Protein AF-A0A6G6K8T3-F1 (afdb_monomer_lite)

Radius of gyration: 86.2 Å; chains: 1; bounding box: 201×97×248 Å

Secondary structure (DSSP, 8-state):
--HHHHHHHHHHHHHHHHHHHHHHHHHHHHHHHHHHHHHHHHHHHHHHHHHHHHHHHHHHHHHHHHHHHHHHHHHHHHHHHHHTT----HHHHHHHHHHHHHHHHHHHHHHHHHHHHHHHHHHHHHHHHHHHHHHHHHHHHHHHHHHHHHHHHHHHHHHHHHHHHHHHHHHHHHHHHHHHHHHHHHHHHHHHHHHHHHHHHHHHHHHHHHHHHHHHHHHHHHHHHHHHHHHHHHHHHHHHHHHHHHHHHHHTT-SS--HHHHHHHHHHHHHHHHHHHHHHHHHHHHHHHHHHHHHHHHHHHHHHHHHHHHHHHHHHHHHHHHHHHHHHHHHHHHHHHHHHHHHHHHHHHHHHHHHHHHHHHHHHHHHHHHHHHHHHHHHHHHHHHHHHHHHHHHHHHHHHHHHHHHHHHHHHHTTHHHHHHHHHHHHHHHHHHHHHHHHHHHHHHHHHHHHHHHHHHHHHHHHHHHHTSSS--HHHHHHHHHHHHHHHHHHHHHHHHHHHHHHHHHHHHTT--HHHHHHHHHHHHHHHHHHHHHHHHHHHHHHHHHHHHHHHHHHHHHHHHHHHSPBPTTT-SB-SHHHHHHHHHHHHHHHHHHHHHHHHHHHHHHHHHHHHHHHHHHHHHHHHHHTTS-S---------------------------------------------------------------

pLDDT: mean 78.07, std 17.59, range [26.67, 97.62]

Structure (mmCIF, N/CA/C/O backbone):
data_AF-A0A6G6K8T3-F1
#
_entry.id   AF-A0A6G6K8T3-F1
#
loop_
_atom_site.group_PDB
_atom_site.id
_atom_site.type_symbol
_atom_site.label_atom_id
_atom_site.label_alt_id
_atom_site.label_comp_id
_atom_site.label_asym_id
_atom_site.label_entity_id
_atom_site.label_seq_id
_atom_site.pdbx_PDB_ins_code
_atom_site.Cartn_x
_atom_site.Cartn_y
_atom_site.Cartn_z
_atom_site.occupancy
_atom_site.B_iso_or_equiv
_atom_site.auth_seq_id
_atom_site.auth_comp_id
_atom_site.auth_asym_id
_atom_site.auth_atom_id
_atom_site.pdbx_PDB_model_num
ATOM 1 N N . MET A 1 1 ? -32.088 38.041 -7.027 1.00 48.09 1 MET A N 1
ATOM 2 C CA . MET A 1 1 ? -30.694 37.537 -7.046 1.00 48.09 1 MET A CA 1
ATOM 3 C C . MET A 1 1 ? -30.527 36.176 -7.733 1.00 48.09 1 MET A C 1
ATOM 5 O O . MET A 1 1 ? -29.393 35.821 -8.008 1.00 48.09 1 MET A O 1
ATOM 9 N N . ALA A 1 2 ? -31.597 35.436 -8.067 1.00 48.34 2 ALA A N 1
ATOM 10 C CA . ALA A 1 2 ? -31.483 34.175 -8.818 1.00 48.34 2 ALA A CA 1
ATOM 11 C C . ALA A 1 2 ? -31.531 34.334 -10.358 1.00 48.34 2 ALA A C 1
ATOM 13 O O . ALA A 1 2 ? -31.107 33.425 -11.062 1.00 48.34 2 ALA A O 1
ATOM 14 N N . GLU A 1 3 ? -31.998 35.471 -10.890 1.00 45.88 3 GLU A N 1
ATOM 15 C CA . GLU A 1 3 ? -32.130 35.685 -12.347 1.00 45.88 3 GLU A CA 1
ATOM 16 C C . GLU A 1 3 ? -30.816 36.130 -13.027 1.00 45.88 3 GLU A C 1
ATOM 18 O O . GLU A 1 3 ? -30.483 35.608 -14.089 1.00 45.88 3 GLU A O 1
ATOM 23 N N . ASP A 1 4 ? -29.986 36.955 -12.375 1.00 50.59 4 ASP A N 1
ATOM 24 C CA . ASP A 1 4 ? -28.690 37.420 -12.926 1.00 50.59 4 ASP A CA 1
ATOM 25 C C . ASP A 1 4 ? -27.634 36.305 -13.068 1.00 50.59 4 ASP A C 1
ATOM 27 O O . ASP A 1 4 ? -26.757 36.351 -13.935 1.00 50.59 4 ASP A O 1
ATOM 31 N N . GLY A 1 5 ? -27.713 35.264 -12.233 1.00 52.88 5 GLY A N 1
ATOM 32 C CA . GLY A 1 5 ? -26.808 34.113 -12.315 1.00 52.88 5 GLY A CA 1
ATOM 33 C C . GLY A 1 5 ? -27.075 33.230 -13.539 1.00 52.88 5 GLY A C 1
ATOM 34 O O . GLY A 1 5 ? -26.146 32.639 -14.090 1.00 52.88 5 GLY A O 1
ATOM 35 N N . GLY A 1 6 ? -28.332 33.169 -13.998 1.00 50.84 6 GLY A N 1
ATOM 36 C CA . GLY A 1 6 ? -28.742 32.374 -15.158 1.00 50.84 6 GLY A CA 1
ATOM 37 C C . GLY A 1 6 ? -28.299 32.981 -16.491 1.00 50.84 6 GLY A C 1
ATOM 38 O O . GLY A 1 6 ? -27.852 32.256 -17.385 1.00 50.84 6 GLY A O 1
ATOM 39 N N . GLU A 1 7 ? -28.346 34.308 -16.627 1.00 55.19 7 GLU A N 1
ATOM 40 C CA . GLU A 1 7 ? -27.905 34.998 -17.849 1.00 55.19 7 GLU A CA 1
ATOM 41 C C . GLU A 1 7 ? -26.379 34.981 -18.017 1.00 55.19 7 GLU A C 1
ATOM 43 O O . GLU A 1 7 ? -25.884 34.707 -19.115 1.00 55.19 7 GLU A O 1
ATOM 48 N N . MET A 1 8 ? -25.606 35.145 -16.935 1.00 56.88 8 MET A N 1
ATOM 49 C CA . MET A 1 8 ? -24.144 35.014 -17.011 1.00 56.88 8 MET A CA 1
ATOM 50 C C . MET A 1 8 ? -23.693 33.578 -17.307 1.00 56.88 8 MET A C 1
ATOM 52 O O . MET A 1 8 ? -22.778 33.371 -18.111 1.00 56.88 8 MET A O 1
ATOM 56 N N . PHE A 1 9 ? -24.347 32.567 -16.726 1.00 56.31 9 PHE A N 1
ATOM 57 C CA . PHE A 1 9 ? -23.999 31.166 -16.982 1.00 56.31 9 PHE A CA 1
ATOM 58 C C . PHE A 1 9 ? -24.346 30.744 -18.419 1.00 56.31 9 PHE A C 1
ATOM 60 O O . PHE A 1 9 ? -23.554 30.078 -19.088 1.00 56.31 9 PHE A O 1
ATOM 67 N N . THR A 1 10 ? -25.487 31.200 -18.949 1.00 60.31 10 THR A N 1
ATOM 68 C CA . THR A 1 10 ? -25.888 30.928 -20.341 1.00 60.31 10 THR A CA 1
ATOM 69 C C . THR A 1 10 ? -25.056 31.705 -21.364 1.00 60.31 10 THR A C 1
ATOM 71 O O . THR A 1 10 ? -24.726 31.151 -22.416 1.00 60.31 10 THR A O 1
ATOM 74 N N . GLY A 1 11 ? -24.653 32.945 -21.070 1.00 66.69 11 GLY A N 1
ATOM 75 C CA . GLY A 1 11 ? -23.734 33.726 -21.904 1.00 66.69 11 GLY A CA 1
ATOM 76 C C . GLY A 1 11 ? -22.346 33.088 -22.003 1.00 66.69 11 GLY A C 1
ATOM 77 O O . GLY A 1 11 ? -21.810 32.928 -23.103 1.00 66.69 11 GLY A O 1
ATOM 78 N N . THR A 1 12 ? -21.811 32.631 -20.869 1.00 67.50 12 THR A N 1
ATOM 79 C CA . THR A 1 12 ? -20.499 31.969 -20.800 1.00 67.50 12 THR A CA 1
ATOM 80 C C . THR A 1 12 ? -20.529 30.612 -21.504 1.00 67.50 12 THR A C 1
ATOM 82 O O . THR A 1 12 ? -19.675 30.341 -22.344 1.00 67.50 12 THR A O 1
ATOM 85 N N . MET A 1 13 ? -21.571 29.802 -21.288 1.00 65.38 13 MET A N 1
ATOM 86 C CA . MET A 1 13 ? -21.761 28.528 -21.999 1.00 65.38 13 MET A CA 1
ATOM 87 C C . MET A 1 13 ? -21.933 28.715 -23.514 1.00 65.38 13 MET A C 1
ATOM 89 O O . MET A 1 13 ? -21.394 27.930 -24.289 1.00 65.38 13 MET A O 1
ATOM 93 N N . LYS A 1 14 ? -22.616 29.775 -23.972 1.00 69.69 14 LYS A N 1
ATOM 94 C CA . LYS A 1 14 ? -22.719 30.115 -25.406 1.00 69.69 14 LYS A CA 1
ATOM 95 C C . LYS A 1 14 ? -21.404 30.620 -26.003 1.00 69.69 14 LYS A C 1
ATOM 97 O O . LYS A 1 14 ? -21.207 30.481 -27.210 1.00 69.69 14 LYS A O 1
ATOM 102 N N . SER A 1 15 ? -20.540 31.251 -25.207 1.00 70.62 15 SER A N 1
ATOM 103 C CA . SER A 1 15 ? -19.183 31.618 -25.633 1.00 70.62 15 SER A CA 1
ATOM 104 C C . SER A 1 15 ? -18.327 30.369 -25.777 1.00 70.62 15 SER A C 1
ATOM 106 O O . SER A 1 15 ? -17.839 30.094 -26.864 1.00 70.62 15 SER A O 1
ATOM 108 N N . VAL A 1 16 ? -18.279 29.538 -24.734 1.00 72.12 16 VAL A N 1
ATOM 109 C CA . VAL A 1 16 ? -17.526 28.280 -24.726 1.00 72.12 16 VAL A CA 1
ATOM 110 C C . VAL A 1 16 ? -17.999 27.346 -25.842 1.00 72.12 16 VAL A C 1
ATOM 112 O O . VAL A 1 16 ? -17.179 26.771 -26.545 1.00 72.12 16 VAL A O 1
ATOM 115 N N . ALA A 1 17 ? -19.307 27.240 -26.089 1.00 67.25 17 ALA A N 1
ATOM 116 C CA . ALA A 1 17 ? -19.835 26.448 -27.199 1.00 67.25 17 ALA A CA 1
ATOM 117 C C . ALA A 1 17 ? -19.433 27.006 -28.575 1.00 67.25 17 ALA A C 1
ATOM 119 O O . ALA A 1 17 ? -19.150 26.219 -29.476 1.00 67.25 17 ALA A O 1
ATOM 120 N N . ARG A 1 18 ? -19.375 28.337 -28.747 1.00 72.50 18 ARG A N 1
ATOM 121 C CA . ARG A 1 18 ? -18.867 28.973 -29.977 1.00 72.50 18 ARG A CA 1
ATOM 122 C C . ARG A 1 18 ? -17.376 28.728 -30.161 1.00 72.50 18 ARG A C 1
ATOM 124 O O . ARG A 1 18 ? -16.970 28.401 -31.272 1.00 72.50 18 ARG A O 1
ATOM 131 N N . ASP A 1 19 ? -16.598 28.826 -29.091 1.00 73.50 19 ASP A N 1
ATOM 132 C CA . ASP A 1 19 ? -15.154 28.610 -29.117 1.00 73.50 19 ASP A CA 1
ATOM 133 C C . ASP A 1 19 ? -14.832 27.139 -29.402 1.00 73.50 19 ASP A C 1
ATOM 135 O O . ASP A 1 19 ? -14.006 26.846 -30.260 1.00 73.50 19 ASP A O 1
ATOM 139 N N . ILE A 1 20 ? -15.569 26.201 -28.797 1.00 72.56 20 ILE A N 1
ATOM 140 C CA . ILE A 1 20 ? -15.484 24.767 -29.105 1.00 72.56 20 ILE A CA 1
ATOM 141 C C . ILE A 1 20 ? -15.884 24.499 -30.561 1.00 72.56 20 ILE A C 1
ATOM 143 O O . ILE A 1 20 ? -15.185 23.763 -31.252 1.00 72.56 20 ILE A O 1
ATOM 147 N N . PHE A 1 21 ? -16.964 25.104 -31.069 1.00 74.31 21 PHE A N 1
ATOM 148 C CA . PHE A 1 21 ? -17.361 24.940 -32.473 1.00 74.31 21 PHE A CA 1
ATOM 149 C C . PHE A 1 21 ? -16.324 25.509 -33.444 1.00 74.31 21 PHE A C 1
ATOM 151 O O . PHE A 1 21 ? -16.051 24.888 -34.471 1.00 74.31 21 PHE A O 1
ATOM 158 N N . ALA A 1 22 ? -15.735 26.662 -33.125 1.00 71.69 22 ALA A N 1
ATOM 159 C CA . ALA A 1 22 ? -14.653 27.251 -33.902 1.00 71.69 22 ALA A CA 1
ATOM 160 C C . ALA A 1 22 ? -13.427 26.332 -33.896 1.00 71.69 22 ALA A C 1
ATOM 162 O O . ALA A 1 22 ? -12.865 26.060 -34.951 1.00 71.69 22 ALA A O 1
ATOM 163 N N . LEU A 1 23 ? -13.073 25.768 -32.741 1.00 77.25 23 LEU A N 1
ATOM 164 C CA . LEU A 1 23 ? -11.934 24.867 -32.591 1.00 77.25 23 LEU A CA 1
ATOM 165 C C . LEU A 1 23 ? -12.155 23.532 -33.322 1.00 77.25 23 LEU A C 1
ATOM 167 O O . LEU A 1 23 ? -11.265 23.068 -34.030 1.00 77.25 23 LEU A O 1
ATOM 171 N N . ILE A 1 24 ? -13.360 22.955 -33.249 1.00 74.38 24 ILE A N 1
ATOM 172 C CA . ILE A 1 24 ? -13.751 21.766 -34.024 1.00 74.38 24 ILE A CA 1
ATOM 173 C C . ILE A 1 24 ? -13.707 22.066 -35.524 1.00 74.38 24 ILE A C 1
ATOM 175 O O . ILE A 1 24 ? -13.186 21.258 -36.291 1.00 74.38 24 ILE A O 1
ATOM 179 N N . LYS A 1 25 ? -14.216 23.225 -35.957 1.00 78.88 25 LYS A N 1
ATOM 180 C CA . LYS A 1 25 ? -14.178 23.638 -37.363 1.00 78.88 25 LYS A CA 1
ATOM 181 C C . LYS A 1 25 ? -12.737 23.761 -37.859 1.00 78.88 25 LYS A C 1
ATOM 183 O O . LYS A 1 25 ? -12.424 23.190 -38.900 1.00 78.88 25 LYS A O 1
ATOM 188 N N . THR A 1 26 ? -11.857 24.384 -37.076 1.00 82.38 26 THR A N 1
ATOM 189 C CA . THR A 1 26 ? -10.422 24.475 -37.372 1.00 82.38 26 THR A CA 1
ATOM 190 C C . THR A 1 26 ? -9.775 23.091 -37.435 1.00 82.38 26 THR A C 1
ATOM 192 O O . THR A 1 26 ? -9.070 22.799 -38.390 1.00 82.38 26 THR A O 1
ATOM 195 N N . ILE A 1 27 ? -10.061 22.186 -36.491 1.00 75.38 27 ILE A N 1
ATOM 196 C CA . ILE A 1 27 ? -9.523 20.812 -36.504 1.00 75.38 27 ILE A CA 1
ATOM 197 C C . ILE A 1 27 ? -9.985 20.037 -37.746 1.00 75.38 27 ILE A C 1
ATOM 199 O O . ILE A 1 27 ? -9.198 19.318 -38.363 1.00 75.38 27 ILE A O 1
ATOM 203 N N . VAL A 1 28 ? -11.256 20.169 -38.130 1.00 80.12 28 VAL A N 1
ATOM 204 C CA . VAL A 1 28 ? -11.817 19.496 -39.310 1.00 80.12 28 VAL A CA 1
ATOM 205 C C . VAL A 1 28 ? -11.239 20.074 -40.603 1.00 80.12 28 VAL A C 1
ATOM 207 O O . VAL A 1 28 ? -10.936 19.316 -41.528 1.00 80.12 28 VAL A O 1
ATOM 210 N N . GLU A 1 29 ? -11.058 21.391 -40.679 1.00 79.31 29 GLU A N 1
ATOM 211 C CA . GLU A 1 29 ? -10.410 22.055 -41.812 1.00 79.31 29 GLU A CA 1
ATOM 212 C C . GLU A 1 29 ? -8.936 21.656 -41.926 1.00 79.31 29 GLU A C 1
ATOM 214 O O . GLU A 1 29 ? -8.494 21.311 -43.022 1.00 79.31 29 GLU A O 1
ATOM 219 N N . GLU A 1 30 ? -8.215 21.560 -40.809 1.00 77.06 30 GLU A N 1
ATOM 220 C CA . GLU A 1 30 ? -6.811 21.143 -40.785 1.00 77.06 30 GLU A CA 1
ATOM 221 C C . GLU A 1 30 ? -6.647 19.663 -41.149 1.00 77.06 30 GLU A C 1
ATOM 223 O O . GLU A 1 30 ? -5.723 19.285 -41.873 1.00 77.06 30 GLU A O 1
ATOM 228 N N . ARG A 1 31 ? -7.591 18.808 -40.736 1.00 81.06 31 ARG A N 1
ATOM 229 C CA . ARG A 1 31 ? -7.640 17.404 -41.164 1.00 81.06 31 ARG A CA 1
ATOM 230 C C . ARG A 1 31 ? -7.890 17.283 -42.666 1.00 81.06 31 ARG A C 1
ATOM 232 O O . ARG A 1 31 ? -7.167 16.556 -43.342 1.00 81.06 31 ARG A O 1
ATOM 239 N N . ARG A 1 32 ? -8.860 18.030 -43.208 1.00 80.38 32 ARG A N 1
ATOM 240 C CA . ARG A 1 32 ? -9.128 18.071 -44.657 1.00 80.38 32 ARG A CA 1
ATOM 241 C C . ARG A 1 32 ? -7.945 18.633 -45.438 1.00 80.38 32 ARG A C 1
ATOM 243 O O . ARG A 1 32 ? -7.672 18.168 -46.540 1.00 80.38 32 ARG A O 1
ATOM 250 N N . ARG A 1 33 ? -7.240 19.621 -44.886 1.00 80.69 33 ARG A N 1
ATOM 251 C CA . ARG A 1 33 ? -6.025 20.182 -45.476 1.00 80.69 33 ARG A CA 1
ATOM 252 C C . ARG A 1 33 ? -4.913 19.135 -45.539 1.00 80.69 33 ARG A C 1
ATOM 254 O O . ARG A 1 33 ? -4.392 18.909 -46.625 1.00 80.69 33 ARG A O 1
ATOM 261 N N . ARG A 1 34 ? -4.638 18.425 -44.440 1.00 79.38 34 ARG A N 1
ATOM 262 C CA . ARG A 1 34 ? -3.659 17.322 -44.413 1.00 79.38 34 ARG A CA 1
ATOM 263 C C . ARG A 1 34 ? -4.025 16.188 -45.369 1.00 79.38 34 ARG A C 1
ATOM 265 O O . ARG A 1 34 ? -3.149 15.637 -46.022 1.00 79.38 34 ARG A O 1
ATOM 272 N N . GLU A 1 35 ? -5.309 15.855 -45.499 1.00 78.06 35 GLU A N 1
ATOM 273 C CA . GLU A 1 35 ? -5.773 14.851 -46.468 1.00 78.06 35 GLU A CA 1
ATOM 274 C C . GLU A 1 35 ? -5.554 15.300 -47.922 1.00 78.06 35 GLU A C 1
ATOM 276 O O . GLU A 1 35 ? -5.114 14.495 -48.744 1.00 78.06 35 GLU A O 1
ATOM 281 N N . ARG A 1 36 ? -5.788 16.581 -48.244 1.00 80.56 36 ARG A N 1
ATOM 282 C CA . ARG A 1 36 ? -5.477 17.142 -49.573 1.00 80.56 36 ARG A CA 1
ATOM 283 C C . ARG A 1 36 ? -3.976 17.200 -49.837 1.00 80.56 36 ARG A C 1
ATOM 285 O O . ARG A 1 36 ? -3.562 16.876 -50.942 1.00 80.56 36 ARG A O 1
ATOM 292 N N . GLU A 1 37 ? -3.173 17.582 -48.847 1.00 79.38 37 GLU A N 1
ATOM 293 C CA . GLU A 1 37 ? -1.708 17.605 -48.948 1.00 79.38 37 GLU A CA 1
ATOM 294 C C . GLU A 1 37 ? -1.153 16.189 -49.160 1.00 79.38 37 GLU A C 1
ATOM 296 O O . GLU A 1 37 ? -0.329 15.986 -50.047 1.00 79.38 37 GLU A O 1
ATOM 301 N N . LEU A 1 38 ? -1.689 15.186 -48.456 1.00 81.25 38 LEU A N 1
ATOM 302 C CA . LEU A 1 38 ? -1.332 13.779 -48.652 1.00 81.25 38 LEU A CA 1
ATOM 303 C C . LEU A 1 38 ? -1.754 13.258 -50.036 1.00 81.25 38 LEU A C 1
ATOM 305 O O . LEU A 1 38 ? -1.015 12.506 -50.669 1.00 81.25 38 LEU A O 1
ATOM 309 N N . GLN A 1 39 ? -2.936 13.639 -50.530 1.00 79.81 39 GLN A N 1
ATOM 310 C CA . GLN A 1 39 ? -3.364 13.294 -51.891 1.00 79.81 39 GLN A CA 1
ATOM 311 C C . GLN A 1 39 ? -2.509 13.990 -52.958 1.00 79.81 39 GLN A C 1
ATOM 313 O O . GLN A 1 39 ? -2.178 13.368 -53.967 1.00 79.81 39 GLN A O 1
ATOM 318 N N . ALA A 1 40 ? -2.119 15.246 -52.732 1.00 79.56 40 ALA A N 1
ATOM 319 C CA . ALA A 1 40 ? -1.233 15.994 -53.617 1.00 79.56 40 ALA A CA 1
ATOM 320 C C . ALA A 1 40 ? 0.181 15.395 -53.641 1.00 79.56 40 ALA A C 1
ATOM 322 O O . ALA A 1 40 ? 0.729 15.227 -54.727 1.00 79.56 40 ALA A O 1
ATOM 323 N N . GLN A 1 41 ? 0.728 14.991 -52.488 1.00 76.88 41 GLN A N 1
ATOM 324 C CA . GLN A 1 41 ? 2.001 14.264 -52.403 1.00 76.88 41 GLN A CA 1
ATOM 325 C C . GLN A 1 41 ? 1.947 12.947 -53.172 1.00 76.88 41 GLN A C 1
ATOM 327 O O . GLN A 1 41 ? 2.775 12.728 -54.046 1.00 76.88 41 GLN A O 1
ATOM 332 N N . LYS A 1 42 ? 0.916 12.121 -52.957 1.00 80.19 42 LYS A N 1
ATOM 333 C CA . LYS A 1 42 ? 0.756 10.856 -53.698 1.00 80.19 42 LYS A CA 1
ATOM 334 C C . LYS A 1 42 ? 0.627 11.061 -55.210 1.00 80.19 42 LYS A C 1
ATOM 336 O O . LYS A 1 42 ? 1.086 10.233 -55.989 1.00 80.19 42 LYS A O 1
ATOM 341 N N . MET A 1 43 ? -0.025 12.141 -55.645 1.00 79.88 43 MET A N 1
ATOM 342 C CA . MET A 1 43 ? -0.118 12.502 -57.065 1.00 79.88 43 MET A CA 1
ATOM 343 C C . MET A 1 43 ? 1.218 13.005 -57.623 1.00 79.88 43 MET A C 1
ATOM 345 O O . MET A 1 43 ? 1.530 12.709 -58.774 1.00 79.88 43 MET A O 1
ATOM 349 N N . ALA A 1 44 ? 1.995 13.749 -56.834 1.00 76.94 44 ALA A N 1
ATOM 350 C CA . ALA A 1 44 ? 3.328 14.207 -57.211 1.00 76.94 44 ALA A CA 1
ATOM 351 C C . ALA A 1 44 ? 4.307 13.030 -57.326 1.00 76.94 44 ALA A C 1
ATOM 353 O O . ALA A 1 44 ? 4.938 12.892 -58.366 1.00 76.94 44 ALA A O 1
ATOM 354 N N . GLU A 1 45 ? 4.329 12.129 -56.341 1.00 76.94 45 GLU A N 1
ATOM 355 C CA . GLU A 1 45 ? 5.130 10.896 -56.364 1.00 76.94 45 GLU A CA 1
ATOM 356 C C . GLU A 1 45 ? 4.777 10.021 -57.568 1.00 76.94 45 GLU A C 1
ATOM 358 O O . GLU A 1 45 ? 5.662 9.575 -58.289 1.00 76.94 45 GLU A O 1
ATOM 363 N N . ARG A 1 46 ? 3.480 9.837 -57.862 1.00 77.62 46 ARG A N 1
ATOM 364 C CA . ARG A 1 46 ? 3.053 9.095 -59.058 1.00 77.62 46 ARG A CA 1
ATOM 365 C C . ARG A 1 46 ? 3.532 9.743 -60.349 1.00 77.62 46 ARG A C 1
ATOM 367 O O . ARG A 1 46 ? 3.975 9.020 -61.233 1.00 77.62 46 ARG A O 1
ATOM 374 N N . LYS A 1 47 ? 3.438 11.073 -60.471 1.00 79.81 47 LYS A N 1
ATOM 375 C CA . LYS A 1 47 ? 3.916 11.811 -61.653 1.00 79.81 47 LYS A CA 1
ATOM 376 C C . LYS A 1 47 ? 5.430 11.725 -61.804 1.00 79.81 47 LYS A C 1
ATOM 378 O O . LYS A 1 47 ? 5.909 11.581 -62.921 1.00 79.81 47 LYS A O 1
ATOM 383 N N . GLU A 1 48 ? 6.164 11.810 -60.702 1.00 78.19 48 GLU A N 1
ATOM 384 C CA . GLU A 1 48 ? 7.616 11.667 -60.694 1.00 78.19 48 GLU A CA 1
ATOM 385 C C . GLU A 1 48 ? 8.026 10.242 -61.079 1.00 78.19 48 GLU A C 1
ATOM 387 O O . GLU A 1 48 ? 8.913 10.066 -61.907 1.00 78.19 48 GLU A O 1
ATOM 392 N N . GLN A 1 49 ? 7.314 9.229 -60.583 1.00 74.50 49 GLN A N 1
ATOM 393 C CA . GLN A 1 49 ? 7.511 7.840 -60.987 1.00 74.50 49 GLN A CA 1
ATOM 394 C C . GLN A 1 49 ? 7.233 7.638 -62.485 1.00 74.50 49 GLN A C 1
ATOM 396 O O . GLN A 1 49 ? 8.070 7.073 -63.181 1.00 74.50 49 GLN A O 1
ATOM 401 N N . THR A 1 50 ? 6.130 8.184 -63.018 1.00 79.12 50 THR A N 1
ATOM 402 C CA . THR A 1 50 ? 5.844 8.082 -64.466 1.00 79.12 50 THR A CA 1
ATOM 403 C C . THR A 1 50 ? 6.859 8.848 -65.318 1.00 79.12 50 THR A C 1
ATOM 405 O O . THR A 1 50 ? 7.137 8.456 -66.449 1.00 79.12 50 THR A O 1
ATOM 408 N N . ALA A 1 51 ? 7.406 9.955 -64.806 1.00 74.38 51 ALA A N 1
ATOM 409 C CA . ALA A 1 51 ? 8.461 10.703 -65.481 1.00 74.38 51 ALA A CA 1
ATOM 410 C C . ALA A 1 51 ? 9.778 9.913 -65.510 1.00 74.38 51 ALA A C 1
ATOM 412 O O . ALA A 1 51 ? 10.392 9.822 -66.568 1.00 74.38 51 ALA A O 1
ATOM 413 N N . ARG A 1 52 ? 10.164 9.278 -64.394 1.00 74.38 52 ARG A N 1
ATOM 414 C CA . ARG A 1 52 ? 11.342 8.397 -64.325 1.00 74.38 52 ARG A CA 1
ATOM 415 C C . ARG A 1 52 ? 11.208 7.191 -65.256 1.00 74.38 52 ARG A C 1
ATOM 417 O O . ARG A 1 52 ? 12.162 6.872 -65.955 1.00 74.38 52 ARG A O 1
ATOM 424 N N . GLU A 1 53 ? 10.028 6.573 -65.316 1.00 74.31 53 GLU A N 1
ATOM 425 C CA . GLU A 1 53 ? 9.737 5.467 -66.240 1.00 74.31 53 GLU A CA 1
ATOM 426 C C . GLU A 1 53 ? 9.873 5.907 -67.708 1.00 74.31 53 GLU A C 1
ATOM 428 O O . GLU A 1 53 ? 10.572 5.255 -68.479 1.00 74.31 53 GLU A O 1
ATOM 433 N N . ARG A 1 54 ? 9.307 7.064 -68.086 1.00 77.75 54 ARG A N 1
ATOM 434 C CA . ARG A 1 54 ? 9.473 7.623 -69.441 1.00 77.75 54 ARG A CA 1
ATOM 435 C C . ARG A 1 54 ? 10.913 7.996 -69.771 1.00 77.75 54 ARG A C 1
ATOM 437 O O . ARG A 1 54 ? 11.346 7.771 -70.893 1.00 77.75 54 ARG A O 1
ATOM 444 N N . GLU A 1 55 ? 11.652 8.584 -68.835 1.00 72.19 55 GLU A N 1
ATOM 445 C CA . GLU A 1 55 ? 13.069 8.899 -69.047 1.00 72.19 55 GLU A CA 1
ATOM 446 C C . GLU A 1 55 ? 13.918 7.633 -69.209 1.00 72.19 55 GLU A C 1
ATOM 448 O O . GLU A 1 55 ? 14.854 7.626 -70.007 1.00 72.19 55 GLU A O 1
ATOM 453 N N . ALA A 1 56 ? 13.604 6.559 -68.479 1.00 69.56 56 ALA A N 1
ATOM 454 C CA . ALA A 1 56 ? 14.265 5.267 -68.644 1.00 69.56 56 ALA A CA 1
ATOM 455 C C . ALA A 1 56 ? 13.958 4.643 -70.016 1.00 69.56 56 ALA A C 1
ATOM 457 O O . ALA A 1 56 ? 14.862 4.111 -70.661 1.00 69.56 56 ALA A O 1
ATOM 458 N N . GLU A 1 57 ? 12.714 4.759 -70.485 1.00 78.75 57 GLU A N 1
ATOM 459 C CA . GLU A 1 57 ? 12.282 4.263 -71.795 1.00 78.75 57 GLU A CA 1
ATOM 460 C C . GLU A 1 57 ? 12.917 5.059 -72.946 1.00 78.75 57 GLU A C 1
ATOM 462 O O . GLU A 1 57 ? 13.504 4.458 -73.840 1.00 78.75 57 GLU A O 1
ATOM 467 N N . ILE A 1 58 ? 12.957 6.395 -72.859 1.00 76.44 58 ILE A N 1
ATOM 468 C CA . ILE A 1 58 ? 13.674 7.252 -73.822 1.00 76.44 58 ILE A CA 1
ATOM 469 C C . ILE A 1 58 ? 15.167 6.905 -73.853 1.00 76.44 58 ILE A C 1
ATOM 471 O O . ILE A 1 58 ? 15.730 6.720 -74.927 1.00 76.44 58 ILE A O 1
ATOM 475 N N . ARG A 1 59 ? 15.820 6.739 -72.693 1.00 73.12 59 ARG A N 1
ATOM 476 C CA . ARG A 1 59 ? 17.232 6.312 -72.646 1.00 73.12 59 ARG A CA 1
ATOM 477 C C . ARG A 1 59 ? 17.450 4.924 -73.244 1.00 73.12 59 ARG A C 1
ATOM 479 O O . ARG A 1 59 ? 18.553 4.623 -73.699 1.00 73.12 59 ARG A O 1
ATOM 486 N N . LYS A 1 60 ? 16.452 4.041 -73.193 1.00 74.88 60 LYS A N 1
ATOM 487 C CA . LYS A 1 60 ? 16.516 2.725 -73.834 1.00 74.88 60 LYS A CA 1
ATOM 488 C C . LYS A 1 60 ? 16.384 2.857 -75.354 1.00 74.88 60 LYS A C 1
ATOM 490 O O . LYS A 1 60 ? 17.222 2.314 -76.066 1.00 74.88 60 LYS A O 1
ATOM 495 N N . GLU A 1 61 ? 15.415 3.631 -75.835 1.00 78.50 61 GLU A N 1
ATOM 496 C CA . GLU A 1 61 ? 15.226 3.916 -77.264 1.00 78.50 61 GLU A CA 1
ATOM 497 C C . GLU A 1 61 ? 16.446 4.622 -77.878 1.00 78.50 61 GLU A C 1
ATOM 499 O O . GLU A 1 61 ? 16.904 4.241 -78.952 1.00 78.50 61 GLU A O 1
ATOM 504 N N . GLU A 1 62 ? 17.037 5.597 -77.180 1.00 74.69 62 GLU A N 1
ATOM 505 C CA . GLU A 1 62 ? 18.268 6.274 -77.607 1.00 74.69 62 GLU A CA 1
ATOM 506 C C . GLU A 1 62 ? 19.455 5.304 -77.703 1.00 74.69 62 GLU A C 1
ATOM 508 O O . GLU A 1 62 ? 20.239 5.385 -78.650 1.00 74.69 62 GLU A O 1
ATOM 513 N N . ARG A 1 63 ? 19.584 4.356 -76.763 1.00 73.94 63 ARG A N 1
ATOM 514 C CA . ARG A 1 63 ? 20.619 3.309 -76.817 1.00 73.94 63 ARG A CA 1
ATOM 515 C C . ARG A 1 63 ? 20.409 2.363 -77.996 1.00 73.94 63 ARG A C 1
ATOM 517 O O . ARG A 1 63 ? 21.362 2.085 -78.723 1.00 73.94 63 ARG A O 1
ATOM 524 N N . GLU A 1 64 ? 19.177 1.913 -78.226 1.00 77.81 64 GLU A N 1
ATOM 525 C CA . GLU A 1 64 ? 18.833 1.056 -79.367 1.00 77.81 64 GLU A CA 1
ATOM 526 C C . GLU A 1 64 ? 19.067 1.772 -80.706 1.00 77.81 64 GLU A C 1
ATOM 528 O O . GLU A 1 64 ? 19.641 1.186 -81.627 1.00 77.81 64 GLU A O 1
ATOM 533 N N . PHE A 1 65 ? 18.721 3.059 -80.793 1.00 78.38 65 PHE A N 1
ATOM 534 C CA . PHE A 1 65 ? 19.001 3.897 -81.955 1.00 78.38 65 PHE A CA 1
ATOM 535 C C . PHE A 1 65 ? 20.509 4.054 -82.198 1.00 78.38 65 PHE A C 1
ATOM 537 O O . PHE A 1 65 ? 20.983 3.810 -83.305 1.00 78.38 65 PHE A O 1
ATOM 544 N N . MET A 1 66 ? 21.289 4.384 -81.164 1.00 71.94 66 MET A N 1
ATOM 545 C CA . MET A 1 66 ? 22.749 4.519 -81.269 1.00 71.94 66 MET A CA 1
ATOM 546 C C . MET A 1 66 ? 23.441 3.202 -81.638 1.00 71.94 66 MET A C 1
ATOM 548 O O . MET A 1 66 ? 24.454 3.213 -82.343 1.00 71.94 66 MET A O 1
ATOM 552 N N . LYS A 1 67 ? 22.908 2.062 -81.185 1.00 74.12 67 LYS A N 1
ATOM 553 C CA . LYS A 1 67 ? 23.384 0.731 -81.574 1.00 74.12 67 LYS A CA 1
ATOM 554 C C . LYS A 1 67 ? 23.095 0.452 -83.050 1.00 74.12 67 LYS A C 1
ATOM 556 O O . LYS A 1 67 ? 24.012 0.091 -83.782 1.00 74.12 67 LYS A O 1
ATOM 561 N N . ALA A 1 68 ? 21.869 0.715 -83.505 1.00 76.44 68 ALA A N 1
ATOM 562 C CA . ALA A 1 68 ? 21.478 0.549 -84.904 1.00 76.44 68 ALA A CA 1
ATOM 563 C C . ALA A 1 68 ? 22.277 1.460 -85.858 1.00 76.44 68 ALA A C 1
ATOM 565 O O . ALA A 1 68 ? 22.716 1.010 -86.918 1.00 76.44 68 ALA A O 1
ATOM 566 N N . GLU A 1 69 ? 22.516 2.718 -85.477 1.00 75.69 69 GLU A N 1
ATOM 567 C CA . GLU A 1 69 ? 23.309 3.675 -86.259 1.00 75.69 69 GLU A CA 1
ATOM 568 C C . GLU A 1 69 ? 24.785 3.245 -86.338 1.00 75.69 69 GLU A C 1
ATOM 570 O O . GLU A 1 69 ? 25.380 3.261 -87.416 1.00 75.69 69 GLU A O 1
ATOM 575 N N . ASN A 1 70 ? 25.374 2.773 -85.230 1.00 69.75 70 ASN A N 1
ATOM 576 C CA . ASN A 1 70 ? 26.734 2.220 -85.230 1.00 69.75 70 ASN A CA 1
ATOM 577 C C . ASN A 1 70 ? 26.848 0.952 -86.084 1.00 69.75 70 ASN A C 1
ATOM 579 O O . ASN A 1 70 ? 27.821 0.800 -86.826 1.00 69.75 70 ASN A O 1
ATOM 583 N N . ASP A 1 71 ? 25.871 0.049 -86.012 1.00 74.38 71 ASP A N 1
ATOM 584 C CA . ASP A 1 71 ? 25.847 -1.165 -86.831 1.00 74.38 71 ASP A CA 1
ATOM 585 C C . ASP A 1 71 ? 25.733 -0.831 -88.323 1.00 74.38 71 ASP A C 1
ATOM 587 O O . ASP A 1 71 ? 26.420 -1.439 -89.153 1.00 74.38 71 ASP A O 1
ATOM 591 N N . LYS A 1 72 ? 24.944 0.196 -88.663 1.00 79.50 72 LYS A N 1
ATOM 592 C CA . LYS A 1 72 ? 24.841 0.742 -90.019 1.00 79.50 72 LYS A CA 1
ATOM 593 C C . LYS A 1 72 ? 26.156 1.375 -90.482 1.00 79.50 72 LYS A C 1
ATOM 595 O O . LYS A 1 72 ? 26.641 1.018 -91.551 1.00 79.50 72 LYS A O 1
ATOM 600 N N . MET A 1 73 ? 26.793 2.222 -89.670 1.00 74.75 73 MET A N 1
ATOM 601 C CA . MET A 1 73 ? 28.111 2.799 -89.980 1.00 74.75 73 MET A CA 1
ATOM 602 C C . MET A 1 73 ? 29.183 1.716 -90.163 1.00 74.75 73 MET A C 1
ATOM 604 O O . MET A 1 73 ? 30.018 1.810 -91.060 1.00 74.75 73 MET A O 1
ATOM 608 N N . ARG A 1 74 ? 29.156 0.651 -89.351 1.00 68.56 74 ARG A N 1
ATOM 609 C CA . ARG A 1 74 ? 30.046 -0.513 -89.499 1.00 68.56 74 ARG A CA 1
ATOM 610 C C . ARG A 1 74 ? 29.768 -1.295 -90.782 1.00 68.56 74 ARG A C 1
ATOM 612 O O . ARG A 1 74 ? 30.702 -1.825 -91.381 1.00 68.56 74 ARG A O 1
ATOM 619 N N . ALA A 1 75 ? 28.509 -1.409 -91.203 1.00 71.19 75 ALA A N 1
ATOM 620 C CA . ALA A 1 75 ? 28.148 -2.021 -92.480 1.00 71.19 75 ALA A CA 1
ATOM 621 C C . ALA A 1 75 ? 28.633 -1.173 -93.669 1.00 71.19 75 ALA A C 1
ATOM 623 O O . ALA A 1 75 ? 29.332 -1.696 -94.532 1.00 71.19 75 ALA A O 1
ATOM 624 N N . GLU A 1 76 ? 28.380 0.137 -93.657 1.00 74.31 76 GLU A N 1
ATOM 625 C CA . GLU A 1 76 ? 28.839 1.069 -94.697 1.00 74.31 76 GLU A CA 1
ATOM 626 C C . GLU A 1 76 ? 30.373 1.120 -94.792 1.00 74.31 76 GLU A C 1
ATOM 628 O O . GLU A 1 76 ? 30.934 1.066 -95.885 1.00 74.31 76 GLU A O 1
ATOM 633 N N . MET A 1 77 ? 31.075 1.139 -93.654 1.00 68.75 77 MET A N 1
ATOM 634 C CA . MET A 1 77 ? 32.540 1.076 -93.617 1.00 68.75 77 MET A CA 1
ATOM 635 C C . MET A 1 77 ? 33.066 -0.240 -94.214 1.00 68.75 77 MET A C 1
ATOM 637 O O . MET A 1 77 ? 34.048 -0.225 -94.957 1.00 68.75 77 MET A O 1
ATOM 641 N N . ARG A 1 78 ? 32.400 -1.376 -93.943 1.00 63.91 78 ARG A N 1
ATOM 642 C CA . ARG A 1 78 ? 32.736 -2.674 -94.556 1.00 63.91 78 ARG A CA 1
ATOM 643 C C . ARG A 1 78 ? 32.552 -2.648 -96.073 1.00 63.91 78 ARG A C 1
ATOM 645 O O . ARG A 1 78 ? 33.437 -3.123 -96.781 1.00 63.91 78 ARG A O 1
ATOM 652 N N . ASP A 1 79 ? 31.467 -2.062 -96.572 1.00 71.44 79 ASP A N 1
ATOM 653 C CA . ASP A 1 79 ? 31.198 -1.963 -98.012 1.00 71.44 79 ASP A CA 1
ATOM 654 C C . ASP A 1 79 ? 32.198 -1.039 -98.735 1.00 71.44 79 ASP A C 1
ATOM 656 O O . ASP A 1 79 ? 32.695 -1.386 -99.811 1.00 71.44 79 ASP A O 1
ATOM 660 N N . ILE A 1 80 ? 32.573 0.092 -98.122 1.00 67.75 80 ILE A N 1
ATOM 661 C CA . ILE A 1 80 ? 33.588 1.021 -98.654 1.00 67.75 80 ILE A CA 1
ATOM 662 C C . ILE A 1 80 ? 34.960 0.343 -98.755 1.00 67.75 80 ILE A C 1
ATOM 664 O O . ILE A 1 80 ? 35.629 0.467 -99.785 1.00 67.75 80 ILE A O 1
ATOM 668 N N . LEU A 1 81 ? 35.377 -0.394 -97.721 1.00 62.69 81 LEU A N 1
ATOM 669 C CA . LEU A 1 81 ? 36.660 -1.108 -97.703 1.00 62.69 81 LEU A CA 1
ATOM 670 C C . LEU A 1 81 ? 36.707 -2.225 -98.759 1.00 62.69 81 LEU A C 1
ATOM 672 O O . LEU A 1 81 ? 37.710 -2.375 -99.462 1.00 62.69 81 LEU A O 1
ATOM 676 N N . LYS A 1 82 ? 35.589 -2.940 -98.949 1.00 65.50 82 LYS A N 1
ATOM 677 C CA . LYS A 1 82 ? 35.443 -4.005 -99.954 1.00 65.50 82 LYS A CA 1
ATOM 678 C C . LYS A 1 82 ? 35.508 -3.473 -101.390 1.00 65.50 82 LYS A C 1
ATOM 680 O O . LYS A 1 82 ? 36.125 -4.098 -102.248 1.00 65.50 82 LYS A O 1
ATOM 685 N N . ALA A 1 83 ? 34.929 -2.298 -101.649 1.00 65.06 83 ALA A N 1
ATOM 686 C CA . ALA A 1 83 ? 34.948 -1.653 -102.965 1.00 65.06 83 ALA A CA 1
ATOM 687 C C . ALA A 1 83 ? 36.343 -1.151 -103.396 1.00 65.06 83 ALA A C 1
ATOM 689 O O . ALA A 1 83 ? 36.600 -1.021 -104.592 1.00 65.06 83 ALA A O 1
ATOM 690 N N . HIS A 1 84 ? 37.252 -0.900 -102.447 1.00 65.69 84 HIS A N 1
ATOM 691 C CA . HIS A 1 84 ? 38.598 -0.374 -102.715 1.00 65.69 84 HIS A CA 1
ATOM 692 C C . HIS A 1 84 ? 39.701 -1.447 -102.709 1.00 65.69 84 HIS A C 1
ATOM 694 O O . HIS A 1 84 ? 40.882 -1.104 -102.744 1.00 65.69 84 HIS A O 1
ATOM 700 N N . GLY A 1 85 ? 39.349 -2.740 -102.660 1.00 56.16 85 GLY A N 1
ATOM 701 C CA . GLY A 1 85 ? 40.324 -3.841 -102.625 1.00 56.16 85 GLY A CA 1
ATOM 702 C C . GLY A 1 85 ? 41.212 -3.845 -101.373 1.00 56.16 85 GLY A C 1
ATOM 703 O O . GLY A 1 85 ? 42.245 -4.509 -101.351 1.00 56.16 85 GLY A O 1
ATOM 704 N N . MET A 1 86 ? 40.818 -3.095 -100.340 1.00 58.34 86 MET A N 1
ATOM 705 C CA . MET A 1 86 ? 41.491 -3.023 -99.050 1.00 58.34 86 MET A CA 1
ATOM 706 C C . MET A 1 86 ? 40.829 -4.025 -98.102 1.00 58.34 86 MET A C 1
ATOM 708 O O . MET A 1 86 ? 40.145 -3.638 -97.156 1.00 58.34 86 MET A O 1
ATOM 712 N N . GLU A 1 87 ? 41.018 -5.324 -98.342 1.00 56.22 87 GLU A N 1
ATOM 713 C CA . GLU A 1 87 ? 40.869 -6.288 -97.249 1.00 56.22 87 GLU A CA 1
ATOM 714 C C . GLU A 1 87 ? 41.984 -5.985 -96.244 1.00 56.22 87 GLU A C 1
ATOM 716 O O . GLU A 1 87 ? 43.145 -6.367 -96.406 1.00 56.22 87 GLU A O 1
ATOM 721 N N . THR A 1 88 ? 41.656 -5.199 -95.219 1.00 57.53 88 THR A N 1
ATOM 722 C CA . THR A 1 88 ? 42.508 -5.071 -94.044 1.00 57.53 88 THR A CA 1
ATOM 723 C C . THR A 1 88 ? 42.621 -6.465 -93.442 1.00 57.53 88 THR A C 1
ATOM 725 O O . THR A 1 88 ? 41.610 -6.974 -92.970 1.00 57.53 88 THR A O 1
ATOM 728 N N . SER A 1 89 ? 43.816 -7.064 -93.516 1.00 57.47 89 SER A N 1
ATOM 729 C CA . SER A 1 89 ? 44.233 -8.327 -92.881 1.00 57.47 89 SER A CA 1
ATOM 730 C C . SER A 1 89 ? 43.263 -8.805 -91.796 1.00 57.47 89 SER A C 1
ATOM 732 O O . SER A 1 89 ? 43.048 -8.065 -90.836 1.00 57.47 89 SER A O 1
ATOM 734 N N . ASP A 1 90 ? 42.722 -10.020 -91.927 1.00 59.75 90 ASP A N 1
ATOM 735 C CA . ASP A 1 90 ? 41.699 -10.632 -91.054 1.00 59.75 90 ASP A CA 1
ATOM 736 C C . ASP A 1 90 ? 41.893 -10.365 -89.546 1.00 59.75 90 ASP A C 1
ATOM 738 O O . ASP A 1 90 ? 40.924 -10.180 -88.811 1.00 59.75 90 ASP A O 1
ATOM 742 N N . LYS A 1 91 ? 43.145 -10.220 -89.091 1.00 62.81 91 LYS A N 1
ATOM 743 C CA . LYS A 1 91 ? 43.503 -9.831 -87.716 1.00 62.81 91 LYS A CA 1
ATOM 744 C C . LYS A 1 91 ? 42.906 -8.499 -87.241 1.00 62.81 91 LYS A C 1
ATOM 746 O O . LYS A 1 91 ? 42.563 -8.384 -86.070 1.00 62.81 91 LYS A O 1
ATOM 751 N N . ASN A 1 92 ? 42.798 -7.483 -88.097 1.00 61.66 92 ASN A N 1
ATOM 752 C CA . ASN A 1 92 ? 42.251 -6.175 -87.707 1.00 61.66 92 ASN A CA 1
ATOM 753 C C . ASN A 1 92 ? 40.724 -6.215 -87.564 1.00 61.66 92 ASN A C 1
ATOM 755 O O . ASN A 1 92 ? 40.170 -5.513 -86.719 1.00 61.66 92 ASN A O 1
ATOM 759 N N . VAL A 1 93 ? 40.051 -7.048 -88.364 1.00 67.25 93 VAL A N 1
ATOM 760 C CA . VAL A 1 93 ? 38.607 -7.291 -88.252 1.00 67.25 93 VAL A CA 1
ATOM 761 C C . VAL A 1 93 ? 38.310 -8.098 -86.986 1.00 67.25 93 VAL A C 1
ATOM 763 O O . VAL A 1 93 ? 37.408 -7.737 -86.239 1.00 67.25 93 VAL A O 1
ATOM 766 N N . GLU A 1 94 ? 39.119 -9.119 -86.690 1.00 70.44 94 GLU A N 1
ATOM 767 C CA . GLU A 1 94 ? 39.019 -9.932 -85.471 1.00 70.44 94 GLU A CA 1
ATOM 768 C C . GLU A 1 94 ? 39.246 -9.103 -84.193 1.00 70.44 94 GLU A C 1
ATOM 770 O O . GLU A 1 94 ? 38.461 -9.193 -83.253 1.00 70.44 94 GLU A O 1
ATOM 775 N N . LEU A 1 95 ? 40.246 -8.211 -84.182 1.00 73.19 95 LEU A N 1
ATOM 776 C CA . LEU A 1 95 ? 40.478 -7.268 -83.077 1.00 73.19 95 LEU A CA 1
ATOM 777 C C . LEU A 1 95 ? 39.305 -6.297 -82.871 1.00 73.19 95 LEU A C 1
ATOM 779 O O . LEU A 1 95 ? 38.925 -6.021 -81.735 1.00 73.19 95 LEU A O 1
ATOM 783 N N . ALA A 1 96 ? 38.717 -5.773 -83.950 1.00 71.94 96 ALA A N 1
ATOM 784 C CA . ALA A 1 96 ? 37.551 -4.893 -83.856 1.00 71.94 96 ALA A CA 1
ATOM 785 C C . ALA A 1 96 ? 36.304 -5.633 -83.337 1.00 71.94 96 ALA A C 1
ATOM 787 O O . ALA A 1 96 ? 35.497 -5.042 -82.614 1.00 71.94 96 ALA A O 1
ATOM 788 N N . GLN A 1 97 ? 36.166 -6.916 -83.680 1.00 75.31 97 GLN A N 1
ATOM 789 C CA . GLN A 1 97 ? 35.104 -7.792 -83.195 1.00 75.31 97 GLN A CA 1
ATOM 790 C C . GLN A 1 97 ? 35.275 -8.101 -81.695 1.00 75.31 97 GLN A C 1
ATOM 792 O O . GLN A 1 97 ? 34.341 -7.886 -80.935 1.00 75.31 97 GLN A O 1
ATOM 797 N N . ASP A 1 98 ? 36.481 -8.472 -81.247 1.00 79.06 98 ASP A N 1
ATOM 798 C CA . ASP A 1 98 ? 36.794 -8.738 -79.829 1.00 79.06 98 ASP A CA 1
ATOM 799 C C . ASP A 1 98 ? 36.571 -7.500 -78.941 1.00 79.06 98 ASP A C 1
ATOM 801 O O . ASP A 1 98 ? 36.038 -7.591 -77.834 1.00 79.06 98 ASP A O 1
ATOM 805 N N . VAL A 1 99 ? 36.912 -6.306 -79.440 1.00 77.50 99 VAL A N 1
ATOM 806 C CA . VAL A 1 99 ? 36.594 -5.047 -78.746 1.00 77.50 99 VAL A CA 1
ATOM 807 C C . VAL A 1 99 ? 35.083 -4.823 -78.674 1.00 77.50 99 VAL A C 1
ATOM 809 O O . VAL A 1 99 ? 34.583 -4.415 -77.628 1.00 77.50 99 VAL A O 1
ATOM 812 N N . ALA A 1 100 ? 34.344 -5.089 -79.754 1.00 74.00 100 ALA A N 1
ATOM 813 C CA . ALA A 1 100 ? 32.890 -4.953 -79.756 1.00 74.00 100 ALA A CA 1
ATOM 814 C C . ALA A 1 100 ? 32.213 -5.930 -78.780 1.00 74.00 100 ALA A C 1
ATOM 816 O O . ALA A 1 100 ? 31.308 -5.520 -78.056 1.00 74.00 100 ALA A O 1
ATOM 817 N N . ASP A 1 101 ? 32.685 -7.174 -78.714 1.00 80.44 101 ASP A N 1
ATOM 818 C CA . ASP A 1 101 ? 32.158 -8.198 -77.811 1.00 80.44 101 ASP A CA 1
ATOM 819 C C . ASP A 1 101 ? 32.437 -7.837 -76.343 1.00 80.44 101 ASP A C 1
ATOM 821 O O . ASP A 1 101 ? 31.527 -7.874 -75.515 1.00 80.44 101 ASP A O 1
ATOM 825 N N . LYS A 1 102 ? 33.646 -7.352 -76.025 1.00 84.31 102 LYS A N 1
ATOM 826 C CA . LYS A 1 102 ? 33.982 -6.834 -74.683 1.00 84.31 102 LYS A CA 1
ATOM 827 C C . LYS A 1 102 ? 33.155 -5.612 -74.287 1.00 84.31 102 LYS A C 1
ATOM 829 O O . LYS A 1 102 ? 32.817 -5.446 -73.117 1.00 84.31 102 LYS A O 1
ATOM 834 N N . MET A 1 103 ? 32.828 -4.734 -75.237 1.00 80.38 103 MET A N 1
ATOM 835 C CA . MET A 1 103 ? 31.937 -3.599 -74.971 1.00 80.38 103 MET A CA 1
ATOM 836 C C . MET A 1 103 ? 30.512 -4.063 -74.659 1.00 80.38 103 MET A C 1
ATOM 838 O O . MET A 1 103 ? 29.894 -3.514 -73.752 1.00 80.38 103 MET A O 1
ATOM 842 N N . LEU A 1 104 ? 30.020 -5.084 -75.363 1.00 83.00 104 LEU A N 1
ATOM 843 C CA . LEU A 1 104 ? 28.700 -5.671 -75.127 1.00 83.00 104 LEU A CA 1
ATOM 844 C C . LEU A 1 104 ? 28.626 -6.391 -73.767 1.00 83.00 104 LEU A C 1
ATOM 846 O O . LEU A 1 104 ? 27.629 -6.290 -73.051 1.00 83.00 104 LEU A O 1
ATOM 850 N N . GLU A 1 105 ? 29.695 -7.094 -73.387 1.00 84.06 105 GLU A N 1
ATOM 851 C CA . GLU A 1 105 ? 29.820 -7.742 -72.078 1.00 84.06 105 GLU A CA 1
ATOM 852 C C . GLU A 1 105 ? 29.821 -6.703 -70.945 1.00 84.06 105 GLU A C 1
ATOM 854 O O . GLU A 1 105 ? 29.073 -6.835 -69.975 1.00 84.06 105 GLU A O 1
ATOM 859 N N . ASN A 1 106 ? 30.565 -5.605 -71.112 1.00 84.81 106 ASN A N 1
ATOM 860 C CA . ASN A 1 106 ? 30.543 -4.484 -70.173 1.00 84.81 106 ASN A CA 1
ATOM 861 C C . ASN A 1 106 ? 29.168 -3.808 -70.092 1.00 84.81 106 ASN A C 1
ATOM 863 O O . ASN A 1 106 ? 28.728 -3.468 -68.997 1.00 84.81 106 ASN A O 1
ATOM 867 N N . GLU A 1 107 ? 28.482 -3.615 -71.222 1.00 85.88 107 GLU A N 1
ATOM 868 C CA . GLU A 1 107 ? 27.119 -3.068 -71.255 1.00 85.88 107 GLU A CA 1
ATOM 869 C C . GLU A 1 107 ? 26.162 -3.949 -70.439 1.00 85.88 107 GLU A C 1
ATOM 871 O O . GLU A 1 107 ? 25.448 -3.450 -69.570 1.00 85.88 107 GLU A O 1
ATOM 876 N N . THR A 1 108 ? 26.244 -5.267 -70.625 1.00 84.94 108 THR A N 1
ATOM 877 C CA . THR A 1 108 ? 25.443 -6.244 -69.872 1.00 84.94 108 THR A CA 1
ATOM 878 C C . THR A 1 108 ? 25.759 -6.201 -68.371 1.00 84.94 108 THR A C 1
ATOM 880 O O . THR A 1 108 ? 24.852 -6.214 -67.537 1.00 84.94 108 THR A O 1
ATOM 883 N N . GLN A 1 109 ? 27.040 -6.099 -67.996 1.00 88.06 109 GLN A N 1
ATOM 884 C CA . GLN A 1 109 ? 27.445 -6.003 -66.591 1.00 88.06 109 GLN A CA 1
ATOM 885 C C . GLN A 1 109 ? 26.977 -4.692 -65.940 1.00 88.06 109 GLN A C 1
ATOM 887 O O . GLN A 1 109 ? 26.568 -4.695 -64.779 1.00 88.06 109 GLN A O 1
ATOM 892 N N . ILE A 1 110 ? 26.999 -3.575 -66.675 1.00 85.25 110 ILE A N 1
ATOM 893 C CA . ILE A 1 110 ? 26.477 -2.286 -66.201 1.00 85.25 110 ILE A CA 1
ATOM 894 C C . ILE A 1 110 ? 24.971 -2.383 -65.943 1.00 85.25 110 ILE A C 1
ATOM 896 O O . ILE A 1 110 ? 24.509 -1.908 -64.907 1.00 85.25 110 ILE A O 1
ATOM 900 N N . GLU A 1 111 ? 24.211 -3.022 -66.834 1.00 85.06 111 GLU A N 1
ATOM 901 C CA . GLU A 1 111 ? 22.768 -3.224 -66.644 1.00 85.06 111 GLU A CA 1
ATOM 902 C C . GLU A 1 111 ? 22.451 -4.119 -65.439 1.00 85.06 111 GLU A C 1
ATOM 904 O O . GLU A 1 111 ? 21.533 -3.818 -64.668 1.00 85.06 111 GLU A O 1
ATOM 909 N N . SER A 1 112 ? 23.245 -5.172 -65.224 1.00 89.19 112 SER A N 1
ATOM 910 C CA . SER A 1 112 ? 23.146 -6.011 -64.024 1.00 89.19 112 SER A CA 1
ATOM 911 C C . SER A 1 112 ? 23.394 -5.193 -62.756 1.00 89.19 112 SER A C 1
ATOM 913 O O . SER A 1 112 ? 22.576 -5.206 -61.837 1.00 89.19 112 SER A O 1
ATOM 915 N N . ASN A 1 113 ? 24.480 -4.417 -62.724 1.00 90.12 113 ASN A N 1
ATOM 916 C CA . ASN A 1 113 ? 24.829 -3.590 -61.569 1.00 90.12 113 ASN A CA 1
ATOM 917 C C . ASN A 1 113 ? 23.767 -2.511 -61.296 1.00 90.12 113 ASN A C 1
ATOM 919 O O . ASN A 1 113 ? 23.459 -2.229 -60.140 1.00 90.12 113 ASN A O 1
ATOM 923 N N . LEU A 1 114 ? 23.189 -1.910 -62.343 1.00 89.31 114 LEU A N 1
ATOM 924 C CA . LEU A 1 114 ? 22.109 -0.932 -62.202 1.00 89.31 114 LEU A CA 1
ATOM 925 C C . LEU A 1 114 ? 20.872 -1.569 -61.557 1.00 89.31 114 LEU A C 1
ATOM 927 O O . LEU A 1 114 ? 20.317 -1.003 -60.618 1.00 89.31 114 LEU A O 1
ATOM 931 N N . SER A 1 115 ? 20.502 -2.773 -61.999 1.00 87.62 115 SER A N 1
ATOM 932 C CA . SER A 1 115 ? 19.383 -3.529 -61.424 1.00 87.62 115 SER A CA 1
ATOM 933 C C . SER A 1 115 ? 19.615 -3.861 -59.943 1.00 87.62 115 SER A C 1
ATOM 935 O O . SER A 1 115 ? 18.699 -3.762 -59.126 1.00 87.62 115 SER A O 1
ATOM 937 N N . GLU A 1 116 ? 20.846 -4.216 -59.566 1.00 91.00 116 GLU A N 1
ATOM 938 C CA . GLU A 1 116 ? 21.219 -4.462 -58.166 1.00 91.00 116 GLU A CA 1
ATOM 939 C C . GLU A 1 116 ? 21.151 -3.188 -57.309 1.00 91.00 116 GLU A C 1
ATOM 941 O O . GLU A 1 116 ? 20.662 -3.231 -56.178 1.00 91.00 116 GLU A O 1
ATOM 946 N N . ILE A 1 117 ? 21.581 -2.042 -57.849 1.00 87.69 117 ILE A N 1
ATOM 947 C CA . ILE A 1 117 ? 21.476 -0.737 -57.177 1.00 87.69 117 ILE A CA 1
ATOM 948 C C . ILE A 1 117 ? 20.008 -0.357 -56.961 1.00 87.69 117 ILE A C 1
ATOM 950 O O . ILE A 1 117 ? 19.642 0.078 -55.867 1.00 87.69 117 ILE A O 1
ATOM 954 N N . GLU A 1 118 ? 19.156 -0.545 -57.969 1.00 89.50 118 GLU A N 1
ATOM 955 C CA . GLU A 1 118 ? 17.718 -0.279 -57.867 1.00 89.50 118 GLU A CA 1
ATOM 956 C C . GLU A 1 118 ? 17.052 -1.169 -56.806 1.00 89.50 118 GLU A C 1
ATOM 958 O O . GLU A 1 118 ? 16.293 -0.673 -55.967 1.00 89.50 118 GLU A O 1
ATOM 963 N N . ALA A 1 119 ? 17.391 -2.461 -56.762 1.00 88.50 119 ALA A N 1
ATOM 964 C CA . ALA A 1 119 ? 16.924 -3.371 -55.716 1.00 88.50 119 ALA A CA 1
ATOM 965 C C . ALA A 1 119 ? 17.423 -2.961 -54.314 1.00 88.50 119 ALA A C 1
ATOM 967 O O . ALA A 1 119 ? 16.675 -3.022 -53.328 1.00 88.50 119 ALA A O 1
ATOM 968 N N . GLY A 1 120 ? 18.673 -2.496 -54.219 1.00 91.50 120 GLY A N 1
ATOM 969 C CA . GLY A 1 120 ? 19.243 -1.934 -52.996 1.00 91.50 120 GLY A CA 1
ATOM 970 C C . GLY A 1 120 ? 18.485 -0.694 -52.514 1.00 91.50 120 GLY A C 1
ATOM 971 O O . GLY A 1 120 ? 18.163 -0.593 -51.329 1.00 91.50 120 GLY A O 1
ATOM 972 N N . GLN A 1 121 ? 18.123 0.210 -53.428 1.00 90.69 121 GLN A N 1
ATOM 973 C CA . GLN A 1 121 ? 17.349 1.412 -53.111 1.00 90.69 121 GLN A CA 1
ATOM 974 C C . GLN A 1 121 ? 15.946 1.071 -52.594 1.00 90.69 121 GLN A C 1
ATOM 976 O O . GLN A 1 121 ? 15.532 1.612 -51.569 1.00 90.69 121 GLN A O 1
ATOM 981 N N . LEU A 1 122 ? 15.249 0.123 -53.232 1.00 90.38 122 LEU A N 1
ATOM 982 C CA . LEU A 1 122 ? 13.943 -0.349 -52.754 1.00 90.38 122 LEU A CA 1
ATOM 983 C C . LEU A 1 122 ? 14.026 -0.901 -51.323 1.00 90.38 122 LEU A C 1
ATOM 985 O O . LEU A 1 122 ? 13.186 -0.586 -50.480 1.00 90.38 122 LEU A O 1
ATOM 989 N N . THR A 1 123 ? 15.079 -1.664 -51.019 1.00 92.19 123 THR A N 1
ATOM 990 C CA . THR A 1 123 ? 15.314 -2.208 -49.671 1.00 92.19 123 THR A CA 1
ATOM 991 C C . THR A 1 123 ? 15.556 -1.096 -48.641 1.00 92.19 123 THR A C 1
ATOM 993 O O . THR A 1 123 ? 15.066 -1.163 -47.510 1.00 92.19 123 THR A O 1
ATOM 996 N N . ILE A 1 124 ? 16.301 -0.050 -49.012 1.00 91.38 124 ILE A N 1
ATOM 997 C CA . ILE A 1 124 ? 16.533 1.121 -48.154 1.00 91.38 124 ILE A CA 1
ATOM 998 C C . ILE A 1 124 ? 15.213 1.842 -47.860 1.00 91.38 124 ILE A C 1
ATOM 1000 O O . ILE A 1 124 ? 14.946 2.174 -46.702 1.00 91.38 124 ILE A O 1
ATOM 1004 N N . ASP A 1 125 ? 14.365 2.031 -48.869 1.00 91.56 125 ASP A N 1
ATOM 1005 C CA . ASP A 1 125 ? 13.078 2.713 -48.721 1.00 91.56 125 ASP A CA 1
ATOM 1006 C C . ASP A 1 125 ? 12.122 1.936 -47.795 1.00 91.56 125 ASP A C 1
ATOM 1008 O O . ASP A 1 125 ? 11.459 2.520 -46.928 1.00 91.56 125 ASP A O 1
ATOM 1012 N N . GLU A 1 126 ? 12.091 0.604 -47.904 1.00 92.00 126 GLU A N 1
ATOM 1013 C CA . GLU A 1 126 ? 11.329 -0.260 -46.995 1.00 92.00 126 GLU A CA 1
ATOM 1014 C C . GLU A 1 126 ? 11.831 -0.166 -45.549 1.00 92.00 126 GLU A C 1
ATOM 1016 O O . GLU A 1 126 ? 11.031 -0.035 -44.612 1.00 92.00 126 GLU A O 1
ATOM 1021 N N . ASN A 1 127 ? 13.152 -0.160 -45.356 1.00 92.75 127 ASN A N 1
ATOM 1022 C CA . ASN A 1 127 ? 13.761 -0.002 -44.038 1.00 92.75 127 ASN A CA 1
ATOM 1023 C C . ASN A 1 127 ? 13.449 1.368 -43.422 1.00 92.75 127 ASN A C 1
ATOM 1025 O O . ASN A 1 127 ? 13.104 1.440 -42.241 1.00 92.75 127 ASN A O 1
ATOM 1029 N N . LEU A 1 128 ? 13.499 2.451 -44.205 1.00 93.50 128 LEU A N 1
ATOM 1030 C CA . LEU A 1 128 ? 13.118 3.792 -43.747 1.00 93.50 128 LEU A CA 1
ATOM 1031 C C . LEU A 1 128 ? 11.659 3.831 -43.278 1.00 93.50 128 LEU A C 1
ATOM 1033 O O . LEU A 1 128 ? 11.356 4.380 -42.214 1.00 93.50 128 LEU A O 1
ATOM 1037 N N . LYS A 1 129 ? 10.757 3.181 -44.018 1.00 93.38 129 LYS A N 1
ATOM 1038 C CA . LYS A 1 129 ? 9.346 3.067 -43.634 1.00 93.38 129 LYS A CA 1
ATOM 1039 C C . LYS A 1 129 ? 9.162 2.279 -42.333 1.00 93.38 129 LYS A C 1
ATOM 1041 O O . LYS A 1 129 ? 8.361 2.678 -41.484 1.00 93.38 129 LYS A O 1
ATOM 1046 N N . ALA A 1 130 ? 9.910 1.191 -42.146 1.00 93.06 130 ALA A N 1
ATOM 1047 C CA . ALA A 1 130 ? 9.892 0.414 -40.907 1.00 93.06 130 ALA A CA 1
ATOM 1048 C C . ALA A 1 130 ? 10.436 1.217 -39.710 1.00 93.06 130 ALA A C 1
ATOM 1050 O O . ALA A 1 130 ? 9.854 1.173 -38.623 1.00 93.06 130 ALA A O 1
ATOM 1051 N N . ILE A 1 131 ? 11.504 1.997 -39.910 1.00 91.25 131 ILE A N 1
ATOM 1052 C CA . ILE A 1 131 ? 12.079 2.885 -38.889 1.00 91.25 131 ILE A CA 1
ATOM 1053 C C . ILE A 1 131 ? 11.051 3.928 -38.434 1.00 91.25 131 ILE A C 1
ATOM 1055 O O . ILE A 1 131 ? 10.8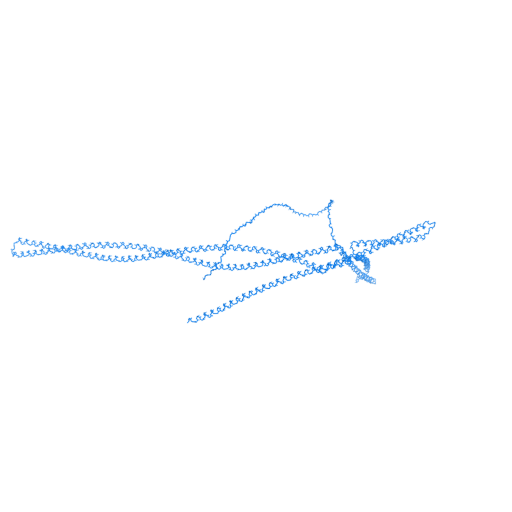71 4.116 -37.228 1.00 91.25 131 ILE A O 1
ATOM 1059 N N . GLU A 1 132 ? 10.324 4.560 -39.358 1.00 92.88 132 GLU A N 1
ATOM 1060 C CA . GLU A 1 132 ? 9.293 5.542 -38.994 1.00 92.88 132 GLU A CA 1
ATOM 1061 C C . GLU A 1 132 ? 8.111 4.887 -38.244 1.00 92.88 132 GLU A C 1
ATOM 1063 O O . GLU A 1 132 ? 7.582 5.448 -37.276 1.00 92.88 132 GLU A O 1
ATOM 1068 N N . GLY A 1 133 ? 7.743 3.652 -38.610 1.00 91.50 133 GLY A N 1
ATOM 1069 C CA . GLY A 1 133 ? 6.765 2.848 -37.865 1.00 91.50 133 GLY A CA 1
ATOM 1070 C C . GLY A 1 133 ? 7.219 2.524 -36.434 1.00 91.50 133 GLY A C 1
ATOM 1071 O O . GLY A 1 133 ? 6.461 2.698 -35.472 1.00 91.50 133 GLY A O 1
ATOM 1072 N N . ASN A 1 134 ? 8.483 2.130 -36.266 1.00 94.31 134 ASN A N 1
ATOM 1073 C CA . ASN A 1 134 ? 9.075 1.862 -34.954 1.00 94.31 134 ASN A CA 1
ATOM 1074 C C . ASN A 1 134 ? 9.133 3.128 -34.094 1.00 94.31 134 ASN A C 1
ATOM 1076 O O . ASN A 1 134 ? 8.766 3.091 -32.922 1.00 94.31 134 ASN A O 1
ATOM 1080 N N . LYS A 1 135 ? 9.517 4.268 -34.675 1.00 95.94 135 LYS A N 1
ATOM 1081 C CA . LYS A 1 135 ? 9.527 5.573 -33.999 1.00 95.94 135 LYS A CA 1
ATOM 1082 C C . LYS A 1 135 ? 8.142 5.960 -33.479 1.00 95.94 135 LYS A C 1
ATOM 1084 O O . LYS A 1 135 ? 8.019 6.400 -32.336 1.00 95.94 135 LYS A O 1
ATOM 1089 N N . THR A 1 136 ? 7.098 5.731 -34.275 1.00 93.88 136 THR A N 1
ATOM 1090 C CA . THR A 1 136 ? 5.704 5.954 -33.856 1.00 93.88 136 THR A CA 1
ATOM 1091 C C . THR A 1 136 ? 5.316 5.042 -32.686 1.00 93.88 136 THR A C 1
ATOM 1093 O O . THR A 1 136 ? 4.724 5.498 -31.706 1.00 93.88 136 THR A O 1
ATOM 1096 N N . THR A 1 137 ? 5.704 3.766 -32.742 1.00 94.38 137 THR A N 1
ATOM 1097 C CA . THR A 1 137 ? 5.441 2.790 -31.670 1.00 94.38 137 THR A CA 1
ATOM 1098 C C . THR A 1 137 ? 6.157 3.166 -30.371 1.00 94.38 137 THR A C 1
ATOM 1100 O O . THR A 1 137 ? 5.548 3.157 -29.302 1.00 94.38 137 THR A O 1
ATOM 1103 N N . ILE A 1 138 ? 7.426 3.578 -30.454 1.00 92.75 138 ILE A N 1
ATOM 1104 C CA . ILE A 1 138 ? 8.214 4.047 -29.306 1.00 92.75 138 ILE A CA 1
ATOM 1105 C C . ILE A 1 138 ? 7.545 5.261 -28.650 1.00 92.75 138 ILE A C 1
ATOM 1107 O O . ILE A 1 138 ? 7.439 5.311 -27.424 1.00 92.75 138 ILE A O 1
ATOM 1111 N N . ALA A 1 139 ? 7.045 6.213 -29.443 1.00 92.62 139 ALA A N 1
ATOM 1112 C CA . ALA A 1 139 ? 6.327 7.374 -28.921 1.00 92.62 139 ALA A CA 1
ATOM 1113 C C . ALA A 1 139 ? 5.036 6.979 -28.174 1.00 92.62 139 ALA A C 1
ATOM 1115 O O . ALA A 1 139 ? 4.778 7.488 -27.084 1.00 92.62 139 ALA A O 1
ATOM 1116 N N . SER A 1 140 ? 4.259 6.032 -28.710 1.00 91.88 140 SER A N 1
ATOM 1117 C CA . SER A 1 140 ? 3.056 5.506 -28.042 1.00 91.88 140 SER A CA 1
ATOM 1118 C C . SER A 1 140 ? 3.384 4.777 -26.734 1.00 91.88 140 SER A C 1
ATOM 1120 O O . SER A 1 140 ? 2.717 4.970 -25.713 1.00 91.88 140 SER A O 1
ATOM 1122 N N . ASN A 1 141 ? 4.440 3.961 -26.737 1.00 95.38 141 ASN A N 1
ATOM 1123 C CA . ASN A 1 141 ? 4.894 3.249 -25.545 1.00 95.38 141 ASN A CA 1
ATOM 1124 C C . ASN A 1 141 ? 5.364 4.225 -24.462 1.00 95.38 141 ASN A C 1
ATOM 1126 O O . ASN A 1 141 ? 5.043 4.029 -23.292 1.00 95.38 141 ASN A O 1
ATOM 1130 N N . LYS A 1 142 ? 6.051 5.311 -24.842 1.00 96.62 142 LYS A N 1
ATOM 1131 C CA . LYS A 1 142 ? 6.446 6.378 -23.915 1.00 96.62 142 LYS A CA 1
ATOM 1132 C C . LYS A 1 142 ? 5.235 6.986 -23.199 1.00 96.62 142 LYS A C 1
ATOM 1134 O O . LYS A 1 142 ? 5.235 7.035 -21.974 1.00 96.62 142 LYS A O 1
ATOM 1139 N N . LEU A 1 143 ? 4.190 7.365 -23.939 1.00 93.94 143 LEU A N 1
ATOM 1140 C CA . LEU A 1 143 ? 2.955 7.906 -23.349 1.00 93.94 143 LEU A CA 1
ATOM 1141 C C . LEU A 1 143 ? 2.273 6.902 -22.407 1.00 93.94 143 LEU A C 1
ATOM 1143 O O . LEU A 1 143 ? 1.767 7.274 -21.351 1.00 93.94 143 LEU A O 1
ATOM 1147 N N . THR A 1 144 ? 2.291 5.616 -22.763 1.00 94.44 144 THR A N 1
ATOM 1148 C CA . THR A 1 144 ? 1.724 4.549 -21.922 1.00 94.44 144 THR A CA 1
ATOM 1149 C C . THR A 1 144 ? 2.504 4.392 -20.613 1.00 94.44 144 THR A C 1
ATOM 1151 O O . THR A 1 144 ? 1.906 4.279 -19.544 1.00 94.44 144 THR A O 1
ATOM 1154 N N . ILE A 1 145 ? 3.838 4.429 -20.672 1.00 91.38 145 ILE A N 1
ATOM 1155 C CA . ILE A 1 145 ? 4.709 4.366 -19.488 1.00 91.38 145 ILE A CA 1
ATOM 1156 C C . ILE A 1 145 ? 4.486 5.583 -18.584 1.00 91.38 145 ILE A C 1
ATOM 1158 O O . ILE A 1 145 ? 4.396 5.427 -17.365 1.00 91.38 145 ILE A O 1
ATOM 1162 N N . GLU A 1 146 ? 4.351 6.780 -19.158 1.00 93.44 146 GLU A N 1
ATOM 1163 C CA . GLU A 1 146 ? 4.026 8.000 -18.410 1.00 93.44 146 GLU A CA 1
ATOM 1164 C C . GLU A 1 146 ? 2.675 7.862 -17.682 1.00 93.44 146 GLU A C 1
ATOM 1166 O O . GLU A 1 146 ? 2.609 8.083 -16.473 1.00 93.44 146 GLU A O 1
ATOM 1171 N N . GLY A 1 147 ? 1.627 7.377 -18.361 1.00 90.56 147 GLY A N 1
ATOM 1172 C CA . GLY A 1 147 ? 0.317 7.126 -17.741 1.00 90.56 147 GLY A CA 1
ATOM 1173 C C . GLY A 1 147 ? 0.347 6.067 -16.629 1.00 90.56 147 GLY A C 1
ATOM 1174 O O . GLY A 1 147 ? -0.258 6.246 -15.566 1.00 90.56 147 GLY A O 1
ATOM 1175 N N . ASN A 1 148 ? 1.103 4.985 -16.828 1.00 94.12 148 ASN A N 1
ATOM 1176 C CA . ASN A 1 148 ? 1.312 3.967 -15.797 1.00 94.12 148 ASN A CA 1
ATOM 1177 C C . ASN A 1 148 ? 2.050 4.543 -14.583 1.00 94.12 148 ASN A C 1
ATOM 1179 O O . ASN A 1 148 ? 1.693 4.233 -13.449 1.00 94.12 148 ASN A O 1
ATOM 1183 N N . THR A 1 149 ? 3.032 5.419 -14.807 1.00 94.25 149 THR A N 1
ATOM 1184 C CA . THR A 1 149 ? 3.774 6.097 -13.734 1.00 94.25 149 THR A CA 1
ATOM 1185 C C . THR A 1 149 ? 2.836 6.953 -12.883 1.00 94.25 149 THR A C 1
ATOM 1187 O O . THR A 1 149 ? 2.818 6.802 -11.662 1.00 94.25 149 THR A O 1
ATOM 1190 N N . THR A 1 150 ? 1.979 7.765 -13.513 1.00 93.81 150 THR A N 1
ATOM 1191 C CA . THR A 1 150 ? 0.958 8.556 -12.804 1.00 93.81 150 THR A CA 1
ATOM 1192 C C . THR A 1 150 ? -0.010 7.672 -12.013 1.00 93.81 150 THR A C 1
ATOM 1194 O O . THR A 1 150 ? -0.348 7.984 -10.872 1.00 93.81 150 THR A O 1
ATOM 1197 N N . THR A 1 151 ? -0.431 6.540 -12.583 1.00 93.94 151 THR A N 1
ATOM 1198 C CA . THR A 1 151 ? -1.339 5.596 -11.909 1.00 93.94 151 THR A CA 1
ATOM 1199 C C . THR A 1 151 ? -0.686 4.956 -10.681 1.00 93.94 151 THR A C 1
ATOM 1201 O O . THR A 1 151 ? -1.309 4.864 -9.625 1.00 93.94 151 THR A O 1
ATOM 1204 N N . ILE A 1 152 ? 0.580 4.543 -10.790 1.00 91.50 152 ILE A N 1
ATOM 1205 C CA . ILE A 1 152 ? 1.351 3.974 -9.675 1.00 91.50 152 ILE A CA 1
ATOM 1206 C C . ILE A 1 152 ? 1.499 4.995 -8.545 1.00 91.50 152 ILE A C 1
ATOM 1208 O O . ILE A 1 152 ? 1.337 4.647 -7.376 1.00 91.50 152 ILE A O 1
ATOM 1212 N N . GLU A 1 153 ? 1.771 6.256 -8.878 1.00 94.12 153 GLU A N 1
ATOM 1213 C CA . GLU A 1 153 ? 1.892 7.327 -7.891 1.00 94.12 153 GLU A CA 1
ATOM 1214 C C . GLU A 1 153 ? 0.560 7.607 -7.175 1.00 94.12 153 GLU A C 1
ATOM 1216 O O . GLU A 1 153 ? 0.533 7.726 -5.947 1.00 94.12 153 GLU A O 1
ATOM 1221 N N . GLY A 1 154 ? -0.557 7.591 -7.912 1.00 90.88 154 GLY A N 1
ATOM 1222 C CA . GLY A 1 154 ? -1.904 7.646 -7.337 1.00 90.88 154 GLY A CA 1
ATOM 1223 C C . GLY A 1 154 ? -2.184 6.483 -6.381 1.00 90.88 154 GLY A C 1
ATOM 1224 O O . GLY A 1 154 ? -2.568 6.703 -5.232 1.00 90.88 154 GLY A O 1
ATOM 1225 N N . ASN A 1 155 ? -1.901 5.250 -6.807 1.00 93.56 155 ASN A N 1
ATOM 1226 C CA . ASN A 1 155 ? -2.077 4.061 -5.971 1.00 93.56 155 ASN A CA 1
ATOM 1227 C C . ASN A 1 155 ? -1.219 4.119 -4.701 1.00 93.56 155 ASN A C 1
ATOM 1229 O O . ASN A 1 155 ? -1.692 3.764 -3.624 1.00 93.56 155 ASN A O 1
ATOM 1233 N N . LYS A 1 156 ? 0.024 4.607 -4.796 1.00 94.56 156 LYS A N 1
ATOM 1234 C CA . LYS A 1 156 ? 0.913 4.792 -3.640 1.00 94.56 156 LYS A CA 1
ATOM 1235 C C . LYS A 1 156 ? 0.308 5.747 -2.610 1.00 94.56 156 LYS A C 1
ATOM 1237 O O . LYS A 1 156 ? 0.394 5.479 -1.413 1.00 94.56 156 LYS A O 1
ATOM 1242 N N . LYS A 1 157 ? -0.321 6.837 -3.064 1.00 94.81 157 LYS A N 1
ATOM 1243 C CA . LYS A 1 157 ? -1.026 7.775 -2.181 1.00 94.81 157 LYS A CA 1
ATOM 1244 C C . LYS A 1 157 ? -2.209 7.100 -1.481 1.00 94.81 157 LYS A C 1
ATOM 1246 O O . LYS A 1 157 ? -2.310 7.190 -0.263 1.00 94.81 157 LYS A O 1
ATOM 1251 N N . THR A 1 158 ? -3.047 6.373 -2.220 1.00 93.00 158 THR A N 1
ATOM 1252 C CA . THR A 1 158 ? -4.201 5.655 -1.649 1.00 93.00 158 THR A CA 1
ATOM 1253 C C . THR A 1 158 ? -3.787 4.568 -0.655 1.00 93.00 158 THR A C 1
ATOM 1255 O O . THR A 1 158 ? -4.424 4.416 0.382 1.00 93.00 158 THR A O 1
ATOM 1258 N N . ILE A 1 159 ? -2.706 3.831 -0.928 1.00 90.94 159 ILE A N 1
ATOM 1259 C CA . ILE A 1 159 ? -2.171 2.830 0.008 1.00 90.94 159 ILE A CA 1
ATOM 1260 C C . ILE A 1 159 ? -1.770 3.494 1.326 1.00 90.94 159 ILE A C 1
ATOM 1262 O O . ILE A 1 159 ? -2.134 2.988 2.382 1.00 90.94 159 ILE A O 1
ATOM 1266 N N . LYS A 1 160 ? -1.090 4.644 1.266 1.00 92.62 160 LYS A N 1
ATOM 1267 C CA . LYS A 1 160 ? -0.703 5.391 2.465 1.00 92.62 160 LYS A CA 1
ATOM 1268 C C . LYS A 1 160 ? -1.918 5.880 3.262 1.00 92.62 160 LYS A C 1
ATOM 1270 O O . LYS A 1 160 ? -1.965 5.701 4.469 1.00 92.62 160 LYS A O 1
ATOM 1275 N N . GLU A 1 161 ? -2.934 6.420 2.588 1.00 89.38 161 GLU A N 1
ATOM 1276 C CA . GLU A 1 161 ? -4.189 6.823 3.245 1.00 89.38 161 GLU A CA 1
ATOM 1277 C C . GLU A 1 161 ? -4.905 5.637 3.918 1.00 89.38 161 GLU A C 1
ATOM 1279 O O . GLU A 1 161 ? -5.516 5.790 4.976 1.00 89.38 161 GLU A O 1
ATOM 1284 N N . ASN A 1 162 ? -4.845 4.447 3.316 1.00 91.62 162 ASN A N 1
ATOM 1285 C CA . ASN A 1 162 ? -5.401 3.235 3.914 1.00 91.62 162 ASN A CA 1
ATOM 1286 C C . ASN A 1 162 ? -4.568 2.745 5.105 1.00 91.62 162 ASN A C 1
ATOM 1288 O O . ASN A 1 162 ? -5.148 2.302 6.092 1.00 91.62 162 ASN A O 1
ATOM 1292 N N . GLU A 1 163 ? -3.240 2.836 5.030 1.00 92.88 163 GLU A N 1
ATOM 1293 C CA . GLU A 1 163 ? -2.333 2.523 6.139 1.00 92.88 163 GLU A CA 1
ATOM 1294 C C . GLU A 1 163 ? -2.636 3.401 7.362 1.00 92.88 163 GLU A C 1
ATOM 1296 O O . GLU A 1 163 ? -2.833 2.871 8.456 1.00 92.88 163 GLU A O 1
ATOM 1301 N N . ASP A 1 164 ? -2.801 4.712 7.161 1.00 92.12 164 ASP A N 1
ATOM 1302 C CA . ASP A 1 164 ? -3.159 5.660 8.223 1.00 92.12 164 ASP A CA 1
ATOM 1303 C C . ASP A 1 164 ? -4.519 5.304 8.868 1.00 92.12 164 ASP A C 1
ATOM 1305 O O . ASP A 1 164 ? -4.650 5.269 10.093 1.00 92.12 164 ASP A O 1
ATOM 1309 N N . LYS A 1 165 ? -5.534 4.957 8.060 1.00 91.50 165 LYS A N 1
ATOM 1310 C CA . LYS A 1 165 ? -6.856 4.526 8.565 1.00 91.50 165 LYS A CA 1
ATOM 1311 C C . LYS A 1 165 ? -6.803 3.213 9.342 1.00 91.50 165 LYS A C 1
ATOM 1313 O O . LYS A 1 165 ? -7.552 3.038 10.302 1.00 91.50 165 LYS A O 1
ATOM 1318 N N . VAL A 1 166 ? -5.957 2.270 8.927 1.00 88.50 166 VAL A N 1
ATOM 1319 C CA . VAL A 1 166 ? -5.765 1.008 9.656 1.00 88.50 166 VAL A CA 1
ATOM 1320 C C . VAL A 1 166 ? -5.146 1.281 11.025 1.00 88.50 166 VAL A C 1
ATOM 1322 O O . VAL A 1 166 ? -5.629 0.727 12.009 1.00 88.50 166 VAL A O 1
ATOM 1325 N N . GLN A 1 167 ? -4.155 2.174 11.111 1.00 90.81 167 GLN A N 1
ATOM 1326 C CA . GLN A 1 167 ? -3.559 2.577 12.389 1.00 90.81 167 GLN A CA 1
ATOM 1327 C C . GLN A 1 167 ? -4.577 3.271 13.307 1.00 90.81 167 GLN A C 1
ATOM 1329 O O . GLN A 1 167 ? -4.645 2.960 14.496 1.00 90.81 167 GLN A O 1
ATOM 1334 N N . GLU A 1 168 ? -5.412 4.163 12.763 1.00 87.88 168 GLU A N 1
ATOM 1335 C CA . GLU A 1 168 ? -6.493 4.807 13.522 1.00 87.88 168 GLU A CA 1
ATOM 1336 C C . GLU A 1 168 ? -7.496 3.776 14.063 1.00 87.88 168 GLU A C 1
ATOM 1338 O O . GLU A 1 168 ? -7.886 3.823 15.232 1.00 87.88 168 GLU A O 1
ATOM 1343 N N . ASN A 1 169 ? -7.893 2.811 13.232 1.00 88.75 169 ASN A N 1
ATOM 1344 C CA . ASN A 1 169 ? -8.790 1.739 13.652 1.00 88.75 169 ASN A CA 1
ATOM 1345 C C . ASN A 1 169 ? -8.150 0.843 14.721 1.00 88.75 169 ASN A C 1
ATOM 1347 O O . ASN A 1 169 ? -8.828 0.469 15.674 1.00 88.75 169 ASN A O 1
ATOM 1351 N N . GLU A 1 170 ? -6.857 0.528 14.607 1.00 90.44 170 GLU A N 1
ATOM 1352 C CA . GLU A 1 170 ? -6.130 -0.239 15.624 1.00 90.44 170 GLU A CA 1
ATOM 1353 C C . GLU A 1 170 ? -6.111 0.491 16.978 1.00 90.44 170 GLU A C 1
ATOM 1355 O O . GLU A 1 170 ? -6.312 -0.135 18.020 1.00 90.44 170 GLU A O 1
ATOM 1360 N N . ALA A 1 171 ? -5.935 1.817 16.975 1.00 88.50 171 ALA A N 1
ATOM 1361 C CA . ALA A 1 171 ? -5.995 2.627 18.190 1.00 88.50 171 ALA A CA 1
ATOM 1362 C C . ALA A 1 171 ? -7.391 2.589 18.838 1.00 88.50 171 ALA A C 1
ATOM 1364 O O . ALA A 1 171 ? -7.505 2.318 20.033 1.00 88.50 171 ALA A O 1
ATOM 1365 N N . LYS A 1 172 ? -8.458 2.761 18.044 1.00 90.44 172 LYS A N 1
ATOM 1366 C CA . LYS A 1 172 ? -9.849 2.686 18.533 1.00 90.44 172 LYS A CA 1
ATOM 1367 C C . LYS A 1 172 ? -10.207 1.310 19.093 1.00 90.44 172 LYS A C 1
ATOM 1369 O O . LYS A 1 172 ? -10.944 1.219 20.069 1.00 90.44 172 LYS A O 1
ATOM 1374 N N . ILE A 1 173 ? -9.684 0.233 18.503 1.00 85.56 173 ILE A N 1
ATOM 1375 C CA . ILE A 1 173 ? -9.882 -1.126 19.027 1.00 85.56 173 ILE A CA 1
ATOM 1376 C C . ILE A 1 173 ? -9.254 -1.256 20.420 1.00 85.56 173 ILE A C 1
ATOM 1378 O O . ILE A 1 173 ? -9.924 -1.742 21.326 1.00 85.56 173 ILE A O 1
ATOM 1382 N N . LYS A 1 174 ? -8.028 -0.756 20.629 1.00 87.06 174 LYS A N 1
ATOM 1383 C CA . LYS A 1 174 ? -7.364 -0.778 21.950 1.00 87.06 174 LYS A CA 1
ATOM 1384 C C . LYS A 1 174 ? -8.116 0.043 23.003 1.00 87.06 174 LYS A C 1
ATOM 1386 O O . LYS A 1 174 ? -8.229 -0.380 24.155 1.00 87.06 174 LYS A O 1
ATOM 1391 N N . GLU A 1 175 ? -8.653 1.202 22.620 1.00 87.19 175 GLU A N 1
ATOM 1392 C CA . GLU A 1 175 ? -9.515 2.003 23.503 1.00 87.19 175 GLU A CA 1
ATOM 1393 C C . GLU A 1 175 ? -10.783 1.232 23.891 1.00 87.19 175 GLU A C 1
ATOM 1395 O O . GLU A 1 175 ? -11.123 1.151 25.073 1.00 87.19 175 GLU A O 1
ATOM 1400 N N . ASN A 1 176 ? -11.439 0.592 22.920 1.00 85.69 176 ASN A N 1
ATOM 1401 C CA . ASN A 1 176 ? -12.621 -0.229 23.173 1.00 85.69 176 ASN A CA 1
ATOM 1402 C C . ASN A 1 176 ? -12.311 -1.442 24.065 1.00 85.69 176 ASN A C 1
ATOM 1404 O O . ASN A 1 176 ? -13.090 -1.737 24.967 1.00 85.69 176 ASN A O 1
ATOM 1408 N N . GLU A 1 177 ? -11.184 -2.129 23.861 1.00 84.56 177 GLU A N 1
ATOM 1409 C CA . GLU A 1 177 ? -10.735 -3.235 24.723 1.00 84.56 177 GLU A CA 1
ATOM 1410 C C . GLU A 1 177 ? -10.542 -2.780 26.178 1.00 84.56 177 GLU A C 1
ATOM 1412 O O . GLU A 1 177 ? -10.973 -3.461 27.116 1.00 84.56 177 GLU A O 1
ATOM 1417 N N . THR A 1 178 ? -9.959 -1.594 26.373 1.00 87.50 178 THR A N 1
ATOM 1418 C CA . THR A 1 178 ? -9.775 -0.998 27.705 1.00 87.50 178 THR A CA 1
ATOM 1419 C C . THR A 1 178 ? -11.126 -0.681 28.349 1.00 87.50 178 THR A C 1
ATOM 1421 O O . THR A 1 178 ? -11.383 -1.093 29.480 1.00 87.50 178 THR A O 1
ATOM 1424 N N . ALA A 1 179 ? -12.033 -0.041 27.606 1.00 85.62 179 ALA A N 1
ATOM 1425 C CA . ALA A 1 179 ? -13.371 0.294 28.090 1.00 85.62 179 ALA A CA 1
ATOM 1426 C C . ALA A 1 179 ? -14.211 -0.950 28.432 1.00 85.62 179 ALA A C 1
ATOM 1428 O O . ALA A 1 179 ? -14.951 -0.949 29.41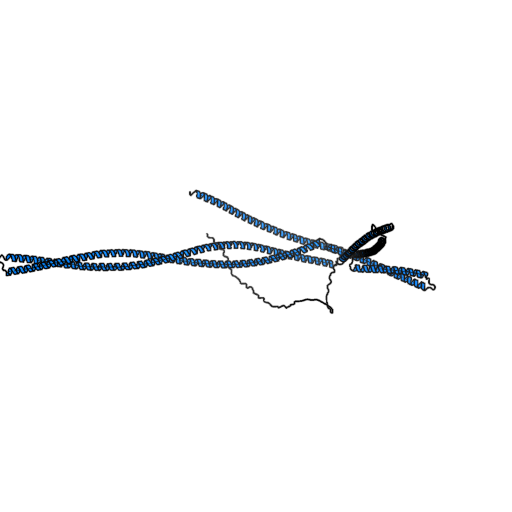6 1.00 85.62 179 ALA A O 1
ATOM 1429 N N . ILE A 1 180 ? -14.097 -2.030 27.649 1.00 82.06 180 ILE A N 1
ATOM 1430 C CA . ILE A 1 180 ? -14.751 -3.314 27.946 1.00 82.06 180 ILE A CA 1
ATOM 1431 C C . ILE A 1 180 ? -14.220 -3.890 29.260 1.00 82.06 180 ILE A C 1
ATOM 1433 O O . ILE A 1 180 ? -15.008 -4.347 30.086 1.00 82.06 180 ILE A O 1
ATOM 1437 N N . THR A 1 181 ? -12.904 -3.837 29.475 1.00 85.88 181 THR A N 1
ATOM 1438 C CA . THR A 1 181 ? -12.278 -4.340 30.704 1.00 85.88 181 THR A CA 1
ATOM 1439 C C . THR A 1 181 ? -12.767 -3.567 31.930 1.00 85.88 181 THR A C 1
ATOM 1441 O O . THR A 1 181 ? -13.207 -4.183 32.898 1.00 85.88 181 THR A O 1
ATOM 1444 N N . GLU A 1 182 ? -12.787 -2.232 31.868 1.00 85.62 182 GLU A N 1
ATOM 1445 C CA . GLU A 1 182 ? -13.313 -1.389 32.951 1.00 85.62 182 GLU A CA 1
ATOM 1446 C C . GLU A 1 182 ? -14.796 -1.651 33.236 1.00 85.62 182 GLU A C 1
ATOM 1448 O O . GLU A 1 182 ? -15.211 -1.713 34.395 1.00 85.62 182 GLU A O 1
ATOM 1453 N N . ASN A 1 183 ? -15.609 -1.813 32.189 1.00 85.75 183 ASN A N 1
ATOM 1454 C CA . ASN A 1 183 ? -17.028 -2.117 32.352 1.00 85.75 183 ASN A CA 1
ATOM 1455 C C . ASN A 1 183 ? -17.239 -3.491 32.996 1.00 85.75 183 ASN A C 1
ATOM 1457 O O . ASN A 1 183 ? -18.103 -3.612 33.858 1.00 85.75 183 ASN A O 1
ATOM 1461 N N . ASN A 1 184 ? -16.441 -4.501 32.637 1.00 83.88 184 ASN A N 1
ATOM 1462 C CA . ASN A 1 184 ? -16.512 -5.816 33.276 1.00 83.88 184 ASN A CA 1
ATOM 1463 C C . ASN A 1 184 ? -16.178 -5.735 34.772 1.00 83.88 184 ASN A C 1
ATOM 1465 O O . ASN A 1 184 ? -16.922 -6.285 35.577 1.00 83.88 184 ASN A O 1
ATOM 1469 N N . THR A 1 185 ? -15.142 -4.982 35.164 1.00 87.38 185 THR A N 1
ATOM 1470 C CA . THR A 1 185 ? -14.828 -4.764 36.588 1.00 87.38 185 THR A CA 1
ATOM 1471 C C . THR A 1 185 ? -15.987 -4.094 37.332 1.00 87.38 185 THR A C 1
ATOM 1473 O O . THR A 1 185 ? -16.366 -4.542 38.411 1.00 87.38 185 THR A O 1
ATOM 1476 N N . LYS A 1 186 ? -16.619 -3.069 36.742 1.00 85.69 186 LYS A N 1
ATOM 1477 C CA . LYS A 1 186 ? -17.793 -2.409 37.345 1.00 85.69 186 LYS A CA 1
ATOM 1478 C C . LYS A 1 186 ? -19.000 -3.340 37.473 1.00 85.69 186 LYS A C 1
ATOM 1480 O O . LYS A 1 186 ? -19.738 -3.249 38.454 1.00 85.69 186 LYS A O 1
ATOM 1485 N N . ILE A 1 187 ? -19.212 -4.229 36.498 1.00 81.19 187 ILE A N 1
ATOM 1486 C CA . ILE A 1 187 ? -20.263 -5.252 36.569 1.00 81.19 187 ILE A CA 1
ATOM 1487 C C . ILE A 1 187 ? -19.991 -6.194 37.747 1.00 81.19 187 ILE A C 1
ATOM 1489 O O . ILE A 1 187 ? -20.897 -6.405 38.547 1.00 81.19 187 ILE A O 1
ATOM 1493 N N . GLU A 1 188 ? -18.762 -6.692 37.908 1.00 84.94 188 GLU A N 1
ATOM 1494 C CA . GLU A 1 188 ? -18.386 -7.568 39.032 1.00 84.94 188 GLU A CA 1
ATOM 1495 C C . GLU A 1 188 ? -18.590 -6.883 40.397 1.00 84.94 188 GLU A C 1
ATOM 1497 O O . GLU A 1 188 ? -19.146 -7.476 41.325 1.00 84.94 188 GLU A O 1
ATOM 1502 N N . GLU A 1 189 ? -18.199 -5.610 40.524 1.00 86.56 189 GLU A N 1
ATOM 1503 C CA . GLU A 1 189 ? -18.429 -4.813 41.738 1.00 86.56 189 GLU A CA 1
ATOM 1504 C C . GLU A 1 189 ? -19.925 -4.644 42.040 1.00 86.56 189 GLU A C 1
ATOM 1506 O O . GLU A 1 189 ? -20.357 -4.773 43.190 1.00 86.56 189 GLU A O 1
ATOM 1511 N N . THR A 1 190 ? -20.725 -4.398 41.001 1.00 83.56 190 THR A N 1
ATOM 1512 C CA . THR A 1 190 ? -22.179 -4.247 41.113 1.00 83.56 190 THR A CA 1
ATOM 1513 C C . THR A 1 190 ? -22.852 -5.560 41.509 1.00 83.56 190 THR A C 1
ATOM 1515 O O . THR A 1 190 ? -23.734 -5.562 42.366 1.00 83.56 190 THR A O 1
ATOM 1518 N N . GLU A 1 191 ? -22.426 -6.689 40.937 1.00 84.88 191 GLU A N 1
ATOM 1519 C CA . GLU A 1 191 ? -22.935 -8.018 41.293 1.00 84.88 191 GLU A CA 1
ATOM 1520 C C . GLU A 1 191 ? -22.688 -8.340 42.765 1.00 84.88 191 GLU A C 1
ATOM 1522 O O . GLU A 1 191 ? -23.610 -8.767 43.465 1.00 84.88 191 GLU A O 1
ATOM 1527 N N . LYS A 1 192 ? -21.485 -8.044 43.263 1.00 89.19 192 LYS A N 1
ATOM 1528 C CA . LYS A 1 192 ? -21.156 -8.225 44.677 1.00 89.19 192 LYS A CA 1
ATOM 1529 C C . LYS A 1 192 ? -22.012 -7.337 45.586 1.00 89.19 192 LYS A C 1
ATOM 1531 O O . LYS A 1 192 ? -22.527 -7.805 46.597 1.00 89.19 192 LYS A O 1
ATOM 1536 N N . ALA A 1 193 ? -22.212 -6.071 45.215 1.00 85.56 193 ALA A N 1
ATOM 1537 C CA . ALA A 1 193 ? -23.052 -5.153 45.986 1.00 85.56 193 ALA A CA 1
ATOM 1538 C C . ALA A 1 193 ? -24.525 -5.601 46.034 1.00 85.56 193 ALA A C 1
ATOM 1540 O O . ALA A 1 193 ? -25.188 -5.455 47.063 1.00 85.56 193 ALA A O 1
ATOM 1541 N N . ILE A 1 194 ? -25.044 -6.164 44.937 1.00 80.81 194 ILE A N 1
ATOM 1542 C CA . ILE A 1 194 ? -26.386 -6.760 44.889 1.00 80.81 194 ILE A CA 1
ATOM 1543 C C . ILE A 1 194 ? -26.484 -7.949 45.859 1.00 80.81 194 ILE A C 1
ATOM 1545 O O . ILE A 1 194 ? -27.454 -8.038 46.615 1.00 80.81 194 ILE A O 1
ATOM 1549 N N . GLU A 1 195 ? -25.486 -8.836 45.879 1.00 87.69 195 GLU A N 1
ATOM 1550 C CA . GLU A 1 195 ? -25.456 -10.007 46.766 1.00 87.69 195 GLU A CA 1
ATOM 1551 C C . GLU A 1 195 ? -25.388 -9.625 48.257 1.00 87.69 195 GLU A C 1
ATOM 1553 O O . GLU A 1 195 ? -26.134 -10.174 49.080 1.00 87.69 195 GLU A O 1
ATOM 1558 N N . ASP A 1 196 ? -24.566 -8.630 48.600 1.00 86.12 196 ASP A N 1
ATOM 1559 C CA . ASP A 1 196 ? -24.470 -8.086 49.959 1.00 86.12 196 ASP A CA 1
ATOM 1560 C C . ASP A 1 196 ? -25.815 -7.482 50.409 1.00 86.12 196 ASP A C 1
ATOM 1562 O O . ASP A 1 196 ? -26.304 -7.781 51.504 1.00 86.12 196 ASP A O 1
ATOM 1566 N N . ASN A 1 197 ? -26.468 -6.697 49.541 1.00 87.88 197 ASN A N 1
ATOM 1567 C CA . ASN A 1 197 ? -27.778 -6.102 49.826 1.00 87.88 197 ASN A CA 1
ATOM 1568 C C . ASN A 1 197 ? -28.876 -7.162 50.012 1.00 87.88 197 ASN A C 1
ATOM 1570 O O . ASN A 1 197 ? -29.691 -7.041 50.927 1.00 87.88 197 ASN A O 1
ATOM 1574 N N . LEU A 1 198 ? -28.892 -8.216 49.185 1.00 86.94 198 LEU A N 1
ATOM 1575 C CA . LEU A 1 198 ? -29.832 -9.337 49.331 1.00 86.94 198 LEU A CA 1
ATOM 1576 C C . LEU A 1 198 ? -29.640 -10.070 50.662 1.00 86.94 198 LEU A C 1
ATOM 1578 O O . LEU A 1 198 ? -30.612 -10.480 51.300 1.00 86.94 198 LEU A O 1
ATOM 1582 N N . THR A 1 199 ? -28.391 -10.234 51.093 1.00 90.44 199 THR A N 1
ATOM 1583 C CA . THR A 1 199 ? -28.068 -10.875 52.371 1.00 90.44 199 THR A CA 1
ATOM 1584 C C . THR A 1 199 ? -28.536 -10.030 53.554 1.00 90.44 199 THR A C 1
ATOM 1586 O O . THR A 1 199 ? -29.075 -10.571 54.520 1.00 90.44 199 THR A O 1
ATOM 1589 N N . GLU A 1 200 ? -28.372 -8.710 53.482 1.00 90.25 200 GLU A N 1
ATOM 1590 C CA . GLU A 1 200 ? -28.830 -7.802 54.536 1.00 90.25 200 GLU A CA 1
ATOM 1591 C C . GLU A 1 200 ? -30.361 -7.722 54.607 1.00 90.25 200 GLU A C 1
ATOM 1593 O O . GLU A 1 200 ? -30.924 -7.799 55.699 1.00 90.25 200 GLU A O 1
ATOM 1598 N N . ALA A 1 201 ? -31.047 -7.672 53.460 1.00 84.50 201 ALA A N 1
ATOM 1599 C CA . ALA A 1 201 ? -32.509 -7.699 53.407 1.00 84.50 201 ALA A CA 1
ATOM 1600 C C . ALA A 1 201 ? -33.087 -8.952 54.093 1.00 84.50 201 ALA A C 1
ATOM 1602 O O . ALA A 1 201 ? -33.997 -8.837 54.914 1.00 84.50 201 ALA A O 1
ATOM 1603 N N . ARG A 1 202 ? -32.496 -10.136 53.861 1.00 89.69 202 ARG A N 1
ATOM 1604 C CA . ARG A 1 202 ? -32.906 -11.379 54.546 1.00 89.69 202 ARG A CA 1
ATOM 1605 C C . ARG A 1 202 ? -32.758 -11.299 56.067 1.00 89.69 202 ARG A C 1
ATOM 1607 O O . ARG A 1 202 ? -33.660 -11.705 56.790 1.00 89.69 202 ARG A O 1
ATOM 1614 N N . LYS A 1 203 ? -31.651 -10.744 56.575 1.00 93.19 203 LYS A N 1
ATOM 1615 C CA . LYS A 1 203 ? -31.452 -10.570 58.030 1.00 93.19 203 LYS A CA 1
ATOM 1616 C C . LYS A 1 203 ? -32.476 -9.614 58.640 1.00 93.19 203 LYS A C 1
ATOM 1618 O O . LYS A 1 203 ? -32.904 -9.803 59.783 1.00 93.19 203 LYS A O 1
ATOM 1623 N N . ILE A 1 204 ? -32.845 -8.571 57.896 1.00 91.69 204 ILE A N 1
ATOM 1624 C CA . ILE A 1 204 ? -33.884 -7.626 58.305 1.00 91.69 204 ILE A CA 1
ATOM 1625 C C . ILE A 1 204 ? -35.233 -8.348 58.408 1.00 91.69 204 ILE A C 1
ATOM 1627 O O . ILE A 1 204 ? -35.878 -8.242 59.451 1.00 91.69 204 ILE A O 1
ATOM 1631 N N . GLU A 1 205 ? -35.619 -9.132 57.396 1.00 91.19 205 GLU A N 1
ATOM 1632 C CA . GLU A 1 205 ? -36.850 -9.939 57.414 1.00 91.19 205 GLU A CA 1
ATOM 1633 C C . GLU A 1 205 ? -36.893 -10.910 58.604 1.00 91.19 205 GLU A C 1
ATOM 1635 O O . GLU A 1 205 ? -37.883 -10.950 59.339 1.00 91.19 205 GLU A O 1
ATOM 1640 N N . GLU A 1 206 ? -35.802 -11.639 58.859 1.00 93.50 206 GLU A N 1
ATOM 1641 C CA . GLU A 1 206 ? -35.690 -12.549 60.009 1.00 93.50 206 GLU A CA 1
ATOM 1642 C C . GLU A 1 206 ? -35.874 -11.811 61.346 1.00 93.50 206 GLU A C 1
ATOM 1644 O O . GLU A 1 206 ? -36.565 -12.293 62.249 1.00 93.50 206 GLU A O 1
ATOM 1649 N N . THR A 1 207 ? -35.293 -10.614 61.473 1.00 93.94 207 THR A N 1
ATOM 1650 C CA . THR A 1 207 ? -35.398 -9.792 62.687 1.00 93.94 207 THR A CA 1
ATOM 1651 C C . THR A 1 207 ? -36.818 -9.268 62.896 1.00 93.94 207 THR A C 1
ATOM 1653 O O . THR A 1 207 ? -37.316 -9.302 64.025 1.00 93.94 207 THR A O 1
ATOM 1656 N N . ILE A 1 208 ? -37.478 -8.810 61.827 1.00 91.69 208 ILE A N 1
ATOM 1657 C CA . ILE A 1 208 ? -38.874 -8.355 61.873 1.00 91.69 208 ILE A CA 1
ATOM 1658 C C . ILE A 1 208 ? -39.771 -9.499 62.351 1.00 91.69 208 ILE A C 1
ATOM 1660 O O . ILE A 1 208 ? -40.501 -9.325 63.329 1.00 91.69 208 ILE A O 1
ATOM 1664 N N . SER A 1 209 ? -39.631 -10.686 61.750 1.00 93.56 209 SER A N 1
ATOM 1665 C CA . SER A 1 209 ? -40.411 -11.872 62.118 1.00 93.56 209 SER A CA 1
ATOM 1666 C C . SER A 1 209 ? -40.195 -12.277 63.582 1.00 93.56 209 SER A C 1
ATOM 1668 O O . SER A 1 209 ? -41.152 -12.565 64.301 1.00 93.56 209 SER A O 1
ATOM 1670 N N . ALA A 1 210 ? -38.949 -12.257 64.069 1.00 94.38 210 ALA A N 1
ATOM 1671 C CA . ALA A 1 210 ? -38.641 -12.578 65.464 1.00 94.38 210 ALA A CA 1
ATOM 1672 C C . ALA A 1 210 ? -39.242 -11.563 66.457 1.00 94.38 210 ALA A C 1
ATOM 1674 O O . ALA A 1 210 ? -39.697 -11.934 67.546 1.00 94.38 210 ALA A O 1
ATOM 1675 N N . ASN A 1 211 ? -39.253 -10.278 66.095 1.00 94.44 211 ASN A N 1
ATOM 1676 C CA . ASN A 1 211 ? -39.882 -9.231 66.896 1.00 94.44 211 ASN A CA 1
ATOM 1677 C C . ASN A 1 211 ? -41.411 -9.366 66.899 1.00 94.44 211 ASN A C 1
ATOM 1679 O O . ASN A 1 211 ? -42.011 -9.230 67.966 1.00 94.44 211 ASN A O 1
ATOM 1683 N N . ASP A 1 212 ? -42.034 -9.703 65.767 1.00 93.12 212 ASP A N 1
ATOM 1684 C CA . ASP A 1 212 ? -43.480 -9.941 65.676 1.00 93.12 212 ASP A CA 1
ATOM 1685 C C . ASP A 1 212 ? -43.915 -11.105 66.577 1.00 93.12 212 ASP A C 1
ATOM 1687 O O . ASP A 1 212 ? -44.872 -10.983 67.350 1.00 93.1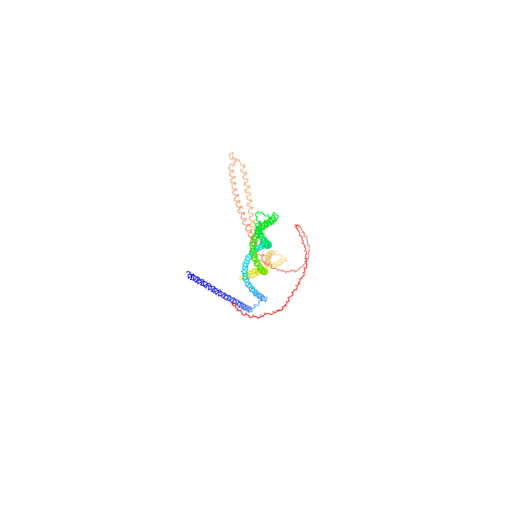2 212 ASP A O 1
ATOM 1691 N N . GLU A 1 213 ? -43.155 -12.205 66.581 1.00 95.25 213 GLU A N 1
ATOM 1692 C CA . GLU A 1 213 ? -43.388 -13.320 67.504 1.00 95.25 213 GLU A CA 1
ATOM 1693 C C . GLU A 1 213 ? -43.273 -12.898 68.975 1.00 95.25 213 GLU A C 1
ATOM 1695 O O . GLU A 1 213 ? -44.101 -13.283 69.810 1.00 95.25 213 GLU A O 1
ATOM 1700 N N . ARG A 1 214 ? -42.247 -12.107 69.318 1.00 95.81 214 ARG A N 1
ATOM 1701 C CA . ARG A 1 214 ? -42.062 -11.577 70.679 1.00 95.81 214 ARG A CA 1
ATOM 1702 C C . ARG A 1 214 ? -43.219 -10.681 71.094 1.00 95.81 214 ARG A C 1
ATOM 1704 O O . ARG A 1 214 ? -43.757 -10.870 72.183 1.00 95.81 214 ARG A O 1
ATOM 1711 N N . MET A 1 215 ? -43.647 -9.764 70.232 1.00 95.06 215 MET A N 1
ATOM 1712 C CA . MET A 1 215 ? -44.803 -8.906 70.489 1.00 95.06 215 MET A CA 1
ATOM 1713 C C . MET A 1 215 ? -46.087 -9.720 70.684 1.00 95.06 215 MET A C 1
ATOM 1715 O O . MET A 1 215 ? -46.886 -9.391 71.563 1.00 95.06 215 MET A O 1
ATOM 1719 N N . GLY A 1 216 ? -46.276 -10.805 69.924 1.00 93.81 216 GLY A N 1
ATOM 1720 C CA . GLY A 1 216 ? -47.392 -11.738 70.103 1.00 93.81 216 GLY A CA 1
ATOM 1721 C C . GLY A 1 216 ? -47.382 -12.436 71.471 1.00 93.81 216 GLY A C 1
ATOM 1722 O O . GLY A 1 216 ? -48.420 -12.526 72.139 1.00 93.81 216 GLY A O 1
ATOM 1723 N N . LYS A 1 217 ? -46.204 -12.870 71.939 1.00 96.12 217 LYS A N 1
ATOM 1724 C CA . LYS A 1 217 ? -46.023 -13.444 73.288 1.00 96.12 217 LYS A CA 1
ATOM 1725 C C . LYS A 1 217 ? -46.306 -12.409 74.378 1.00 96.12 217 LYS A C 1
ATOM 1727 O O . LYS A 1 217 ? -47.114 -12.678 75.266 1.00 96.12 217 LYS A O 1
ATOM 1732 N N . ILE A 1 218 ? -45.739 -11.207 74.258 1.00 96.31 218 ILE A N 1
ATOM 1733 C CA . ILE A 1 218 ? -45.974 -10.094 75.190 1.00 96.31 218 ILE A CA 1
ATOM 1734 C C . ILE A 1 218 ? -47.470 -9.755 75.269 1.00 96.31 218 ILE A C 1
ATOM 1736 O O . ILE A 1 218 ? -48.024 -9.623 76.359 1.00 96.31 218 ILE A O 1
ATOM 1740 N N . GLN A 1 219 ? -48.165 -9.686 74.129 1.00 96.88 219 GLN A N 1
ATOM 1741 C CA . GLN A 1 219 ? -49.605 -9.420 74.101 1.00 96.88 219 GLN A CA 1
ATOM 1742 C C . GLN A 1 219 ? -50.415 -10.504 74.832 1.00 96.88 219 GLN A C 1
ATOM 1744 O O . GLN A 1 219 ? -51.398 -10.201 75.519 1.00 96.88 219 GLN A O 1
ATOM 1749 N N . SER A 1 220 ? -50.003 -11.765 74.705 1.00 95.94 220 SER A N 1
ATOM 1750 C CA . SER A 1 220 ? -50.634 -12.894 75.394 1.00 95.94 220 SER A CA 1
ATOM 1751 C C . SER A 1 220 ? -50.431 -12.818 76.914 1.00 95.94 220 SER A C 1
ATOM 1753 O O . SER A 1 220 ? -51.372 -13.057 77.677 1.00 95.94 220 SER A O 1
ATOM 1755 N N . GLU A 1 221 ? -49.239 -12.416 77.368 1.00 97.06 221 GLU A N 1
ATOM 1756 C CA . GLU A 1 221 ? -48.947 -12.184 78.790 1.00 97.06 221 GLU A CA 1
ATOM 1757 C C . GLU A 1 221 ? -49.750 -11.016 79.366 1.00 97.06 221 GLU A C 1
ATOM 1759 O O . GLU A 1 221 ? -50.384 -11.179 80.409 1.00 97.06 221 GLU A O 1
ATOM 1764 N N . ILE A 1 222 ? -49.804 -9.875 78.665 1.00 96.75 222 ILE A N 1
ATOM 1765 C CA . ILE A 1 222 ? -50.614 -8.715 79.075 1.00 96.75 222 ILE A CA 1
ATOM 1766 C C . ILE A 1 222 ? -52.072 -9.135 79.284 1.00 96.75 222 ILE A C 1
ATOM 1768 O O . ILE A 1 222 ? -52.673 -8.823 80.314 1.00 96.75 222 ILE A O 1
ATOM 1772 N N . THR A 1 223 ? -52.623 -9.900 78.337 1.00 96.31 223 THR A N 1
ATOM 1773 C CA . THR A 1 223 ? -54.003 -10.407 78.393 1.00 96.31 223 THR A CA 1
ATOM 1774 C C . THR A 1 223 ? -54.216 -11.359 79.574 1.00 96.31 223 THR A C 1
ATOM 1776 O O . THR A 1 223 ? -55.269 -11.338 80.213 1.00 96.31 223 THR A O 1
ATOM 1779 N N . THR A 1 224 ? -53.221 -12.187 79.897 1.00 97.62 224 THR A N 1
ATOM 1780 C CA . THR A 1 224 ? -53.276 -13.122 81.033 1.00 97.62 224 THR A CA 1
ATOM 1781 C C . THR A 1 224 ? -53.262 -12.381 82.367 1.00 97.62 224 THR A C 1
ATOM 1783 O O . THR A 1 224 ? -54.134 -12.614 83.205 1.00 97.62 224 THR A O 1
ATOM 1786 N N . ASN A 1 225 ? -52.330 -11.443 82.540 1.00 97.06 225 ASN A N 1
ATOM 1787 C CA . ASN A 1 225 ? -52.245 -10.604 83.735 1.00 97.06 225 ASN A CA 1
ATOM 1788 C C . ASN A 1 225 ? -53.520 -9.763 83.906 1.00 97.06 225 ASN A C 1
ATOM 1790 O O . ASN A 1 225 ? -54.019 -9.624 85.018 1.00 97.06 225 ASN A O 1
ATOM 1794 N N . GLN A 1 226 ? -54.093 -9.256 82.808 1.00 96.56 226 GLN A N 1
ATOM 1795 C CA . GLN A 1 226 ? -55.352 -8.508 82.829 1.00 96.56 226 GLN A CA 1
ATOM 1796 C C . GLN A 1 226 ? -56.510 -9.361 83.373 1.00 96.56 226 GLN A C 1
ATOM 1798 O O . GLN A 1 226 ? -57.229 -8.920 84.268 1.00 96.56 226 GLN A O 1
ATOM 1803 N N . LYS A 1 227 ? -56.636 -10.618 82.924 1.00 96.69 227 LYS A N 1
ATOM 1804 C CA . LYS A 1 227 ? -57.627 -11.564 83.471 1.00 96.69 227 LYS A CA 1
ATOM 1805 C C . LYS A 1 227 ? -57.397 -11.875 84.951 1.00 96.69 227 LYS A C 1
ATOM 1807 O O . LYS A 1 227 ? -58.361 -12.040 85.696 1.00 96.69 227 LYS A O 1
ATOM 1812 N N . GLN A 1 228 ? -56.140 -11.977 85.389 1.00 96.81 228 GLN A N 1
ATOM 1813 C CA . GLN A 1 228 ? -55.817 -12.175 86.807 1.00 96.81 228 GLN A CA 1
ATOM 1814 C C . GLN A 1 228 ? -56.223 -10.966 87.651 1.00 96.81 228 GLN A C 1
ATOM 1816 O O . GLN A 1 228 ? -56.850 -11.155 88.690 1.00 96.81 228 GLN A O 1
ATOM 1821 N N . ILE A 1 229 ? -55.945 -9.747 87.177 1.00 96.44 229 ILE A N 1
ATOM 1822 C CA . ILE A 1 229 ? -56.368 -8.505 87.835 1.00 96.44 229 ILE A CA 1
ATOM 1823 C C . ILE A 1 229 ? -57.888 -8.485 88.001 1.00 96.44 229 ILE A C 1
ATOM 1825 O O . ILE A 1 229 ? -58.368 -8.285 89.113 1.00 96.44 229 ILE A O 1
ATOM 1829 N N . GLU A 1 230 ? -58.639 -8.767 86.933 1.00 96.12 230 GLU A N 1
ATOM 1830 C CA . GLU A 1 230 ? -60.108 -8.829 86.961 1.00 96.12 230 GLU A CA 1
ATOM 1831 C C . GLU A 1 230 ? -60.624 -9.890 87.946 1.00 96.12 230 GLU A C 1
ATOM 1833 O O . GLU A 1 230 ? -61.552 -9.638 88.718 1.00 96.12 230 GLU A O 1
ATOM 1838 N N . GLY A 1 231 ? -59.998 -11.072 87.968 1.00 96.69 231 GLY A N 1
ATOM 1839 C CA . GLY A 1 231 ? -60.326 -12.132 88.921 1.00 96.69 231 GLY A CA 1
ATOM 1840 C C . GLY A 1 231 ? -60.034 -11.745 90.374 1.00 96.69 231 GLY A C 1
ATOM 1841 O O . GLY A 1 231 ? -60.823 -12.048 91.271 1.00 96.69 231 GLY A O 1
ATOM 1842 N N . ASN A 1 232 ? -58.922 -11.055 90.616 1.00 97.31 232 ASN A N 1
ATOM 1843 C CA . ASN A 1 232 ? -58.549 -10.548 91.932 1.00 97.31 232 ASN A CA 1
ATOM 1844 C C . ASN A 1 232 ? -59.469 -9.401 92.375 1.00 97.31 232 ASN A C 1
ATOM 1846 O O . ASN A 1 232 ? -59.908 -9.406 93.523 1.00 97.31 232 ASN A O 1
ATOM 1850 N N . ASP A 1 233 ? -59.846 -8.486 91.478 1.00 97.12 233 ASP A N 1
ATOM 1851 C CA . ASP A 1 233 ? -60.816 -7.416 91.751 1.00 97.12 233 ASP A CA 1
ATOM 1852 C C . ASP A 1 233 ? -62.189 -8.002 92.134 1.00 97.12 233 ASP A C 1
ATOM 1854 O O . ASP A 1 233 ? -62.826 -7.541 93.084 1.00 97.12 233 ASP A O 1
ATOM 1858 N N . ALA A 1 234 ? -62.621 -9.083 91.471 1.00 96.94 234 ALA A N 1
ATOM 1859 C CA . ALA A 1 234 ? -63.845 -9.799 91.832 1.00 96.94 234 ALA A CA 1
ATOM 1860 C C . ALA A 1 234 ? -63.772 -10.435 93.235 1.00 96.94 234 ALA A C 1
ATOM 1862 O O . ALA A 1 234 ? -64.734 -10.341 94.002 1.00 96.94 234 ALA A O 1
ATOM 1863 N N . LYS A 1 235 ? -62.634 -11.048 93.599 1.00 96.75 235 LYS A N 1
ATOM 1864 C CA . LYS A 1 235 ? -62.405 -11.586 94.955 1.00 96.75 235 LYS A CA 1
ATOM 1865 C C . LYS A 1 235 ? -62.389 -10.482 96.010 1.00 96.75 235 LYS A C 1
ATOM 1867 O O . LYS A 1 235 ? -63.015 -10.649 97.052 1.00 96.75 235 LYS A O 1
ATOM 1872 N N . ILE A 1 236 ? -61.716 -9.361 95.731 1.00 96.50 236 ILE A N 1
ATOM 1873 C CA . ILE A 1 236 ? -61.666 -8.196 96.625 1.00 96.50 236 ILE A CA 1
ATOM 1874 C C . ILE A 1 236 ? -63.081 -7.715 96.927 1.00 96.50 236 ILE A C 1
ATOM 1876 O O . ILE A 1 236 ? -63.438 -7.588 98.096 1.00 96.50 236 ILE A O 1
ATOM 1880 N N . LYS A 1 237 ? -63.904 -7.533 95.889 1.00 95.94 237 LYS A N 1
ATOM 1881 C CA . LYS A 1 237 ? -65.304 -7.129 96.039 1.00 95.94 237 LYS A CA 1
ATOM 1882 C C . LYS A 1 237 ? -66.111 -8.133 96.869 1.00 95.94 237 LYS A C 1
ATOM 1884 O O . LYS A 1 237 ? -66.835 -7.735 97.774 1.00 95.94 237 LYS A O 1
ATOM 1889 N N . GLY A 1 238 ? -65.953 -9.434 96.612 1.00 95.88 238 GLY A N 1
ATOM 1890 C CA . GLY A 1 238 ? -66.618 -10.478 97.399 1.00 95.88 238 GLY A CA 1
ATOM 1891 C C . GLY A 1 238 ? -66.224 -10.458 98.882 1.00 95.88 238 GLY A C 1
ATOM 1892 O O . GLY A 1 238 ? -67.079 -10.607 99.756 1.00 95.88 238 GLY A O 1
ATOM 1893 N N . ASN A 1 239 ? -64.944 -10.219 99.173 1.00 95.88 239 ASN A N 1
ATOM 1894 C CA . ASN A 1 239 ? -64.446 -10.054 100.537 1.00 95.88 239 ASN A CA 1
ATOM 1895 C C . ASN A 1 239 ? -64.956 -8.754 101.180 1.00 95.88 239 ASN A C 1
ATOM 1897 O O . ASN A 1 239 ? -65.328 -8.779 102.348 1.00 95.88 239 ASN A O 1
ATOM 1901 N N . GLU A 1 240 ? -65.016 -7.638 100.444 1.00 95.31 240 GLU A N 1
ATOM 1902 C CA . GLU A 1 240 ? -65.598 -6.369 100.915 1.00 95.31 240 GLU A CA 1
ATOM 1903 C C . GLU A 1 240 ? -67.080 -6.539 101.286 1.00 95.31 240 GLU A C 1
ATOM 1905 O O . GLU A 1 240 ? -67.502 -6.114 102.363 1.00 95.31 240 GLU A O 1
ATOM 1910 N N . ASP A 1 241 ? -67.853 -7.248 100.457 1.00 95.56 241 ASP A N 1
ATOM 1911 C CA . ASP A 1 241 ? -69.251 -7.587 100.740 1.00 95.56 241 ASP A CA 1
ATOM 1912 C C . ASP A 1 241 ? -69.384 -8.471 101.998 1.00 95.56 241 ASP A C 1
ATOM 1914 O O . ASP A 1 241 ? -70.307 -8.292 102.801 1.00 95.56 241 ASP A O 1
ATOM 1918 N N . ALA A 1 242 ? -68.475 -9.435 102.189 1.00 95.19 242 ALA A N 1
ATOM 1919 C CA . ALA A 1 242 ? -68.443 -10.300 103.369 1.00 95.19 242 ALA A CA 1
ATOM 1920 C C . ALA A 1 242 ? -68.063 -9.531 104.646 1.00 95.19 242 ALA A C 1
ATOM 1922 O O . ALA A 1 242 ? -68.731 -9.693 105.669 1.00 95.19 242 ALA A O 1
ATOM 1923 N N . ILE A 1 243 ? -67.064 -8.646 104.576 1.00 94.56 243 ILE A N 1
ATOM 1924 C CA . ILE A 1 243 ? -66.690 -7.732 105.663 1.00 94.56 243 ILE A CA 1
ATOM 1925 C C . ILE A 1 243 ? -67.886 -6.856 106.045 1.00 94.56 243 ILE A C 1
ATOM 1927 O O . ILE A 1 243 ? -68.228 -6.781 107.220 1.00 94.56 243 ILE A O 1
ATOM 1931 N N . GLY A 1 244 ? -68.603 -6.286 105.070 1.00 93.44 244 GLY A N 1
ATOM 1932 C CA . GLY A 1 244 ? -69.802 -5.485 105.336 1.00 93.44 244 GLY A CA 1
ATOM 1933 C C . GLY A 1 244 ? -70.931 -6.263 106.031 1.00 93.44 244 GLY A C 1
ATOM 1934 O O . GLY A 1 244 ? -71.708 -5.682 106.793 1.00 93.44 244 GLY A O 1
ATOM 1935 N N . LYS A 1 245 ? -71.033 -7.584 105.814 1.00 93.62 245 LYS A N 1
ATOM 1936 C CA . LYS A 1 245 ? -71.943 -8.459 106.581 1.00 93.62 245 LYS A CA 1
ATOM 1937 C C . LYS A 1 245 ? -71.438 -8.690 108.006 1.00 93.62 245 LYS A C 1
ATOM 1939 O O . LYS A 1 245 ? -72.241 -8.594 108.932 1.00 93.62 245 LYS A O 1
ATOM 1944 N N . LEU A 1 246 ? -70.143 -8.962 108.182 1.00 93.56 246 LEU A N 1
ATOM 1945 C CA . LEU A 1 246 ? -69.520 -9.115 109.502 1.00 93.56 246 LEU A CA 1
ATOM 1946 C C . LEU A 1 246 ? -69.660 -7.832 110.335 1.00 93.56 246 LEU A C 1
ATOM 1948 O O . LEU A 1 246 ? -70.028 -7.908 111.501 1.00 93.56 246 LEU A O 1
ATOM 1952 N N . ASP A 1 247 ? -69.481 -6.656 109.729 1.00 92.19 247 ASP A N 1
ATOM 1953 C CA . ASP A 1 247 ? -69.663 -5.355 110.386 1.00 92.19 247 ASP A CA 1
ATOM 1954 C C . ASP A 1 247 ? -71.086 -5.160 110.919 1.00 92.19 247 ASP A C 1
ATOM 1956 O O . ASP A 1 247 ? -71.278 -4.675 112.037 1.00 92.19 247 ASP A O 1
ATOM 1960 N N . LYS A 1 248 ? -72.102 -5.576 110.150 1.00 91.62 248 LYS A N 1
ATOM 1961 C CA . LYS A 1 248 ? -73.497 -5.571 110.617 1.00 91.62 248 LYS A CA 1
ATOM 1962 C C . LYS A 1 248 ? -73.695 -6.523 111.794 1.00 91.62 248 LYS A C 1
ATOM 1964 O O . LYS A 1 248 ? -74.272 -6.114 112.795 1.00 91.62 248 LYS A O 1
ATOM 1969 N N . GLN A 1 249 ? -73.175 -7.749 111.698 1.00 90.19 249 GLN A N 1
ATOM 1970 C CA . GLN A 1 249 ? -73.270 -8.740 112.775 1.00 90.19 249 GLN A CA 1
ATOM 1971 C C . GLN A 1 249 ? -72.594 -8.263 114.063 1.00 90.19 249 GLN A C 1
ATOM 1973 O O . GLN A 1 249 ? -73.159 -8.437 115.136 1.00 90.19 249 GLN A O 1
ATOM 1978 N N . ILE A 1 250 ? -71.415 -7.640 113.968 1.00 88.81 250 ILE A N 1
ATOM 1979 C CA . ILE A 1 250 ? -70.707 -7.057 115.115 1.00 88.81 250 ILE A CA 1
ATOM 1980 C C . ILE A 1 250 ? -71.560 -5.955 115.760 1.00 88.81 250 ILE A C 1
ATOM 1982 O O . ILE A 1 250 ? -71.725 -5.942 116.978 1.00 88.81 250 ILE A O 1
ATOM 1986 N N . LYS A 1 251 ? -72.169 -5.074 114.954 1.00 86.06 251 LYS A N 1
ATOM 1987 C CA . LYS A 1 251 ? -73.039 -3.988 115.437 1.00 86.06 251 LYS A CA 1
ATOM 1988 C C . LYS A 1 251 ? -74.313 -4.492 116.133 1.00 86.06 251 LYS A C 1
ATOM 1990 O O . LYS A 1 251 ? -74.788 -3.855 117.069 1.00 86.06 251 LYS A O 1
ATOM 1995 N N . GLU A 1 252 ? -74.863 -5.622 115.693 1.00 86.88 252 GLU A N 1
ATOM 1996 C CA . GLU A 1 252 ? -76.062 -6.250 116.270 1.00 86.88 252 GLU A CA 1
ATOM 1997 C C . GLU A 1 252 ? -75.825 -6.898 117.650 1.00 86.88 252 GLU A C 1
ATOM 1999 O O . GLU A 1 252 ? -76.794 -7.226 118.333 1.00 86.88 252 GLU A O 1
ATOM 2004 N N . LEU A 1 253 ? -74.571 -7.063 118.100 1.00 84.81 253 LEU A N 1
ATOM 2005 C CA . LEU A 1 253 ? -74.260 -7.669 119.405 1.00 84.81 253 LEU A CA 1
ATOM 2006 C C . LEU A 1 253 ? -74.529 -6.750 120.623 1.00 84.81 253 LEU A C 1
ATOM 2008 O O . LEU A 1 253 ? -74.566 -7.254 121.745 1.00 84.81 253 LEU A O 1
ATOM 2012 N N . GLY A 1 254 ? -74.763 -5.445 120.427 1.00 76.44 254 GLY A N 1
ATOM 2013 C CA . GLY A 1 254 ? -75.097 -4.485 121.496 1.00 76.44 254 GLY A CA 1
ATOM 2014 C C . GLY A 1 254 ? -73.921 -4.072 122.403 1.00 76.44 254 GLY A C 1
ATOM 2015 O O . GLY A 1 254 ? -72.777 -4.435 122.149 1.00 76.44 254 GLY A O 1
ATOM 2016 N N . ASP A 1 255 ? -74.201 -3.304 123.468 1.00 76.38 255 ASP A N 1
ATOM 2017 C CA . ASP A 1 255 ? -73.177 -2.631 124.301 1.00 76.38 255 ASP A CA 1
ATOM 2018 C C . ASP A 1 255 ? -72.408 -3.557 125.276 1.00 76.38 255 ASP A C 1
ATOM 2020 O O . ASP A 1 255 ? -71.386 -3.153 125.827 1.00 76.38 255 ASP A O 1
ATOM 2024 N N . ASN A 1 256 ? -72.868 -4.799 125.496 1.00 80.06 256 ASN A N 1
ATOM 2025 C CA . ASN A 1 256 ? -72.177 -5.811 126.318 1.00 80.06 256 ASN A CA 1
ATOM 2026 C C . ASN A 1 256 ? -72.139 -7.184 125.605 1.00 80.06 256 ASN A C 1
ATOM 2028 O O . ASN A 1 256 ? -72.853 -8.111 126.005 1.00 80.06 256 ASN A O 1
ATOM 2032 N N . PRO A 1 257 ? -71.378 -7.301 124.502 1.00 78.12 257 PRO A N 1
ATOM 2033 C CA . PRO A 1 257 ? -71.378 -8.476 123.634 1.00 78.12 257 PRO A CA 1
ATOM 2034 C C . PRO A 1 257 ? -70.644 -9.671 124.270 1.00 78.12 257 PRO A C 1
ATOM 2036 O O . PRO A 1 257 ? -69.725 -9.487 125.065 1.00 78.12 257 PRO A O 1
ATOM 2039 N N . ASP A 1 258 ? -70.999 -10.907 123.884 1.00 84.50 258 ASP A N 1
ATOM 2040 C CA . ASP A 1 258 ? -70.222 -12.108 124.249 1.00 84.50 258 ASP A CA 1
ATOM 2041 C C . ASP A 1 258 ? -68.769 -11.952 123.746 1.00 84.50 258 ASP A C 1
ATOM 2043 O O . ASP A 1 258 ? -68.553 -11.929 122.524 1.00 84.50 258 ASP A O 1
ATOM 2047 N N . PRO A 1 259 ? -67.770 -11.882 124.651 1.00 81.94 259 PRO A N 1
ATOM 2048 C CA . PRO A 1 259 ? -66.384 -11.608 124.285 1.00 81.94 259 PRO A CA 1
ATOM 2049 C C . PRO A 1 259 ? -65.792 -12.633 123.316 1.00 81.94 259 PRO A C 1
ATOM 2051 O O . PRO A 1 259 ? -64.963 -12.282 122.478 1.00 81.94 259 PRO A O 1
ATOM 2054 N N . ASN A 1 260 ? -66.210 -13.900 123.399 1.00 85.69 260 ASN A N 1
ATOM 2055 C CA . ASN A 1 260 ? -65.680 -14.955 122.536 1.00 85.69 260 ASN A CA 1
ATOM 2056 C C . ASN A 1 260 ? -66.259 -14.862 121.122 1.00 85.69 260 ASN A C 1
ATOM 2058 O O . ASN A 1 260 ? -65.539 -15.062 120.141 1.00 85.69 260 ASN A O 1
ATOM 2062 N N . LYS A 1 261 ? -67.547 -14.521 121.008 1.00 86.62 261 LYS A N 1
ATOM 2063 C CA . LYS A 1 261 ? -68.218 -14.346 119.716 1.00 86.62 261 LYS A CA 1
ATOM 2064 C C . LYS A 1 261 ? -67.740 -13.082 118.999 1.00 86.62 261 LYS A C 1
ATOM 2066 O O . LYS A 1 261 ? -67.464 -13.150 117.804 1.00 86.62 261 LYS A O 1
ATOM 2071 N N . LEU A 1 262 ? -67.588 -11.969 119.724 1.00 87.94 262 LEU A N 1
ATOM 2072 C CA . LEU A 1 262 ? -67.031 -10.726 119.182 1.00 87.94 262 LEU A CA 1
ATOM 2073 C C . LEU A 1 262 ? -65.609 -10.952 118.652 1.00 87.94 262 LEU A C 1
ATOM 2075 O O . LEU A 1 262 ? -65.345 -10.699 117.480 1.00 87.94 262 LEU A O 1
ATOM 2079 N N . LYS A 1 263 ? -64.730 -11.538 119.476 1.00 88.81 263 LYS A N 1
ATOM 2080 C CA . LYS A 1 263 ? -63.338 -11.823 119.103 1.00 88.81 263 LYS A CA 1
ATOM 2081 C C . LYS A 1 263 ? -63.225 -12.734 117.875 1.00 88.81 263 LYS A C 1
ATOM 2083 O O . LYS A 1 263 ? -62.321 -12.561 117.064 1.00 88.81 263 LYS A O 1
ATOM 2088 N N . GLY A 1 264 ? -64.137 -13.698 117.721 1.00 90.38 264 GLY A N 1
ATOM 2089 C CA . GLY A 1 264 ? -64.197 -14.569 116.544 1.00 90.38 264 GLY A CA 1
ATOM 2090 C C . GLY A 1 264 ? -64.580 -13.830 115.257 1.00 90.38 264 GLY A C 1
ATOM 2091 O O . GLY A 1 264 ? -63.926 -14.020 114.232 1.00 90.38 264 GLY A O 1
ATOM 2092 N N . LEU A 1 265 ? -65.601 -12.965 115.307 1.00 90.50 265 LEU A N 1
ATOM 2093 C CA . LEU A 1 265 ? -66.026 -12.157 114.154 1.00 90.50 265 LEU A CA 1
ATOM 2094 C C . LEU A 1 265 ? -64.973 -11.104 113.775 1.00 90.50 265 LEU A C 1
ATOM 2096 O O . LEU A 1 265 ? -64.700 -10.911 112.591 1.00 90.50 265 LEU A O 1
ATOM 2100 N N . GLU A 1 266 ? -64.339 -10.472 114.765 1.00 88.94 266 GLU A N 1
ATOM 2101 C CA . GLU A 1 266 ? -63.234 -9.529 114.552 1.00 88.94 266 GLU A CA 1
ATOM 2102 C C . GLU A 1 266 ? -62.014 -10.208 113.914 1.00 88.94 266 GLU A C 1
ATOM 2104 O O . GLU A 1 266 ? -61.412 -9.649 112.999 1.00 88.94 266 GLU A O 1
ATOM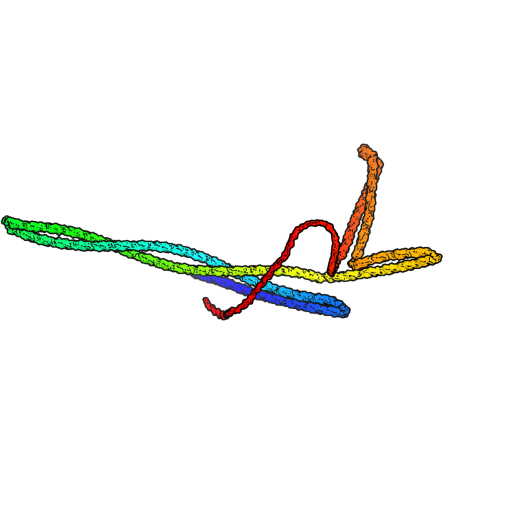 2109 N N . ALA A 1 267 ? -61.678 -11.436 114.328 1.00 91.31 267 ALA A N 1
ATOM 2110 C CA . ALA A 1 267 ? -60.594 -12.205 113.718 1.00 91.31 267 ALA A CA 1
ATOM 2111 C C . ALA A 1 267 ? -60.887 -12.566 112.250 1.00 91.31 267 ALA A C 1
ATOM 2113 O O . ALA A 1 267 ? -60.030 -12.363 111.392 1.00 91.31 267 ALA A O 1
ATOM 2114 N N . GLN A 1 268 ? -62.105 -13.035 111.942 1.00 93.56 268 GLN A N 1
ATOM 2115 C CA . GLN A 1 268 ? -62.518 -13.332 110.561 1.00 93.56 268 GLN A CA 1
ATOM 2116 C C . GLN A 1 268 ? -62.487 -12.086 109.671 1.00 93.56 268 GLN A C 1
ATOM 2118 O O . GLN A 1 268 ? -62.016 -12.138 108.534 1.00 93.56 268 GLN A O 1
ATOM 2123 N N . LYS A 1 269 ? -62.954 -10.946 110.194 1.00 93.81 269 LYS A N 1
ATOM 2124 C CA . LYS A 1 269 ? -62.878 -9.662 109.494 1.00 93.81 269 LYS A CA 1
ATOM 2125 C C . LYS A 1 269 ? -61.424 -9.278 109.203 1.00 93.81 269 LYS A C 1
ATOM 2127 O O . LYS A 1 269 ? -61.104 -8.967 108.058 1.00 93.81 269 LYS A O 1
ATOM 2132 N N . ALA A 1 270 ? -60.545 -9.348 110.203 1.00 93.12 270 ALA A N 1
ATOM 2133 C CA . ALA A 1 270 ? -59.130 -9.011 110.048 1.00 93.12 270 ALA A CA 1
ATOM 2134 C C . ALA A 1 270 ? -58.414 -9.913 109.023 1.00 93.12 270 ALA A C 1
ATOM 2136 O O . ALA A 1 270 ? -57.564 -9.441 108.265 1.00 93.12 270 ALA A O 1
ATOM 2137 N N . GLU A 1 271 ? -58.769 -11.201 108.951 1.00 94.69 271 GLU A N 1
ATOM 2138 C CA . GLU A 1 271 ? -58.252 -12.113 107.923 1.00 94.69 271 GLU A CA 1
ATOM 2139 C C . GLU A 1 271 ? -58.688 -11.707 106.509 1.00 94.69 271 GLU A C 1
ATOM 2141 O O . GLU A 1 271 ? -57.850 -11.668 105.603 1.00 94.69 271 GLU A O 1
ATOM 2146 N N . LEU A 1 272 ? -59.962 -11.343 106.316 1.00 94.50 272 LEU A N 1
ATOM 2147 C CA . LEU A 1 272 ? -60.466 -10.858 105.025 1.00 94.50 272 LEU A CA 1
ATOM 2148 C C . LEU A 1 272 ? -59.830 -9.518 104.622 1.00 94.50 272 LEU A C 1
ATOM 2150 O O . LEU A 1 272 ? -59.465 -9.336 103.459 1.00 94.50 272 LEU A O 1
ATOM 2154 N N . GLU A 1 273 ? -59.633 -8.595 105.567 1.00 93.94 273 GLU A N 1
ATOM 2155 C CA . GLU A 1 273 ? -58.940 -7.321 105.324 1.00 93.94 273 GLU A CA 1
ATOM 2156 C C . GLU A 1 273 ? -57.476 -7.539 104.910 1.00 93.94 273 GLU A C 1
ATOM 2158 O O . GLU A 1 273 ? -56.983 -6.918 103.958 1.00 93.94 273 GLU A O 1
ATOM 2163 N N . LYS A 1 274 ? -56.782 -8.472 105.572 1.00 95.56 274 LYS A N 1
ATOM 2164 C CA . LYS A 1 274 ? -55.412 -8.858 105.214 1.00 95.56 274 LYS A CA 1
ATOM 2165 C C . LYS A 1 274 ? -55.353 -9.500 103.827 1.00 95.56 274 LYS A C 1
ATOM 2167 O O . LYS A 1 274 ? -54.480 -9.143 103.035 1.00 95.56 274 LYS A O 1
ATOM 2172 N N . ALA A 1 275 ? -56.287 -10.399 103.511 1.00 95.19 275 ALA A N 1
ATOM 2173 C CA . ALA A 1 275 ? -56.390 -11.023 102.193 1.00 95.19 275 ALA A CA 1
ATOM 2174 C C . ALA A 1 275 ? -56.632 -9.981 101.086 1.00 95.19 275 ALA A C 1
ATOM 2176 O O . ALA A 1 275 ? -55.965 -10.015 100.053 1.00 95.19 275 ALA A O 1
ATOM 2177 N N . ASN A 1 276 ? -57.511 -9.001 101.318 1.00 96.75 276 ASN A N 1
ATOM 2178 C CA . ASN A 1 276 ? -57.746 -7.902 100.378 1.00 96.75 276 ASN A CA 1
ATOM 2179 C C . ASN A 1 276 ? -56.523 -7.012 100.185 1.00 96.75 276 ASN A C 1
ATOM 2181 O O . ASN A 1 276 ? -56.235 -6.603 99.062 1.00 96.75 276 ASN A O 1
ATOM 2185 N N . THR A 1 277 ? -55.785 -6.731 101.257 1.00 96.25 277 THR A N 1
ATOM 2186 C CA . THR A 1 277 ? -54.541 -5.958 101.162 1.00 96.25 277 THR A CA 1
ATOM 2187 C C . THR A 1 277 ? -53.518 -6.679 100.281 1.00 96.25 277 THR A C 1
ATOM 2189 O O . THR A 1 277 ? -52.925 -6.049 99.406 1.00 96.25 277 THR A O 1
ATOM 2192 N N . ALA A 1 278 ? -53.370 -7.999 100.439 1.00 96.50 278 ALA A N 1
ATOM 2193 C CA . ALA A 1 278 ? -52.482 -8.808 99.606 1.00 96.50 278 ALA A CA 1
ATOM 2194 C C . ALA A 1 278 ? -52.921 -8.835 98.129 1.00 96.50 278 ALA A C 1
ATOM 2196 O O . ALA A 1 278 ? -52.101 -8.585 97.248 1.00 96.50 278 ALA A O 1
ATOM 2197 N N . LEU A 1 279 ? -54.214 -9.045 97.849 1.00 96.94 279 LEU A N 1
ATOM 2198 C CA . LEU A 1 279 ? -54.746 -9.024 96.477 1.00 96.94 279 LEU A CA 1
ATOM 2199 C C . LEU A 1 279 ? -54.573 -7.651 95.806 1.00 96.94 279 LEU A C 1
ATOM 2201 O O . LEU A 1 279 ? -54.255 -7.570 94.622 1.00 96.94 279 LEU A O 1
ATOM 2205 N N . ARG A 1 280 ? -54.742 -6.552 96.555 1.00 96.12 280 ARG A N 1
ATOM 2206 C CA . ARG A 1 280 ? -54.510 -5.189 96.043 1.00 96.12 280 ARG A CA 1
ATOM 2207 C C . ARG A 1 280 ? -53.038 -4.944 95.713 1.00 96.12 280 ARG A C 1
ATOM 2209 O O . ARG A 1 280 ? -52.744 -4.307 94.701 1.00 96.12 280 ARG A O 1
ATOM 2216 N N . GLN A 1 281 ? -52.120 -5.442 96.539 1.00 96.12 281 GLN A N 1
ATOM 2217 C CA . GLN A 1 281 ? -50.684 -5.388 96.250 1.00 96.12 281 GLN A CA 1
ATOM 2218 C C . GLN A 1 281 ? -50.347 -6.192 94.989 1.00 96.12 281 GLN A C 1
ATOM 2220 O O . GLN A 1 281 ? -49.703 -5.655 94.092 1.00 96.12 281 GLN A O 1
ATOM 2225 N N . GLU A 1 282 ? -50.862 -7.419 94.866 1.00 96.75 282 GLU A N 1
ATOM 2226 C CA . GLU A 1 282 ? -50.682 -8.258 93.674 1.00 96.75 282 GLU A CA 1
ATOM 2227 C C . GLU A 1 282 ? -51.205 -7.564 92.406 1.00 96.75 282 GLU A C 1
ATOM 2229 O O . GLU A 1 282 ? -50.488 -7.468 91.411 1.00 96.75 282 GLU A O 1
ATOM 2234 N N . ASN A 1 283 ? -52.409 -6.982 92.455 1.00 97.38 283 ASN A N 1
ATOM 2235 C CA . ASN A 1 283 ? -52.974 -6.227 91.332 1.00 97.38 283 ASN A CA 1
ATOM 2236 C C . ASN A 1 283 ? -52.149 -4.990 90.972 1.00 97.38 283 ASN A C 1
ATOM 2238 O O . ASN A 1 283 ? -52.075 -4.629 89.798 1.00 97.38 283 ASN A O 1
ATOM 2242 N N . THR A 1 284 ? -51.524 -4.343 91.955 1.00 97.12 284 THR A N 1
ATOM 2243 C CA . THR A 1 284 ? -50.630 -3.205 91.706 1.00 97.12 284 THR A CA 1
ATOM 2244 C C . THR A 1 284 ? -49.384 -3.670 90.952 1.00 97.12 284 THR A C 1
ATOM 2246 O O . THR A 1 284 ? -49.086 -3.130 89.889 1.00 97.12 284 THR A O 1
ATOM 2249 N N . SER A 1 285 ? -48.735 -4.746 91.409 1.00 97.06 285 SER A N 1
ATOM 2250 C CA . SER A 1 285 ? -47.576 -5.332 90.722 1.00 97.06 285 SER A CA 1
ATOM 2251 C C . SER A 1 285 ? -47.904 -5.860 89.320 1.00 97.06 285 SER A C 1
ATOM 2253 O O . SER A 1 285 ? -47.113 -5.678 88.395 1.00 97.06 285 SER A O 1
ATOM 2255 N N . LEU A 1 286 ? -49.074 -6.477 89.116 1.00 96.75 286 LEU A N 1
ATOM 2256 C CA . LEU A 1 286 ? -49.515 -6.926 87.789 1.00 96.75 286 LEU A CA 1
ATOM 2257 C C . LEU A 1 286 ? -49.771 -5.747 86.837 1.00 96.75 286 LEU A C 1
ATOM 2259 O O . LEU A 1 286 ? -49.410 -5.829 85.663 1.00 96.75 286 LEU A O 1
ATOM 2263 N N . LYS A 1 287 ? -50.349 -4.640 87.326 1.00 96.00 287 LYS A N 1
ATOM 2264 C CA . LYS A 1 287 ? -50.547 -3.414 86.530 1.00 96.00 287 LYS A CA 1
ATOM 2265 C C . LYS A 1 287 ? -49.217 -2.787 86.121 1.00 96.00 287 LYS A C 1
ATOM 2267 O O . LYS A 1 287 ? -49.061 -2.424 84.958 1.00 96.00 287 LYS A O 1
ATOM 2272 N N . GLU A 1 288 ? -48.255 -2.710 87.037 1.00 96.50 288 GLU A N 1
ATOM 2273 C CA . GLU A 1 288 ? -46.900 -2.226 86.742 1.00 96.50 288 GLU A CA 1
ATOM 2274 C C . GLU A 1 288 ? -46.199 -3.111 85.705 1.00 96.50 288 GLU A C 1
ATOM 2276 O O . GLU A 1 288 ? -45.671 -2.601 84.714 1.00 96.50 288 GLU A O 1
ATOM 2281 N N . LYS A 1 289 ? -46.267 -4.441 85.871 1.00 96.44 289 LYS A N 1
ATOM 2282 C CA . LYS A 1 289 ? -45.720 -5.398 84.900 1.00 96.44 289 LYS A CA 1
ATOM 2283 C C . LYS A 1 289 ? -46.365 -5.236 83.521 1.00 96.44 289 LYS A C 1
ATOM 2285 O O . LYS A 1 289 ? -45.653 -5.210 82.521 1.00 96.44 289 LYS A O 1
ATOM 2290 N N . ASN A 1 290 ? -47.688 -5.080 83.452 1.00 97.19 290 ASN A N 1
ATOM 2291 C CA . ASN A 1 290 ? -48.393 -4.826 82.192 1.00 97.19 290 ASN A CA 1
ATOM 2292 C C . ASN A 1 290 ? -47.994 -3.496 81.550 1.00 97.19 290 ASN A C 1
ATOM 2294 O O . ASN A 1 290 ? -47.854 -3.441 80.331 1.00 97.19 290 ASN A O 1
ATOM 2298 N N . GLY A 1 291 ? -47.775 -2.447 82.346 1.00 95.31 291 GLY A N 1
ATOM 2299 C CA . GLY A 1 291 ? -47.261 -1.171 81.852 1.00 95.31 291 GLY A CA 1
ATOM 2300 C C . GLY A 1 291 ? -45.875 -1.311 81.220 1.00 95.31 291 GLY A C 1
ATOM 2301 O O . GLY A 1 291 ? -45.652 -0.823 80.115 1.00 95.31 291 GLY A O 1
ATOM 2302 N N . ALA A 1 292 ? -44.963 -2.036 81.874 1.00 96.44 292 ALA A N 1
ATOM 2303 C CA . ALA A 1 292 ? -43.626 -2.299 81.339 1.00 96.44 292 ALA A CA 1
ATOM 2304 C C . ALA A 1 292 ? -43.667 -3.138 80.048 1.00 96.44 292 ALA A C 1
ATOM 2306 O O . ALA A 1 292 ? -43.019 -2.785 79.065 1.00 96.44 292 ALA A O 1
ATOM 2307 N N . LEU A 1 293 ? -44.476 -4.202 80.026 1.00 96.44 293 LEU A N 1
ATOM 2308 C CA . LEU A 1 293 ? -44.672 -5.047 78.845 1.00 96.44 293 LEU A CA 1
ATOM 2309 C C . LEU A 1 293 ? -45.280 -4.271 77.666 1.00 96.44 293 LEU A C 1
ATOM 2311 O O . LEU A 1 293 ? -44.875 -4.477 76.524 1.00 96.44 293 LEU A O 1
ATOM 2315 N N . ALA A 1 294 ? -46.224 -3.360 77.921 1.00 94.19 294 ALA A N 1
ATOM 2316 C CA . ALA A 1 294 ? -46.796 -2.508 76.879 1.00 94.19 294 ALA A CA 1
ATOM 2317 C C . ALA A 1 294 ? -45.735 -1.586 76.257 1.00 94.19 294 ALA A C 1
ATOM 2319 O O . ALA A 1 294 ? -45.641 -1.504 75.035 1.00 94.19 294 ALA A O 1
ATOM 2320 N N . LEU A 1 295 ? -44.879 -0.970 77.082 1.00 95.31 295 LEU A N 1
ATOM 2321 C CA . LEU A 1 295 ? -43.768 -0.143 76.601 1.00 95.31 295 LEU A CA 1
ATOM 2322 C C . LEU A 1 295 ? -42.748 -0.948 75.783 1.00 95.31 295 LEU A C 1
ATOM 2324 O O . LEU A 1 295 ? -42.271 -0.463 74.758 1.00 95.31 295 LEU A O 1
ATOM 2328 N N . GLU A 1 296 ? -42.418 -2.171 76.211 1.00 95.50 296 GLU A N 1
ATOM 2329 C CA . GLU A 1 296 ? -41.526 -3.061 75.457 1.00 95.50 296 GLU A CA 1
ATOM 2330 C C . GLU A 1 296 ? -42.127 -3.425 74.095 1.00 95.50 296 GLU A C 1
ATOM 2332 O O . GLU A 1 296 ? -41.447 -3.325 73.072 1.00 95.50 296 GLU A O 1
ATOM 2337 N N . LYS A 1 297 ? -43.415 -3.787 74.066 1.00 94.62 297 LYS A N 1
ATOM 2338 C CA . LYS A 1 297 ? -44.134 -4.110 72.830 1.00 94.62 297 LYS A CA 1
ATOM 2339 C C . LYS A 1 297 ? -44.153 -2.925 71.862 1.00 94.62 297 LYS A C 1
ATOM 2341 O O . LYS A 1 297 ? -43.824 -3.100 70.693 1.00 94.62 297 LYS A O 1
ATOM 2346 N N . ASP A 1 298 ? -44.484 -1.730 72.344 1.00 93.38 298 ASP A N 1
ATOM 2347 C CA . ASP A 1 298 ? -44.493 -0.513 71.524 1.00 93.38 298 ASP A CA 1
ATOM 2348 C C . ASP A 1 298 ? -43.087 -0.173 71.001 1.00 93.38 298 ASP A C 1
ATOM 2350 O O . ASP A 1 298 ? -42.928 0.276 69.863 1.00 93.38 298 ASP A O 1
ATOM 2354 N N . GLY A 1 299 ? -42.049 -0.409 71.811 1.00 94.31 299 GLY A N 1
ATOM 2355 C CA . GLY A 1 299 ? -40.651 -0.248 71.410 1.00 94.31 299 GLY A CA 1
ATOM 2356 C C . GLY A 1 299 ? -40.229 -1.215 70.299 1.00 94.31 299 GLY A C 1
ATOM 2357 O O . GLY A 1 299 ? -39.572 -0.797 69.344 1.00 94.31 299 GLY A O 1
ATOM 2358 N N . LEU A 1 300 ? -40.633 -2.487 70.390 1.00 93.31 300 LEU A N 1
ATOM 2359 C CA . LEU A 1 300 ? -40.414 -3.477 69.329 1.00 93.31 300 LEU A CA 1
ATOM 2360 C C . LEU A 1 300 ? -41.167 -3.105 68.046 1.00 93.31 300 LEU A C 1
ATOM 2362 O O . LEU A 1 300 ? -40.582 -3.201 66.969 1.00 93.31 300 LEU A O 1
ATOM 2366 N N . GLY A 1 301 ? -42.405 -2.613 68.161 1.00 92.19 301 GLY A N 1
ATOM 2367 C CA . GLY A 1 301 ? -43.202 -2.147 67.023 1.00 92.19 301 GLY A CA 1
ATOM 2368 C C . GLY A 1 301 ? -42.502 -1.037 66.240 1.00 92.19 301 GLY A C 1
ATOM 2369 O O . GLY A 1 301 ? -42.262 -1.185 65.047 1.00 92.19 301 GLY A O 1
ATOM 2370 N N . LYS A 1 302 ? -42.041 0.016 66.928 1.00 94.12 302 LYS A N 1
ATOM 2371 C CA . LYS A 1 302 ? -41.276 1.107 66.290 1.00 94.12 302 LYS A CA 1
ATOM 2372 C C . LYS A 1 302 ? -40.005 0.613 65.600 1.00 94.12 302 LYS A C 1
ATOM 2374 O O . LYS A 1 302 ? -39.664 1.080 64.519 1.00 94.12 302 LYS A O 1
ATOM 2379 N N . LYS A 1 303 ? -39.298 -0.339 66.216 1.00 93.00 303 LYS A N 1
ATOM 2380 C CA . LYS A 1 303 ? -38.079 -0.913 65.635 1.00 93.00 303 LYS A CA 1
ATOM 2381 C C . LYS A 1 303 ? -38.380 -1.730 64.375 1.00 93.00 303 LYS A C 1
ATOM 2383 O O . LYS A 1 303 ? -37.587 -1.688 63.438 1.00 93.00 303 LYS A O 1
ATOM 2388 N N . ASN A 1 304 ? -39.508 -2.439 64.338 1.00 93.25 304 ASN A N 1
ATOM 2389 C CA . ASN A 1 304 ? -39.975 -3.129 63.136 1.00 93.25 304 ASN A CA 1
ATOM 2390 C C . ASN A 1 304 ? -40.372 -2.145 62.033 1.00 93.25 304 ASN A C 1
ATOM 2392 O O . ASN A 1 304 ? -39.974 -2.364 60.893 1.00 93.25 304 ASN A O 1
ATOM 2396 N N . ASP A 1 305 ? -41.048 -1.041 62.359 1.00 91.81 305 ASP A N 1
ATOM 2397 C CA . ASP A 1 305 ? -41.379 0.004 61.380 1.00 91.81 305 ASP A CA 1
ATOM 2398 C C . ASP A 1 305 ? -40.108 0.617 60.755 1.00 91.81 305 ASP A C 1
ATOM 2400 O O . ASP A 1 305 ? -40.014 0.770 59.536 1.00 91.81 305 ASP A O 1
ATOM 2404 N N . GLU A 1 306 ? -39.084 0.909 61.567 1.00 92.94 306 GLU A N 1
ATOM 2405 C CA . GLU A 1 306 ? -37.782 1.397 61.080 1.00 92.94 306 GLU A CA 1
ATOM 2406 C C . GLU A 1 306 ? -37.063 0.374 60.186 1.00 92.94 306 GLU A C 1
ATOM 2408 O O . GLU A 1 306 ? -36.463 0.734 59.169 1.00 92.94 306 GLU A O 1
ATOM 2413 N N . LEU A 1 307 ? -37.095 -0.907 60.564 1.00 92.31 307 LEU A N 1
ATOM 2414 C CA . LEU A 1 307 ? -36.504 -1.994 59.782 1.00 92.31 307 LEU A CA 1
ATOM 2415 C C . LEU A 1 307 ? -37.250 -2.215 58.460 1.00 92.31 307 LEU A C 1
ATOM 2417 O O . LEU A 1 307 ? -36.603 -2.404 57.431 1.00 92.31 307 LEU A O 1
ATOM 2421 N N . ALA A 1 308 ? -38.580 -2.123 58.464 1.00 88.38 308 ALA A N 1
ATOM 2422 C CA . ALA A 1 308 ? -39.398 -2.196 57.259 1.00 88.38 308 ALA A CA 1
ATOM 2423 C C . ALA A 1 308 ? -39.052 -1.059 56.286 1.00 88.38 308 ALA A C 1
ATOM 2425 O O . ALA A 1 308 ? -38.866 -1.315 55.098 1.00 88.38 308 ALA A O 1
ATOM 2426 N N . GLY A 1 309 ? -38.859 0.165 56.794 1.00 89.75 309 GLY A N 1
ATOM 2427 C CA . GLY A 1 309 ? -38.369 1.293 55.994 1.00 89.75 309 GLY A CA 1
ATOM 2428 C C . GLY A 1 309 ? -37.021 1.001 55.326 1.00 89.75 309 GLY A C 1
ATOM 2429 O O . GLY A 1 309 ? -36.896 1.114 54.110 1.00 89.75 309 GLY A O 1
ATOM 2430 N N . LYS A 1 310 ? -36.033 0.513 56.090 1.00 90.81 310 LYS A N 1
ATOM 2431 C CA . LYS A 1 310 ? -34.721 0.120 55.532 1.00 90.81 310 LYS A CA 1
ATOM 2432 C C . LYS A 1 310 ? -34.822 -0.990 54.486 1.00 90.81 310 LYS A C 1
ATOM 2434 O O . LYS A 1 310 ? -34.057 -0.991 53.524 1.00 90.81 310 LYS A O 1
ATOM 2439 N N . SER A 1 311 ? -35.736 -1.941 54.676 1.00 86.81 311 SER A N 1
ATOM 2440 C CA . SER A 1 311 ? -35.968 -3.023 53.717 1.00 86.81 311 SER A CA 1
ATOM 2441 C C . SER A 1 311 ? -36.535 -2.501 52.396 1.00 86.81 311 SER A C 1
ATOM 2443 O O . SER A 1 311 ? -36.121 -2.964 51.334 1.00 86.81 311 SER A O 1
ATOM 2445 N N . ILE A 1 312 ? -37.449 -1.525 52.449 1.00 87.50 312 ILE A N 1
ATOM 2446 C CA . ILE A 1 312 ? -37.988 -0.855 51.257 1.00 87.50 312 ILE A CA 1
ATOM 2447 C C . ILE A 1 312 ? -36.862 -0.125 50.514 1.00 87.50 312 ILE A C 1
ATOM 2449 O O . ILE A 1 312 ? -36.667 -0.377 49.325 1.00 87.50 312 ILE A O 1
ATOM 2453 N N . ASP A 1 313 ? -36.056 0.676 51.219 1.00 88.75 313 ASP A N 1
ATOM 2454 C CA . ASP A 1 313 ? -34.928 1.412 50.626 1.00 88.75 313 ASP A CA 1
ATOM 2455 C C . ASP A 1 313 ? -33.909 0.474 49.943 1.00 88.75 313 ASP A C 1
ATOM 2457 O O . ASP A 1 313 ? -33.383 0.768 48.864 1.00 88.75 313 ASP A O 1
ATOM 2461 N N . LEU A 1 314 ? -33.617 -0.680 50.560 1.00 87.31 314 LEU A N 1
ATOM 2462 C CA . LEU A 1 314 ? -32.749 -1.707 49.972 1.00 87.31 314 LEU A CA 1
ATOM 2463 C C . LEU A 1 314 ? -33.367 -2.335 48.716 1.00 87.31 314 LEU A C 1
ATOM 2465 O O . LEU A 1 314 ? -32.650 -2.558 47.738 1.00 87.31 314 LEU A O 1
ATOM 2469 N N . GLY A 1 315 ? -34.678 -2.586 48.714 1.00 83.00 315 GLY A N 1
ATOM 2470 C CA . GLY A 1 315 ? -35.405 -3.093 47.548 1.00 83.00 315 GLY A CA 1
ATOM 2471 C C . GLY A 1 315 ? -35.387 -2.118 46.366 1.00 83.00 315 GLY A C 1
ATOM 2472 O O . GLY A 1 315 ? -35.163 -2.525 45.221 1.00 83.00 315 GLY A O 1
ATOM 2473 N N . GLU A 1 316 ? -35.540 -0.821 46.633 1.00 88.50 316 GLU A N 1
ATOM 2474 C CA . GLU A 1 316 ? -35.421 0.225 45.612 1.00 88.50 316 GLU A CA 1
ATOM 2475 C C . GLU A 1 316 ? -34.000 0.286 45.031 1.00 88.50 316 GLU A C 1
ATOM 2477 O O . GLU A 1 316 ? -33.832 0.264 43.808 1.00 88.50 316 GLU A O 1
ATOM 2482 N N . LYS A 1 317 ? -32.963 0.257 45.884 1.00 86.38 317 LYS A N 1
ATOM 2483 C CA . LYS A 1 317 ? -31.560 0.183 45.434 1.00 86.38 317 LYS A CA 1
ATOM 2484 C C . LYS A 1 317 ? -31.278 -1.055 44.589 1.00 86.38 317 LYS A C 1
ATOM 2486 O O . LYS A 1 317 ? -30.624 -0.943 43.555 1.00 86.38 317 LYS A O 1
ATOM 2491 N N . HIS A 1 318 ? -31.762 -2.225 45.004 1.00 84.19 318 HIS A N 1
ATOM 2492 C CA . HIS A 1 318 ? -31.598 -3.460 44.239 1.00 84.19 318 HIS A CA 1
ATOM 2493 C C . HIS A 1 318 ? -32.232 -3.338 42.848 1.00 84.19 318 HIS A C 1
ATOM 2495 O O . HIS A 1 318 ? -31.632 -3.735 41.848 1.00 84.19 318 HIS A O 1
ATOM 2501 N N . THR A 1 319 ? -33.434 -2.765 42.769 1.00 85.56 319 THR A N 1
ATOM 2502 C CA . THR A 1 319 ? -34.138 -2.552 41.497 1.00 85.56 319 THR A CA 1
ATOM 2503 C C . THR A 1 319 ? -33.341 -1.632 40.571 1.00 85.56 319 THR A C 1
ATOM 2505 O O . THR A 1 319 ? -33.150 -1.965 39.402 1.00 85.56 319 THR A O 1
ATOM 2508 N N . ALA A 1 320 ? -32.803 -0.526 41.095 1.00 86.38 320 ALA A N 1
ATOM 2509 C CA . ALA A 1 320 ? -31.969 0.397 40.325 1.00 86.38 320 ALA A CA 1
ATOM 2510 C C . ALA A 1 320 ? -30.681 -0.267 39.800 1.00 86.38 320 ALA A C 1
ATOM 2512 O O . ALA A 1 320 ? -30.378 -0.161 38.612 1.00 86.38 320 ALA A O 1
ATOM 2513 N N . LEU A 1 321 ? -29.961 -1.013 40.648 1.00 84.62 321 LEU A N 1
ATOM 2514 C CA . LEU A 1 321 ? -28.744 -1.733 40.241 1.00 84.62 321 LEU A CA 1
ATOM 2515 C C . LEU A 1 321 ? -29.036 -2.832 39.206 1.00 84.62 321 LEU A C 1
ATOM 2517 O O . LEU A 1 321 ? -28.231 -3.075 38.309 1.00 84.62 321 LEU A O 1
ATOM 2521 N N . THR A 1 322 ? -30.202 -3.476 39.295 1.00 82.12 322 THR A N 1
ATOM 2522 C CA . THR A 1 322 ? -30.635 -4.477 38.307 1.00 82.12 322 THR A CA 1
ATOM 2523 C C . THR A 1 322 ? -30.845 -3.836 36.933 1.00 82.12 322 THR A C 1
ATOM 2525 O O . THR A 1 322 ? -30.350 -4.357 35.935 1.00 82.12 322 THR A O 1
ATOM 2528 N N . GLN A 1 323 ? -31.505 -2.675 36.877 1.00 85.50 323 GLN A N 1
ATOM 2529 C CA . GLN A 1 323 ? -31.695 -1.923 35.631 1.00 85.50 323 GLN A CA 1
ATOM 2530 C C . GLN A 1 323 ? -30.363 -1.442 35.035 1.00 85.50 323 GLN A C 1
ATOM 2532 O O . GLN A 1 323 ? -30.161 -1.517 33.823 1.00 85.50 323 GLN A O 1
ATOM 2537 N N . GLU A 1 324 ? -29.431 -0.978 35.873 1.00 84.88 324 GLU A N 1
ATOM 2538 C CA . GLU A 1 324 ? -28.091 -0.583 35.426 1.00 84.88 324 GLU A CA 1
ATOM 2539 C C . GLU A 1 324 ? -27.325 -1.769 34.820 1.00 84.88 324 GLU A C 1
ATOM 2541 O O . GLU A 1 324 ? -26.754 -1.648 33.732 1.00 84.88 324 GLU A O 1
ATOM 2546 N N . LYS A 1 325 ? -27.385 -2.943 35.464 1.00 83.62 325 LYS A N 1
ATOM 2547 C CA . LYS A 1 325 ? -26.793 -4.183 34.946 1.00 83.62 325 LYS A CA 1
ATOM 2548 C C . LYS A 1 325 ? -27.373 -4.568 33.584 1.00 83.62 325 LYS A C 1
ATOM 2550 O O . LYS A 1 325 ? -26.607 -4.890 32.678 1.00 83.62 325 LYS A O 1
ATOM 2555 N N . GLU A 1 326 ? -28.693 -4.514 33.410 1.00 84.38 326 GLU A N 1
ATOM 2556 C CA . GLU A 1 326 ? -29.338 -4.788 32.117 1.00 84.38 326 GLU A CA 1
ATOM 2557 C C . GLU A 1 326 ? -28.858 -3.819 31.024 1.00 84.38 326 GLU A C 1
ATOM 2559 O O . GLU A 1 326 ? -28.517 -4.250 29.920 1.00 84.38 326 GLU A O 1
ATOM 2564 N N . GLY A 1 327 ? -28.733 -2.525 31.341 1.00 84.94 327 GLY A N 1
ATOM 2565 C CA . GLY A 1 327 ? -28.195 -1.522 30.417 1.00 84.94 327 GLY A CA 1
ATOM 2566 C C . GLY A 1 327 ? -26.735 -1.778 30.016 1.00 84.94 327 GLY A C 1
ATOM 2567 O O . GLY A 1 327 ? -26.375 -1.634 28.845 1.00 84.94 327 GLY A O 1
ATOM 2568 N N . LEU A 1 328 ? -25.889 -2.196 30.962 1.00 82.50 328 LEU A N 1
ATOM 2569 C CA . LEU A 1 328 ? -24.492 -2.555 30.690 1.00 82.50 328 LEU A CA 1
ATOM 2570 C C . LEU A 1 328 ? -24.375 -3.826 29.837 1.00 82.50 328 LEU A C 1
ATOM 2572 O O . LEU A 1 328 ? -23.551 -3.869 28.921 1.00 82.50 328 LEU A O 1
ATOM 2576 N N . VAL A 1 329 ? -25.219 -4.833 30.087 1.00 81.50 329 VAL A N 1
ATOM 2577 C CA . VAL A 1 329 ? -25.285 -6.066 29.283 1.00 81.50 329 VAL A CA 1
ATOM 2578 C C . VAL A 1 329 ? -25.668 -5.745 27.839 1.00 81.50 329 VAL A C 1
ATOM 2580 O O . VAL A 1 329 ? -24.984 -6.194 26.921 1.00 81.50 329 VAL A O 1
ATOM 2583 N N . GLN A 1 330 ? -26.680 -4.898 27.630 1.00 84.25 330 GLN A N 1
ATOM 2584 C CA . GLN A 1 330 ? -27.079 -4.462 26.290 1.00 84.25 330 GLN A CA 1
ATOM 2585 C C . GLN A 1 330 ? -25.912 -3.787 25.551 1.00 84.25 330 GLN A C 1
ATOM 2587 O O . GLN A 1 330 ? -25.605 -4.124 24.410 1.00 84.25 330 GLN A O 1
ATOM 2592 N N . LYS A 1 331 ? -25.194 -2.883 26.229 1.00 82.12 331 LYS A N 1
ATOM 2593 C CA . LYS A 1 331 ? -24.050 -2.165 25.650 1.00 82.12 331 LYS A CA 1
ATOM 2594 C C . LYS A 1 331 ? -22.879 -3.093 25.300 1.00 82.12 331 LYS A C 1
ATOM 2596 O O . LYS A 1 331 ? -22.191 -2.867 24.305 1.00 82.12 331 LYS A O 1
ATOM 2601 N N . ARG A 1 332 ? -22.650 -4.142 26.100 1.00 83.94 332 ARG A N 1
ATOM 2602 C CA . ARG A 1 332 ? -21.668 -5.201 25.810 1.00 83.94 332 ARG A CA 1
ATOM 2603 C C . ARG A 1 332 ? -22.049 -5.981 24.551 1.00 83.94 332 ARG A C 1
ATOM 2605 O O . ARG A 1 332 ? -21.176 -6.280 23.733 1.00 83.94 332 ARG A O 1
ATOM 2612 N N . ASP A 1 333 ? -23.324 -6.311 24.392 1.00 83.81 333 ASP A N 1
ATOM 2613 C CA . ASP A 1 333 ? -23.809 -7.069 23.238 1.00 83.81 333 ASP A CA 1
ATOM 2614 C C . ASP A 1 333 ? -23.692 -6.242 21.946 1.00 83.81 333 ASP A C 1
ATOM 2616 O O . ASP A 1 333 ? -23.156 -6.740 20.952 1.00 83.81 333 ASP A O 1
ATOM 2620 N N . ASP A 1 334 ? -24.042 -4.952 21.995 1.00 84.56 334 ASP A N 1
ATOM 2621 C CA . ASP A 1 334 ? -23.856 -4.013 20.879 1.00 84.56 334 ASP A CA 1
ATOM 2622 C C . ASP A 1 334 ? -22.373 -3.903 20.463 1.00 84.56 334 ASP A C 1
ATOM 2624 O O . ASP A 1 334 ? -22.035 -3.989 19.279 1.00 84.56 334 ASP A O 1
ATOM 2628 N N . LEU A 1 335 ? -21.457 -3.773 21.435 1.00 82.38 335 LEU A N 1
ATOM 2629 C CA . LEU A 1 335 ? -20.004 -3.758 21.193 1.00 82.38 335 LEU A CA 1
ATOM 2630 C C . LEU A 1 335 ? -19.501 -5.071 20.581 1.00 82.38 335 LEU A C 1
ATOM 2632 O O . LEU A 1 335 ? -18.666 -5.065 19.673 1.00 82.38 335 LEU A O 1
ATOM 2636 N N . THR A 1 336 ? -20.020 -6.204 21.054 1.00 83.75 336 THR A N 1
ATOM 2637 C CA . THR A 1 336 ? -19.675 -7.527 20.520 1.00 83.75 336 THR A CA 1
ATOM 2638 C C . THR A 1 336 ? -20.086 -7.635 19.055 1.00 83.75 336 THR A C 1
ATOM 2640 O O . THR A 1 336 ? -19.308 -8.104 18.220 1.00 83.75 336 THR A O 1
ATOM 2643 N N . GLN A 1 337 ? -21.276 -7.142 18.712 1.00 85.69 337 GLN A N 1
ATOM 2644 C CA . GLN A 1 337 ? -21.757 -7.126 17.337 1.00 85.69 337 GLN A CA 1
ATOM 2645 C C . GLN A 1 337 ? -20.927 -6.196 16.440 1.00 85.69 337 GLN A C 1
ATOM 2647 O O . GLN A 1 337 ? -20.535 -6.607 15.345 1.00 85.69 337 GLN A O 1
ATOM 2652 N N . ALA A 1 338 ? -20.570 -5.001 16.919 1.00 82.81 338 ALA A N 1
ATOM 2653 C CA . ALA A 1 338 ? -19.681 -4.090 16.198 1.00 82.81 338 ALA A CA 1
ATOM 2654 C C . ALA A 1 338 ? -18.313 -4.735 15.899 1.00 82.81 338 ALA A C 1
ATOM 2656 O O . ALA A 1 338 ? -17.811 -4.635 14.778 1.00 82.81 338 ALA A O 1
ATOM 2657 N N . ASN A 1 339 ? -17.737 -5.475 16.854 1.00 79.62 339 ASN A N 1
ATOM 2658 C CA . ASN A 1 339 ? -16.484 -6.211 16.651 1.00 79.62 339 ASN A CA 1
ATOM 2659 C C . ASN A 1 339 ? -16.607 -7.318 15.592 1.00 79.62 339 ASN A C 1
ATOM 2661 O O . ASN A 1 339 ? -15.680 -7.523 14.803 1.00 79.62 339 ASN A O 1
ATOM 2665 N N . VAL A 1 340 ? -17.750 -8.008 15.519 1.00 87.56 340 VAL A N 1
ATOM 2666 C CA . VAL A 1 340 ? -18.017 -8.992 14.455 1.00 87.56 340 VAL A CA 1
ATOM 2667 C C . VAL A 1 340 ? -18.036 -8.321 13.077 1.00 87.56 340 VAL A C 1
ATOM 2669 O O . VAL A 1 340 ? -17.483 -8.865 12.117 1.00 87.56 340 VAL A O 1
ATOM 2672 N N . GLU A 1 341 ? -18.647 -7.143 12.954 1.00 86.00 341 GLU A N 1
ATOM 2673 C CA . GLU A 1 341 ? -18.674 -6.380 11.698 1.00 86.00 341 GLU A CA 1
ATOM 2674 C C . GLU A 1 341 ? -17.286 -5.871 11.295 1.00 86.00 341 GLU A C 1
ATOM 2676 O O . GLU A 1 341 ? -16.886 -6.019 10.137 1.00 86.00 341 GLU A O 1
ATOM 2681 N N . LEU A 1 342 ? -16.513 -5.363 12.258 1.00 86.00 342 LEU A N 1
ATOM 2682 C CA . LEU A 1 342 ? -15.119 -4.953 12.068 1.00 86.00 342 LEU A CA 1
ATOM 2683 C C . LEU A 1 342 ? -14.246 -6.125 11.596 1.00 86.00 342 LEU A C 1
ATOM 2685 O O . LEU A 1 342 ? -13.459 -5.980 10.657 1.00 86.00 342 LEU A O 1
ATOM 2689 N N . GLY A 1 343 ? -14.441 -7.312 12.177 1.00 85.44 343 GLY A N 1
ATOM 2690 C CA . GLY A 1 343 ? -13.792 -8.548 11.739 1.00 85.44 343 GLY A CA 1
ATOM 2691 C C . GLY A 1 343 ? -14.081 -8.874 10.271 1.00 85.44 343 GLY A C 1
ATOM 2692 O O . GLY A 1 343 ? -13.153 -9.132 9.504 1.00 85.44 343 GLY A O 1
ATOM 2693 N N . LYS A 1 344 ? -15.349 -8.782 9.843 1.00 87.69 344 LYS A N 1
ATOM 2694 C CA . LYS A 1 344 ? -15.741 -8.988 8.435 1.00 87.69 344 LYS A CA 1
ATOM 2695 C C . LYS A 1 344 ? -15.084 -7.970 7.499 1.00 87.69 344 LYS A C 1
ATOM 2697 O O . LYS A 1 344 ? -14.600 -8.350 6.432 1.00 87.69 344 LYS A O 1
ATOM 2702 N N . ALA A 1 345 ? -15.041 -6.695 7.891 1.00 85.62 345 ALA A N 1
ATOM 2703 C CA . ALA A 1 345 ? -14.396 -5.644 7.104 1.00 85.62 345 ALA A CA 1
ATOM 2704 C C . ALA A 1 345 ? -12.887 -5.899 6.934 1.00 85.62 345 ALA A C 1
ATOM 2706 O O . ALA A 1 345 ? -12.360 -5.774 5.828 1.00 85.62 345 ALA A O 1
ATOM 2707 N N . ASN A 1 346 ? -12.208 -6.340 7.998 1.00 83.06 346 ASN A N 1
ATOM 2708 C CA . ASN A 1 346 ? -10.792 -6.707 7.950 1.00 83.06 346 ASN A CA 1
ATOM 2709 C C . ASN A 1 346 ? -10.517 -7.910 7.041 1.00 83.06 346 ASN A C 1
ATOM 2711 O O . ASN A 1 346 ? -9.516 -7.916 6.323 1.00 83.06 346 ASN A O 1
ATOM 2715 N N . THR A 1 347 ? -11.391 -8.919 7.035 1.00 87.88 347 THR A N 1
ATOM 2716 C CA . THR A 1 347 ? -11.261 -10.051 6.106 1.00 87.88 347 THR A CA 1
ATOM 2717 C C . THR A 1 347 ? -11.360 -9.584 4.656 1.00 87.88 347 THR A C 1
ATOM 2719 O O . THR A 1 347 ? -10.489 -9.918 3.857 1.00 87.88 347 THR A O 1
ATOM 2722 N N . LYS A 1 348 ? -12.336 -8.726 4.336 1.00 89.06 348 LYS A N 1
ATOM 2723 C CA . LYS A 1 348 ? -12.481 -8.158 2.988 1.00 89.06 348 LYS A CA 1
ATOM 2724 C C . LYS A 1 348 ? -11.261 -7.327 2.565 1.00 89.06 348 LYS A C 1
ATOM 2726 O O . LYS A 1 348 ? -10.773 -7.478 1.451 1.00 89.06 348 LYS A O 1
ATOM 2731 N N . LEU A 1 349 ? -10.711 -6.506 3.464 1.00 87.81 349 LEU A N 1
ATOM 2732 C CA . LEU A 1 349 ? -9.480 -5.750 3.195 1.00 87.81 349 LEU A CA 1
ATOM 2733 C C . LEU A 1 349 ? -8.276 -6.662 2.904 1.00 87.81 349 LEU A C 1
ATOM 2735 O O . LEU A 1 349 ? -7.460 -6.347 2.037 1.00 87.81 349 LEU A O 1
ATOM 2739 N N . LYS A 1 350 ? -8.156 -7.805 3.594 1.00 86.81 350 LYS A N 1
ATOM 2740 C CA . LYS A 1 350 ? -7.110 -8.801 3.298 1.00 86.81 350 LYS A CA 1
ATOM 2741 C C . LYS A 1 350 ? -7.285 -9.427 1.914 1.00 86.81 350 LYS A C 1
ATOM 2743 O O . LYS A 1 350 ? -6.287 -9.640 1.224 1.00 86.81 350 LYS A O 1
ATOM 2748 N N . GLU A 1 351 ? -8.518 -9.701 1.498 1.00 87.56 351 GLU A N 1
ATOM 2749 C CA . GLU A 1 351 ? -8.821 -10.214 0.156 1.00 87.56 351 GLU A CA 1
ATOM 2750 C C . GLU A 1 351 ? -8.449 -9.186 -0.924 1.00 87.56 351 GLU A C 1
ATOM 2752 O O . GLU A 1 351 ? -7.708 -9.512 -1.854 1.00 87.56 351 GLU A O 1
ATOM 2757 N N . ASP A 1 352 ? -8.852 -7.924 -0.750 1.00 87.50 352 ASP A N 1
ATOM 2758 C CA . ASP A 1 352 ? -8.527 -6.833 -1.677 1.00 87.50 352 ASP A CA 1
ATOM 2759 C C . ASP A 1 352 ? -7.003 -6.623 -1.806 1.00 87.50 352 ASP A C 1
ATOM 2761 O O . ASP A 1 352 ? -6.472 -6.507 -2.916 1.00 87.50 352 ASP A O 1
ATOM 2765 N N . ASN A 1 353 ? -6.269 -6.648 -0.686 1.00 85.25 353 ASN A N 1
ATOM 2766 C CA . ASN A 1 353 ? -4.803 -6.559 -0.681 1.00 85.25 353 ASN A CA 1
ATOM 2767 C C . ASN A 1 353 ? -4.134 -7.745 -1.389 1.00 85.25 353 ASN A C 1
ATOM 2769 O O . ASN A 1 353 ? -3.117 -7.573 -2.072 1.00 85.25 353 ASN A O 1
ATOM 2773 N N . THR A 1 354 ? -4.707 -8.943 -1.264 1.00 89.38 354 THR A N 1
ATOM 2774 C CA . THR A 1 354 ? -4.231 -10.126 -1.991 1.00 89.38 354 THR A CA 1
ATOM 2775 C C . THR A 1 354 ? -4.392 -9.914 -3.499 1.00 89.38 354 THR A C 1
ATOM 2777 O O . THR A 1 354 ? -3.418 -10.040 -4.243 1.00 89.38 354 THR A O 1
ATOM 2780 N N . GLY A 1 355 ? -5.566 -9.452 -3.944 1.00 90.62 355 GLY A N 1
ATOM 2781 C CA . GLY A 1 355 ? -5.828 -9.151 -5.356 1.00 90.62 355 GLY A CA 1
ATOM 2782 C C . GLY A 1 355 ? -4.939 -8.039 -5.936 1.00 90.62 355 GLY A C 1
ATOM 2783 O O . GLY A 1 355 ? -4.511 -8.111 -7.091 1.00 90.62 355 GLY A O 1
ATOM 2784 N N . LEU A 1 356 ? -4.603 -7.015 -5.144 1.00 88.00 356 LEU A N 1
ATOM 2785 C CA . LEU A 1 356 ? -3.636 -5.983 -5.545 1.00 88.00 356 LEU A CA 1
ATOM 2786 C C . LEU A 1 356 ? -2.219 -6.549 -5.705 1.00 88.00 356 LEU A C 1
ATOM 2788 O O . LEU A 1 356 ? -1.520 -6.205 -6.661 1.00 88.00 356 LEU A O 1
ATOM 2792 N N . THR A 1 357 ? -1.804 -7.441 -4.806 1.00 89.56 357 THR A N 1
ATOM 2793 C CA . THR A 1 357 ? -0.491 -8.102 -4.868 1.00 89.56 357 THR A CA 1
ATOM 2794 C C . THR A 1 357 ? -0.359 -8.962 -6.128 1.00 89.56 357 THR A C 1
ATOM 2796 O O . THR A 1 357 ? 0.666 -8.911 -6.817 1.00 89.56 357 THR A O 1
ATOM 2799 N N . GLU A 1 358 ? -1.412 -9.693 -6.493 1.00 91.19 358 GLU A N 1
ATOM 2800 C CA . GLU A 1 358 ? -1.462 -10.475 -7.732 1.00 91.19 358 GLU A CA 1
ATOM 2801 C C . GLU A 1 358 ? -1.352 -9.586 -8.979 1.00 91.19 358 GLU A C 1
ATOM 2803 O O . GLU A 1 358 ? -0.518 -9.846 -9.850 1.00 91.19 358 GLU A O 1
ATOM 2808 N N . LYS A 1 359 ? -2.115 -8.483 -9.043 1.00 90.56 359 LYS A N 1
ATOM 2809 C CA . LYS A 1 359 ? -2.023 -7.511 -10.149 1.00 90.56 359 LYS A CA 1
ATOM 2810 C C . LYS A 1 359 ? -0.626 -6.903 -10.278 1.00 90.56 359 LYS A C 1
ATOM 2812 O O . LYS A 1 359 ? -0.112 -6.796 -11.390 1.00 90.56 359 LYS A O 1
ATOM 2817 N N . ASN A 1 360 ? 0.005 -6.538 -9.161 1.00 86.06 360 ASN A N 1
ATOM 2818 C CA . ASN A 1 360 ? 1.374 -6.014 -9.160 1.00 86.06 360 ASN A CA 1
ATOM 2819 C C . ASN A 1 360 ? 2.383 -7.048 -9.671 1.00 86.06 360 ASN A C 1
ATOM 2821 O O . ASN A 1 360 ? 3.291 -6.710 -10.430 1.00 86.06 360 ASN A O 1
ATOM 2825 N N . THR A 1 361 ? 2.197 -8.315 -9.303 1.00 90.88 361 THR A N 1
ATOM 2826 C CA . THR A 1 361 ? 3.032 -9.417 -9.794 1.00 90.88 361 THR A CA 1
ATOM 2827 C C . THR A 1 361 ? 2.892 -9.585 -11.309 1.00 90.88 361 THR A C 1
ATOM 2829 O O . THR A 1 361 ? 3.887 -9.781 -12.007 1.00 90.88 361 THR A O 1
ATOM 2832 N N . GLU A 1 362 ? 1.677 -9.465 -11.846 1.00 92.19 362 GLU A N 1
ATOM 2833 C CA . GLU A 1 362 ? 1.436 -9.563 -13.288 1.00 92.19 362 GLU A CA 1
ATOM 2834 C C . GLU A 1 362 ? 2.018 -8.369 -14.063 1.00 92.19 362 GLU A C 1
ATOM 2836 O O . GLU A 1 362 ? 2.678 -8.555 -15.088 1.00 92.19 362 GLU A O 1
ATOM 2841 N N . LEU A 1 363 ? 1.883 -7.149 -13.533 1.00 91.50 363 LEU A N 1
ATOM 2842 C CA . LEU A 1 363 ? 2.534 -5.958 -14.091 1.00 91.50 363 LEU A CA 1
ATOM 2843 C C . LEU A 1 363 ? 4.063 -6.098 -14.119 1.00 91.50 363 LEU A C 1
ATOM 2845 O O . LEU A 1 363 ? 4.700 -5.741 -15.111 1.00 91.50 363 LEU A O 1
ATOM 2849 N N . ALA A 1 364 ? 4.668 -6.670 -13.074 1.00 89.81 364 ALA A N 1
ATOM 2850 C CA . ALA A 1 364 ? 6.108 -6.923 -13.040 1.00 89.81 364 ALA A CA 1
ATOM 2851 C C . ALA A 1 364 ? 6.556 -7.899 -14.146 1.00 89.81 364 ALA A C 1
ATOM 2853 O O . ALA A 1 364 ? 7.586 -7.676 -14.794 1.00 89.81 364 ALA A O 1
ATOM 2854 N N . LYS A 1 365 ? 5.764 -8.943 -14.434 1.00 93.00 365 LYS A N 1
ATOM 2855 C CA . LYS A 1 365 ? 6.036 -9.856 -15.559 1.00 93.00 365 LYS A CA 1
ATOM 2856 C C . LYS A 1 365 ? 5.954 -9.134 -16.903 1.00 93.00 365 LYS A C 1
ATOM 2858 O O . LYS A 1 365 ? 6.842 -9.308 -17.738 1.00 93.00 365 LYS A O 1
ATOM 2863 N N . GLN A 1 366 ? 4.933 -8.300 -17.108 1.00 90.94 366 GLN A N 1
ATOM 2864 C CA . GLN A 1 366 ? 4.786 -7.518 -18.340 1.00 90.94 366 GLN A CA 1
ATOM 2865 C C . GLN A 1 366 ? 5.960 -6.553 -18.550 1.00 90.94 366 GLN A C 1
ATOM 2867 O O . GLN A 1 366 ? 6.529 -6.517 -19.641 1.00 90.94 366 GLN A O 1
ATOM 2872 N N . ASN A 1 367 ? 6.393 -5.849 -17.500 1.00 89.00 367 ASN A N 1
ATOM 2873 C CA . ASN A 1 367 ? 7.577 -4.986 -17.553 1.00 89.00 367 ASN A CA 1
ATOM 2874 C C . ASN A 1 367 ? 8.849 -5.767 -17.903 1.00 89.00 367 ASN A C 1
ATOM 2876 O O . ASN A 1 367 ? 9.670 -5.299 -18.694 1.00 89.00 367 ASN A O 1
ATOM 2880 N N . THR A 1 368 ? 9.002 -6.977 -17.362 1.00 92.44 368 THR A N 1
ATOM 2881 C CA . THR A 1 368 ? 10.137 -7.848 -17.698 1.00 92.44 368 THR A CA 1
ATOM 2882 C C . THR A 1 368 ? 10.124 -8.220 -19.184 1.00 92.44 368 THR A C 1
ATOM 2884 O O . THR A 1 368 ? 11.154 -8.115 -19.850 1.00 92.44 368 THR A O 1
ATOM 2887 N N . LYS A 1 369 ? 8.954 -8.573 -19.735 1.00 94.44 369 LYS A N 1
ATOM 2888 C CA . LYS A 1 369 ? 8.794 -8.888 -21.163 1.00 94.44 369 LYS A CA 1
ATOM 2889 C C . LYS A 1 369 ? 9.118 -7.688 -22.061 1.00 94.44 369 LYS A C 1
ATOM 2891 O O . LYS A 1 369 ? 9.890 -7.830 -23.004 1.00 94.44 369 LYS A O 1
ATOM 2896 N N . LEU A 1 370 ? 8.593 -6.504 -21.740 1.00 91.56 370 LEU A N 1
ATOM 2897 C CA . LEU A 1 370 ? 8.893 -5.268 -22.477 1.00 91.56 370 LEU A CA 1
ATOM 2898 C C . LEU A 1 370 ? 10.386 -4.918 -22.429 1.00 91.56 370 LEU A C 1
ATOM 2900 O O . LEU A 1 370 ? 10.962 -4.483 -23.424 1.00 91.56 370 LEU A O 1
ATOM 2904 N N . THR A 1 371 ? 11.038 -5.146 -21.287 1.00 91.44 371 THR A N 1
ATOM 2905 C CA . THR A 1 371 ? 12.486 -4.940 -21.149 1.00 91.44 371 THR A CA 1
ATOM 2906 C C . THR A 1 371 ? 13.270 -5.871 -22.077 1.00 91.44 371 THR A C 1
ATOM 2908 O O . THR A 1 371 ? 14.195 -5.426 -22.753 1.00 91.44 371 THR A O 1
ATOM 2911 N N . GLN A 1 372 ? 12.876 -7.144 -22.170 1.00 90.31 372 GLN A N 1
ATOM 2912 C CA . GLN A 1 372 ? 13.488 -8.099 -23.100 1.00 90.31 372 GLN A CA 1
ATOM 2913 C C . GLN A 1 372 ? 13.274 -7.702 -24.569 1.00 90.31 372 GLN A C 1
ATOM 2915 O O . GLN A 1 372 ? 14.217 -7.760 -25.358 1.00 90.31 372 GLN A O 1
ATOM 2920 N N . GLU A 1 373 ? 12.073 -7.246 -24.938 1.00 93.19 373 GLU A N 1
ATOM 2921 C CA . GLU A 1 373 ? 11.796 -6.735 -26.288 1.00 93.19 373 GLU A CA 1
ATOM 2922 C C . GLU A 1 373 ? 12.665 -5.513 -26.626 1.00 93.19 373 GLU A C 1
ATOM 2924 O O . GLU A 1 373 ? 13.247 -5.456 -27.710 1.00 93.19 373 GLU A O 1
ATOM 2929 N N . ASN A 1 374 ? 12.841 -4.579 -25.685 1.00 90.62 374 ASN A N 1
ATOM 2930 C CA . ASN A 1 374 ? 13.714 -3.414 -25.864 1.00 90.62 374 ASN A CA 1
ATOM 2931 C C . ASN A 1 374 ? 15.189 -3.795 -26.050 1.00 90.62 374 ASN A C 1
ATOM 2933 O O . ASN A 1 374 ? 15.876 -3.199 -26.885 1.00 90.62 374 ASN A O 1
ATOM 2937 N N . ILE A 1 375 ? 15.680 -4.802 -25.321 1.00 93.12 375 ILE A N 1
ATOM 2938 C CA . ILE A 1 375 ? 17.029 -5.348 -25.535 1.00 93.12 375 ILE A CA 1
ATOM 2939 C C . ILE A 1 375 ? 17.144 -5.903 -26.962 1.00 93.12 375 ILE A C 1
A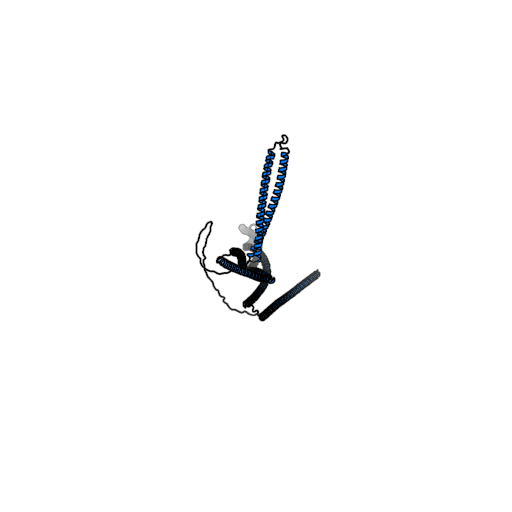TOM 2941 O O . ILE A 1 375 ? 18.091 -5.572 -27.676 1.00 93.12 375 ILE A O 1
ATOM 2945 N N . GLY A 1 376 ? 16.149 -6.673 -27.416 1.00 92.50 376 GLY A N 1
ATOM 2946 C CA . GLY A 1 376 ? 16.117 -7.217 -28.777 1.00 92.50 376 GLY A CA 1
ATOM 2947 C C . GLY A 1 376 ? 16.098 -6.140 -29.869 1.00 92.50 376 GLY A C 1
ATOM 2948 O O . GLY A 1 376 ? 16.798 -6.262 -30.875 1.00 92.50 376 GLY A O 1
ATOM 2949 N N . LEU A 1 377 ? 15.340 -5.058 -29.669 1.00 92.12 377 LEU A N 1
ATOM 2950 C CA . LEU A 1 377 ? 15.323 -3.908 -30.581 1.00 92.12 377 LEU A CA 1
ATOM 2951 C C . LEU A 1 377 ? 16.663 -3.161 -30.597 1.00 92.12 377 LEU A C 1
ATOM 2953 O O . LEU A 1 377 ? 17.121 -2.749 -31.662 1.00 92.12 377 LEU A O 1
ATOM 2957 N N . THR A 1 378 ? 17.312 -3.021 -29.441 1.00 91.88 378 THR A N 1
ATOM 2958 C CA . THR A 1 378 ? 18.628 -2.375 -29.330 1.00 91.88 378 THR A CA 1
ATOM 2959 C C . THR A 1 378 ? 19.687 -3.140 -30.123 1.00 91.88 378 THR A C 1
ATOM 2961 O O . THR A 1 378 ? 20.456 -2.531 -30.868 1.00 91.88 378 THR A O 1
ATOM 2964 N N . GLU A 1 379 ? 19.685 -4.472 -30.041 1.00 92.81 379 GLU A N 1
ATOM 2965 C CA . GLU A 1 379 ? 20.629 -5.302 -30.793 1.00 92.81 379 GLU A CA 1
ATOM 2966 C C . GLU A 1 379 ? 20.374 -5.230 -32.307 1.00 92.81 379 GLU A C 1
ATOM 2968 O O . GLU A 1 379 ? 21.312 -5.068 -33.088 1.00 92.81 379 GLU A O 1
ATOM 2973 N N . LYS A 1 380 ? 19.103 -5.240 -32.739 1.00 93.69 380 LYS A N 1
ATOM 2974 C CA . LYS A 1 380 ? 18.751 -5.015 -34.154 1.00 93.69 380 LYS A CA 1
ATOM 2975 C C . LYS A 1 380 ? 19.221 -3.650 -34.662 1.00 93.69 380 LYS A C 1
ATOM 2977 O O . LYS A 1 380 ? 19.754 -3.565 -35.765 1.00 93.69 380 LYS A O 1
ATOM 2982 N N . ASN A 1 381 ? 19.078 -2.590 -33.867 1.00 90.50 381 ASN A N 1
ATOM 2983 C CA . ASN A 1 381 ? 19.574 -1.259 -34.236 1.00 90.50 381 ASN A CA 1
ATOM 2984 C C . ASN A 1 381 ? 21.102 -1.224 -34.364 1.00 90.50 381 ASN A C 1
ATOM 2986 O O . ASN A 1 381 ? 21.635 -0.580 -35.269 1.00 90.50 381 ASN A O 1
ATOM 2990 N N . LYS A 1 382 ? 21.818 -1.940 -33.492 1.00 93.69 382 LYS A N 1
ATOM 2991 C CA . LYS A 1 382 ? 23.274 -2.091 -33.590 1.00 93.69 382 LYS A CA 1
ATOM 2992 C C . LYS A 1 382 ? 23.683 -2.807 -34.882 1.00 93.69 382 LYS A C 1
ATOM 2994 O O . LYS A 1 382 ? 24.597 -2.345 -35.560 1.00 93.69 382 LYS A O 1
ATOM 2999 N N . GLN A 1 383 ? 22.973 -3.872 -35.259 1.00 93.06 383 GLN A N 1
ATOM 3000 C CA . GLN A 1 383 ? 23.189 -4.578 -36.529 1.00 93.06 383 GLN A CA 1
ATOM 3001 C C . GLN A 1 383 ? 22.934 -3.670 -37.739 1.00 93.06 383 GLN A C 1
ATOM 3003 O O . GLN A 1 383 ? 23.784 -3.580 -38.621 1.00 93.06 383 GLN A O 1
ATOM 3008 N N . LEU A 1 384 ? 21.813 -2.940 -37.751 1.00 91.81 384 LEU A N 1
ATOM 3009 C CA . LEU A 1 384 ? 21.493 -1.974 -38.809 1.00 91.81 384 LEU A CA 1
ATOM 3010 C C . LEU A 1 384 ? 22.553 -0.875 -38.936 1.00 91.81 384 LEU A C 1
ATOM 3012 O O . LEU A 1 384 ? 22.919 -0.492 -40.043 1.00 91.81 384 LEU A O 1
ATOM 3016 N N . THR A 1 385 ? 23.085 -0.398 -37.809 1.00 90.19 385 THR A N 1
ATOM 3017 C CA . THR A 1 385 ? 24.170 0.592 -37.805 1.00 90.19 385 THR A CA 1
ATOM 3018 C C . THR A 1 385 ? 25.427 0.021 -38.466 1.00 90.19 385 THR A C 1
ATOM 3020 O O . THR A 1 385 ? 26.017 0.692 -39.305 1.00 90.19 385 THR A O 1
ATOM 3023 N N . GLY A 1 386 ? 25.794 -1.231 -38.164 1.00 90.12 386 GLY A N 1
ATOM 3024 C CA . GLY A 1 386 ? 26.917 -1.914 -38.816 1.00 90.12 386 GLY A CA 1
ATOM 3025 C C . GLY A 1 386 ? 26.731 -2.084 -40.327 1.00 90.12 386 GLY A C 1
ATOM 3026 O O . GLY A 1 386 ? 27.657 -1.816 -41.089 1.00 90.12 386 GLY A O 1
ATOM 3027 N N . ILE A 1 387 ? 25.525 -2.457 -40.768 1.00 91.88 387 ILE A N 1
ATOM 3028 C CA . ILE A 1 387 ? 25.188 -2.551 -42.199 1.00 91.88 387 ILE A CA 1
ATOM 3029 C C . ILE A 1 387 ? 25.335 -1.183 -42.879 1.00 91.88 387 ILE A C 1
ATOM 3031 O O . ILE A 1 387 ? 25.967 -1.089 -43.928 1.00 91.88 387 ILE A O 1
ATOM 3035 N N . ASN A 1 388 ? 24.820 -0.111 -42.270 1.00 87.31 388 ASN A N 1
ATOM 3036 C CA . ASN A 1 388 ? 24.938 1.243 -42.819 1.00 87.31 388 ASN A CA 1
ATOM 3037 C C . ASN A 1 388 ? 26.394 1.714 -42.923 1.00 87.31 388 ASN A C 1
ATOM 3039 O O . ASN A 1 388 ? 26.752 2.378 -43.898 1.00 87.31 388 ASN A O 1
ATOM 3043 N N . THR A 1 389 ? 27.244 1.368 -41.952 1.00 90.94 389 THR A N 1
ATOM 3044 C CA . THR A 1 389 ? 28.685 1.637 -42.040 1.00 90.94 389 THR A CA 1
ATOM 3045 C C . THR A 1 389 ? 29.300 0.915 -43.239 1.00 90.94 389 THR A C 1
ATOM 3047 O O . THR A 1 389 ? 29.969 1.564 -44.040 1.00 90.94 389 THR A O 1
ATOM 3050 N N . GLY A 1 390 ? 29.005 -0.378 -43.427 1.00 91.00 390 GLY A N 1
ATOM 3051 C CA . GLY A 1 390 ? 29.500 -1.152 -44.573 1.00 91.00 390 GLY A CA 1
ATOM 3052 C C . GLY A 1 390 ? 29.054 -0.580 -45.922 1.00 91.00 390 GLY A C 1
ATOM 3053 O O . GLY A 1 390 ? 29.878 -0.346 -46.801 1.00 91.00 390 GLY A O 1
ATOM 3054 N N . LEU A 1 391 ? 27.770 -0.234 -46.058 1.00 91.12 391 LEU A N 1
ATOM 3055 C CA . LEU A 1 391 ? 27.255 0.415 -47.270 1.00 91.12 391 LEU A CA 1
ATOM 3056 C C . LEU A 1 391 ? 27.931 1.768 -47.546 1.00 91.12 391 LEU A C 1
ATOM 3058 O O . LEU A 1 391 ? 28.150 2.133 -48.700 1.00 91.12 391 LEU A O 1
ATOM 3062 N N . THR A 1 392 ? 28.287 2.514 -46.498 1.00 89.44 392 THR A N 1
ATOM 3063 C CA . THR A 1 392 ? 29.009 3.788 -46.641 1.00 89.44 392 THR A CA 1
ATOM 3064 C C . THR A 1 392 ? 30.431 3.574 -47.169 1.00 89.44 392 THR A C 1
ATOM 3066 O O . THR A 1 392 ? 30.890 4.338 -48.021 1.00 89.44 392 THR A O 1
ATOM 3069 N N . GLU A 1 393 ? 31.123 2.534 -46.696 1.00 89.50 393 GLU A N 1
ATOM 3070 C CA . GLU A 1 393 ? 32.452 2.156 -47.188 1.00 89.50 393 GLU A CA 1
ATOM 3071 C C . GLU A 1 393 ? 32.407 1.709 -48.653 1.00 89.50 393 GLU A C 1
ATOM 3073 O O . GLU A 1 393 ? 33.240 2.131 -49.458 1.00 89.50 393 GLU A O 1
ATOM 3078 N N . ASP A 1 394 ? 31.411 0.908 -49.026 1.00 90.50 394 ASP A N 1
ATOM 3079 C CA . ASP A 1 394 ? 31.253 0.449 -50.405 1.00 90.50 394 ASP A CA 1
ATOM 3080 C C . ASP A 1 394 ? 30.892 1.601 -51.352 1.00 90.50 394 ASP A C 1
ATOM 3082 O O . ASP A 1 394 ? 31.467 1.713 -52.439 1.00 90.50 394 ASP A O 1
ATOM 3086 N N . ALA A 1 395 ? 30.052 2.545 -50.914 1.00 88.44 395 ALA A N 1
ATOM 3087 C CA . ALA A 1 395 ? 29.786 3.773 -51.661 1.00 88.44 395 ALA A CA 1
ATOM 3088 C C . ALA A 1 395 ? 31.054 4.627 -51.864 1.00 88.44 395 ALA A C 1
ATOM 3090 O O . ALA A 1 395 ? 31.213 5.263 -52.910 1.00 88.44 395 ALA A O 1
ATOM 3091 N N . ALA A 1 396 ? 31.973 4.655 -50.891 1.00 88.69 396 ALA A N 1
ATOM 3092 C CA . ALA A 1 396 ? 33.247 5.358 -51.028 1.00 88.69 396 ALA A CA 1
ATOM 3093 C C . ALA A 1 396 ? 34.158 4.696 -52.077 1.00 88.69 396 ALA A C 1
ATOM 3095 O O . ALA A 1 396 ? 34.674 5.397 -52.950 1.00 88.69 396 ALA A O 1
ATOM 3096 N N . LYS A 1 397 ? 34.284 3.361 -52.055 1.00 91.31 397 LYS A N 1
ATOM 3097 C CA . LYS A 1 397 ? 35.040 2.600 -53.070 1.00 91.31 397 LYS A CA 1
ATOM 3098 C C . LYS A 1 397 ? 34.488 2.824 -54.480 1.00 91.31 397 LYS A C 1
ATOM 3100 O O . LYS A 1 397 ? 35.249 3.041 -55.418 1.00 91.31 397 LYS A O 1
ATOM 3105 N N . LEU A 1 398 ? 33.162 2.825 -54.631 1.00 92.06 398 LEU A N 1
ATOM 3106 C CA . LEU A 1 398 ? 32.493 3.101 -55.908 1.00 92.06 398 LEU A CA 1
ATOM 3107 C C . LEU A 1 398 ? 32.790 4.513 -56.429 1.00 92.06 398 LEU A C 1
ATOM 3109 O O . LEU A 1 398 ? 33.054 4.686 -57.618 1.00 92.06 398 LEU A O 1
ATOM 3113 N N . ARG A 1 399 ? 32.800 5.528 -55.555 1.00 90.31 399 ARG A N 1
ATOM 3114 C CA . ARG A 1 399 ? 33.187 6.897 -55.943 1.00 90.31 399 ARG A CA 1
ATOM 3115 C C . ARG A 1 399 ? 34.632 6.976 -56.426 1.00 90.31 399 ARG A C 1
ATOM 3117 O O . ARG A 1 399 ? 34.893 7.671 -57.403 1.00 90.31 399 ARG A O 1
ATOM 3124 N N . GLU A 1 400 ? 35.549 6.278 -55.762 1.00 87.31 400 GLU A N 1
ATOM 3125 C CA . GLU A 1 400 ? 36.957 6.224 -56.170 1.00 87.31 400 GLU A CA 1
ATOM 3126 C C . GLU A 1 400 ? 37.117 5.563 -57.547 1.00 87.31 400 GLU A C 1
ATOM 3128 O O . GLU A 1 400 ? 37.784 6.111 -58.427 1.00 87.31 400 GLU A O 1
ATOM 3133 N N . ALA A 1 401 ? 36.437 4.436 -57.772 1.00 87.44 401 ALA A N 1
ATOM 3134 C CA . ALA A 1 401 ? 36.422 3.762 -59.067 1.00 87.44 401 ALA A CA 1
ATOM 3135 C C . ALA A 1 401 ? 35.849 4.659 -60.180 1.00 87.44 401 ALA A C 1
ATOM 3137 O O . ALA A 1 401 ? 36.454 4.777 -61.247 1.00 87.44 401 ALA A O 1
ATOM 3138 N N . ASN A 1 402 ? 34.737 5.352 -59.915 1.00 87.75 402 ASN A N 1
ATOM 3139 C CA . ASN A 1 402 ? 34.148 6.294 -60.868 1.00 87.75 402 ASN A CA 1
ATOM 3140 C C . ASN A 1 402 ? 35.084 7.468 -61.173 1.00 87.75 402 ASN A C 1
ATOM 3142 O O . ASN A 1 402 ? 35.224 7.838 -62.333 1.00 87.75 402 ASN A O 1
ATOM 3146 N N . ALA A 1 403 ? 35.775 8.025 -60.174 1.00 87.25 403 ALA A N 1
ATOM 3147 C CA . ALA A 1 403 ? 36.744 9.098 -60.399 1.00 87.25 403 ALA A CA 1
ATOM 3148 C C . ALA A 1 403 ? 37.900 8.652 -61.312 1.00 87.25 403 ALA A C 1
ATOM 3150 O O . ALA A 1 403 ? 38.344 9.419 -62.169 1.00 87.25 403 ALA A O 1
ATOM 3151 N N . LYS A 1 404 ? 38.359 7.403 -61.164 1.00 85.25 404 LYS A N 1
ATOM 3152 C CA . LYS A 1 404 ? 39.378 6.814 -62.040 1.00 85.25 404 LYS A CA 1
ATOM 3153 C C . LYS A 1 404 ? 38.870 6.654 -63.475 1.00 85.25 404 LYS A C 1
ATOM 3155 O O . LYS A 1 404 ? 39.554 7.063 -64.407 1.00 85.25 404 LYS A O 1
ATOM 3160 N N . LEU A 1 405 ? 37.657 6.131 -63.648 1.00 86.44 405 LEU A N 1
ATOM 3161 C CA . LEU A 1 405 ? 37.031 5.994 -64.967 1.00 86.44 405 LEU A CA 1
ATOM 3162 C C . LEU A 1 405 ? 36.792 7.348 -65.646 1.00 86.44 405 LEU A C 1
ATOM 3164 O O . LEU A 1 405 ? 37.003 7.477 -66.848 1.00 86.44 405 LEU A O 1
ATOM 3168 N N . GLU A 1 406 ? 36.395 8.375 -64.894 1.00 81.12 406 GLU A N 1
ATOM 3169 C CA . GLU A 1 406 ? 36.232 9.732 -65.421 1.00 81.12 406 GLU A CA 1
ATOM 3170 C C . GLU A 1 406 ? 37.574 10.288 -65.931 1.00 81.12 406 GLU A C 1
ATOM 3172 O O . GLU A 1 406 ? 37.635 10.876 -67.012 1.00 81.12 406 GLU A O 1
ATOM 3177 N N . ALA A 1 407 ? 38.669 10.049 -65.197 1.00 74.94 407 ALA A N 1
ATOM 3178 C CA . ALA A 1 407 ? 40.017 10.432 -65.619 1.00 74.94 407 ALA A CA 1
ATOM 3179 C C . ALA A 1 407 ? 40.451 9.710 -66.908 1.00 74.94 407 ALA A C 1
ATOM 3181 O O . ALA A 1 407 ? 40.965 10.353 -67.829 1.00 74.94 407 ALA A O 1
ATOM 3182 N N . ASP A 1 408 ? 40.184 8.406 -67.010 1.00 76.25 408 ASP A N 1
ATOM 3183 C CA . ASP A 1 408 ? 40.453 7.615 -68.216 1.00 76.25 408 ASP A CA 1
ATOM 3184 C C . ASP A 1 408 ? 39.599 8.101 -69.408 1.00 76.25 408 ASP A C 1
ATOM 3186 O O . ASP A 1 408 ? 40.103 8.282 -70.520 1.00 76.25 408 ASP A O 1
ATOM 3190 N N . ASN A 1 409 ? 38.327 8.438 -69.180 1.00 76.31 409 ASN A N 1
ATOM 3191 C CA . ASN A 1 409 ? 37.446 9.017 -70.198 1.00 76.31 409 ASN A CA 1
ATOM 3192 C C . ASN A 1 409 ? 37.926 10.394 -70.683 1.00 76.31 409 ASN A C 1
ATOM 3194 O O . ASN A 1 409 ? 37.849 10.689 -71.878 1.00 76.31 409 ASN A O 1
ATOM 3198 N N . VAL A 1 410 ? 38.440 11.242 -69.787 1.00 73.38 410 VAL A N 1
ATOM 3199 C CA . VAL A 1 410 ? 39.045 12.535 -70.148 1.00 73.38 410 VAL A CA 1
ATOM 3200 C C . VAL A 1 410 ? 40.317 12.334 -70.981 1.00 73.38 410 VAL A C 1
ATOM 3202 O O . VAL A 1 410 ? 40.529 13.066 -71.952 1.00 73.38 410 VAL A O 1
ATOM 3205 N N . MET A 1 411 ? 41.145 11.334 -70.662 1.00 61.97 411 MET A N 1
ATOM 3206 C CA . MET A 1 411 ? 42.326 10.973 -71.462 1.00 61.97 411 MET A CA 1
ATOM 3207 C C . MET A 1 411 ? 41.945 10.550 -72.887 1.00 61.97 411 MET A C 1
ATOM 3209 O O . MET A 1 411 ? 42.577 10.992 -73.850 1.00 61.97 411 MET A O 1
ATOM 3213 N N . LEU A 1 412 ? 40.887 9.747 -73.025 1.00 66.62 412 LEU A N 1
ATOM 3214 C CA . LEU A 1 412 ? 40.387 9.277 -74.317 1.00 66.62 412 LEU A CA 1
ATOM 3215 C C . LEU A 1 412 ? 39.720 10.400 -75.132 1.00 66.62 412 LEU A C 1
ATOM 3217 O O . LEU A 1 412 ? 40.029 10.557 -76.314 1.00 66.62 412 LEU A O 1
ATOM 3221 N N . LYS A 1 413 ? 38.873 11.240 -74.513 1.00 66.38 413 LYS A N 1
ATOM 3222 C CA . LYS A 1 413 ? 38.199 12.375 -75.183 1.00 66.38 413 LYS A CA 1
ATOM 3223 C C . LYS A 1 413 ? 39.166 13.455 -75.669 1.00 66.38 413 LYS A C 1
ATOM 3225 O O . LYS A 1 413 ? 38.918 14.069 -76.702 1.00 66.38 413 LYS A O 1
ATOM 3230 N N . ASN A 1 414 ? 40.274 13.675 -74.961 1.00 61.28 414 ASN A N 1
ATOM 3231 C CA . ASN A 1 414 ? 41.274 14.682 -75.327 1.00 61.28 414 ASN A CA 1
ATOM 3232 C C . ASN A 1 414 ? 42.261 14.214 -76.413 1.00 61.28 414 ASN A C 1
ATOM 3234 O O . ASN A 1 414 ? 43.263 14.889 -76.645 1.00 61.28 414 ASN A O 1
ATOM 3238 N N . GLY A 1 415 ? 42.031 13.057 -77.049 1.00 54.03 415 GLY A N 1
ATOM 3239 C CA . GLY A 1 415 ? 42.805 12.577 -78.200 1.00 54.03 415 GLY A CA 1
ATOM 3240 C C . GLY A 1 415 ? 44.265 12.204 -77.912 1.00 54.03 415 GLY A C 1
ATOM 3241 O O . GLY A 1 415 ? 44.952 11.725 -78.810 1.00 54.03 415 GLY A O 1
ATOM 3242 N N . ARG A 1 416 ? 44.753 12.360 -76.673 1.00 54.84 416 ARG A N 1
ATOM 3243 C CA . ARG A 1 416 ? 46.179 12.191 -76.335 1.00 54.84 416 ARG A CA 1
ATOM 3244 C C . ARG A 1 416 ? 46.700 10.773 -76.579 1.00 54.84 416 ARG A C 1
ATOM 3246 O O . ARG A 1 416 ? 47.847 10.633 -76.984 1.00 54.84 416 ARG A O 1
ATOM 3253 N N . GLY A 1 417 ? 45.860 9.747 -76.417 1.00 57.12 417 GLY A N 1
ATOM 3254 C CA . GLY A 1 417 ? 46.234 8.363 -76.740 1.00 57.12 417 GLY A CA 1
ATOM 3255 C C . GLY A 1 417 ? 46.407 8.102 -78.246 1.00 57.12 417 GLY A C 1
ATOM 3256 O O . GLY A 1 417 ? 47.283 7.344 -78.648 1.00 57.12 417 GLY A O 1
ATOM 3257 N N . LEU A 1 418 ? 45.617 8.772 -79.092 1.00 51.34 418 LEU A N 1
ATOM 3258 C CA . LEU A 1 418 ? 45.702 8.670 -80.557 1.00 51.34 418 LEU A CA 1
ATOM 3259 C C . LEU A 1 418 ? 46.843 9.527 -81.127 1.00 51.34 418 LEU A C 1
ATOM 3261 O O . LEU A 1 418 ? 47.497 9.126 -82.089 1.00 51.34 418 LEU A O 1
ATOM 3265 N N . GLU A 1 419 ? 47.109 10.682 -80.516 1.00 53.19 419 GLU A N 1
ATOM 3266 C CA . GLU A 1 419 ? 48.211 11.576 -80.886 1.00 53.19 419 GLU A CA 1
ATOM 3267 C C . GLU A 1 419 ? 49.585 10.953 -80.567 1.00 53.19 419 GLU A C 1
ATOM 3269 O O . GLU A 1 419 ? 50.513 11.076 -81.366 1.00 53.19 419 GLU A O 1
ATOM 3274 N N . GLN A 1 420 ? 49.704 10.217 -79.449 1.00 56.00 420 GLN A N 1
ATOM 3275 C CA . GLN A 1 420 ? 50.922 9.471 -79.098 1.00 56.00 420 GLN A CA 1
ATOM 3276 C C . GLN A 1 420 ? 51.232 8.350 -80.101 1.00 56.00 420 GLN A C 1
ATOM 3278 O O . GLN A 1 420 ? 52.368 8.238 -80.553 1.00 56.00 420 GLN A O 1
ATOM 3283 N N . LEU A 1 421 ? 50.226 7.586 -80.542 1.00 52.72 421 LEU A N 1
ATOM 3284 C CA . LEU A 1 421 ? 50.425 6.522 -81.537 1.00 52.72 421 LEU A CA 1
ATOM 3285 C C . LEU A 1 421 ? 50.801 7.065 -82.929 1.00 52.72 421 LEU A C 1
ATOM 3287 O O . LEU A 1 421 ? 51.631 6.474 -83.619 1.00 52.72 421 LEU A O 1
ATOM 3291 N N . LYS A 1 422 ? 50.251 8.220 -83.334 1.00 55.84 422 LYS A N 1
ATOM 3292 C CA . LYS A 1 422 ? 50.630 8.885 -84.597 1.00 55.84 422 LYS A CA 1
ATOM 3293 C C . LYS A 1 422 ? 52.040 9.487 -84.555 1.00 55.84 422 LYS A C 1
ATOM 3295 O O . LYS A 1 422 ? 52.726 9.493 -85.580 1.00 55.84 422 LYS A O 1
ATOM 3300 N N . GLN A 1 423 ? 52.486 9.988 -83.400 1.00 55.25 423 GLN A N 1
ATOM 3301 C CA . GLN A 1 423 ? 53.867 10.450 -83.225 1.00 55.25 423 GLN A CA 1
ATOM 3302 C C . GLN A 1 423 ? 54.866 9.290 -83.325 1.00 55.25 423 GLN A C 1
ATOM 3304 O O . GLN A 1 423 ? 55.860 9.428 -84.039 1.00 55.25 423 GLN A O 1
ATOM 3309 N N . ASP A 1 424 ? 54.567 8.133 -82.730 1.00 56.31 424 ASP A N 1
ATOM 3310 C CA . ASP A 1 424 ? 55.428 6.943 -82.809 1.00 56.31 424 ASP A CA 1
ATOM 3311 C C . ASP A 1 424 ? 55.585 6.415 -84.247 1.00 56.31 424 ASP A C 1
ATOM 3313 O O . ASP A 1 424 ? 56.685 6.044 -84.671 1.00 56.31 424 ASP A O 1
ATOM 3317 N N . GLU A 1 425 ? 54.517 6.440 -85.050 1.00 64.06 425 GLU A N 1
ATOM 3318 C CA . GLU A 1 425 ? 54.559 5.990 -86.447 1.00 64.06 425 GLU A CA 1
ATOM 3319 C C . GLU A 1 425 ? 55.350 6.954 -87.357 1.00 64.06 425 GLU A C 1
ATOM 3321 O O . GLU A 1 425 ? 56.116 6.526 -88.228 1.00 64.06 425 GLU A O 1
ATOM 3326 N N . SER A 1 426 ? 55.247 8.263 -87.109 1.00 59.41 426 SER A N 1
ATOM 3327 C CA . SER A 1 426 ? 56.035 9.294 -87.801 1.00 59.41 426 SER A CA 1
ATOM 3328 C C . SER A 1 426 ? 57.535 9.191 -87.484 1.00 59.41 426 SER A C 1
ATOM 3330 O O . SER A 1 426 ? 58.376 9.253 -88.388 1.00 59.41 426 SER A O 1
ATOM 3332 N N . ILE A 1 427 ? 57.883 8.952 -86.213 1.00 64.25 427 ILE A N 1
ATOM 3333 C CA . ILE A 1 427 ? 59.272 8.768 -85.760 1.00 64.25 427 ILE A CA 1
ATOM 3334 C C . ILE A 1 427 ? 59.885 7.515 -86.399 1.00 64.25 427 ILE A C 1
ATOM 3336 O O . ILE A 1 427 ? 60.998 7.569 -86.930 1.00 64.25 427 ILE A O 1
ATOM 3340 N N . LYS A 1 428 ? 59.137 6.406 -86.439 1.00 66.69 428 LYS A N 1
ATOM 3341 C CA . LYS A 1 428 ? 59.586 5.148 -87.051 1.00 66.69 428 LYS A CA 1
ATOM 3342 C C . LYS A 1 428 ? 59.859 5.289 -88.554 1.00 66.69 428 LYS A C 1
ATOM 3344 O O . LYS A 1 428 ? 60.876 4.795 -89.043 1.00 66.69 428 LYS A O 1
ATOM 3349 N N . ASN A 1 429 ? 59.001 6.010 -89.277 1.00 69.69 429 ASN A N 1
ATOM 3350 C CA . ASN A 1 429 ? 59.164 6.252 -90.714 1.00 69.69 429 ASN A CA 1
ATOM 3351 C C . ASN A 1 429 ? 60.362 7.162 -91.040 1.00 69.69 429 ASN A C 1
ATOM 3353 O O . ASN A 1 429 ? 61.031 6.961 -92.056 1.00 69.69 429 ASN A O 1
ATOM 3357 N N . ASN A 1 430 ? 60.670 8.138 -90.183 1.00 69.88 430 ASN A N 1
ATOM 3358 C CA . ASN A 1 430 ? 61.848 8.992 -90.357 1.00 69.88 430 ASN A CA 1
ATOM 3359 C C . ASN A 1 430 ? 63.158 8.250 -90.059 1.00 69.88 430 ASN A C 1
ATOM 3361 O O . ASN A 1 430 ? 64.117 8.392 -90.820 1.00 69.88 430 ASN A O 1
ATOM 3365 N N . LEU A 1 431 ? 63.187 7.408 -89.020 1.00 70.31 431 LEU A N 1
ATOM 3366 C CA . LEU A 1 431 ? 64.358 6.586 -88.700 1.00 70.31 431 LEU A CA 1
ATOM 3367 C C . LEU A 1 431 ? 64.682 5.602 -89.839 1.00 70.31 431 LEU A C 1
ATOM 3369 O O . LEU A 1 431 ? 65.844 5.446 -90.215 1.00 70.31 431 LEU A O 1
ATOM 3373 N N . ALA A 1 432 ? 63.654 5.003 -90.454 1.00 72.31 432 ALA A N 1
ATOM 3374 C CA . ALA A 1 432 ? 63.820 4.111 -91.602 1.00 72.31 432 ALA A CA 1
ATOM 3375 C C . ALA A 1 432 ? 64.487 4.810 -92.804 1.00 72.31 432 ALA A C 1
ATOM 3377 O O . ALA A 1 432 ? 65.430 4.270 -93.383 1.00 72.31 432 ALA A O 1
ATOM 3378 N N . LYS A 1 433 ? 64.070 6.042 -93.132 1.00 76.88 433 LYS A N 1
ATOM 3379 C CA . LYS A 1 433 ? 64.680 6.838 -94.215 1.00 76.88 433 LYS A CA 1
ATOM 3380 C C . LYS A 1 433 ? 66.140 7.204 -93.934 1.00 76.88 433 LYS A C 1
ATOM 3382 O O . LYS A 1 433 ? 66.956 7.224 -94.853 1.00 76.88 433 LYS A O 1
ATOM 3387 N N . GLN A 1 434 ? 66.484 7.498 -92.679 1.00 73.19 434 GLN A N 1
ATOM 3388 C CA . GLN A 1 434 ? 67.862 7.820 -92.288 1.00 73.19 434 GLN A CA 1
ATOM 3389 C C . GLN A 1 434 ? 68.788 6.601 -92.402 1.00 73.19 434 GLN A C 1
ATOM 3391 O O . GLN A 1 434 ? 69.897 6.726 -92.925 1.00 73.19 434 GLN A O 1
ATOM 3396 N N . ILE A 1 435 ? 68.322 5.417 -91.987 1.00 75.06 435 ILE A N 1
ATOM 3397 C CA . ILE A 1 435 ? 69.060 4.154 -92.147 1.00 75.06 435 ILE A CA 1
ATOM 3398 C C . ILE A 1 435 ? 69.341 3.882 -93.631 1.00 75.06 435 ILE A C 1
ATOM 3400 O O . ILE A 1 435 ? 70.489 3.638 -94.001 1.00 75.06 435 ILE A O 1
ATOM 3404 N N . GLU A 1 436 ? 68.330 4.019 -94.492 1.00 81.62 436 GLU A N 1
ATOM 3405 C CA . GLU A 1 436 ? 68.462 3.798 -95.938 1.00 81.62 436 GLU A CA 1
ATOM 3406 C C . GLU A 1 436 ? 69.494 4.741 -96.593 1.00 81.62 436 GLU A C 1
ATOM 3408 O O . GLU A 1 436 ? 70.296 4.330 -97.442 1.00 81.62 436 GLU A O 1
ATOM 3413 N N . GLN A 1 437 ? 69.533 6.011 -96.173 1.00 78.38 437 GLN A N 1
ATOM 3414 C CA . GLN A 1 437 ? 70.512 6.987 -96.665 1.00 78.38 437 GLN A CA 1
ATOM 3415 C C . GLN A 1 437 ? 71.951 6.640 -96.255 1.00 78.38 437 GLN A C 1
ATOM 3417 O O . GLN A 1 437 ? 72.869 6.758 -97.079 1.00 78.38 437 GLN A O 1
ATOM 3422 N N . VAL A 1 438 ? 72.160 6.204 -95.008 1.00 80.94 438 VAL A N 1
ATOM 3423 C CA . VAL A 1 438 ? 73.484 5.797 -94.510 1.00 80.94 438 VAL A CA 1
ATOM 3424 C C . VAL A 1 438 ? 73.950 4.517 -95.206 1.00 80.94 438 VAL A C 1
ATOM 3426 O O . VAL A 1 438 ? 75.079 4.483 -95.699 1.00 80.94 438 VAL A O 1
ATOM 3429 N N . GLU A 1 439 ? 73.078 3.517 -95.359 1.00 81.75 439 GLU A N 1
ATOM 3430 C CA . GLU A 1 439 ? 73.376 2.274 -96.092 1.00 81.75 439 GLU A CA 1
ATOM 3431 C C . GLU A 1 439 ? 73.744 2.554 -97.558 1.00 81.75 439 GLU A C 1
ATOM 3433 O O . GLU A 1 439 ? 74.741 2.038 -98.073 1.00 81.75 439 GLU A O 1
ATOM 3438 N N . SER A 1 440 ? 73.021 3.468 -98.211 1.00 82.69 440 SER A N 1
ATOM 3439 C CA . SER A 1 440 ? 73.343 3.923 -99.570 1.00 82.69 440 SER A CA 1
ATOM 3440 C C . SER A 1 440 ? 74.716 4.598 -99.657 1.00 82.69 440 SER A C 1
ATOM 3442 O O . SER A 1 440 ? 75.440 4.433 -100.644 1.00 82.69 440 SER A O 1
ATOM 3444 N N . SER A 1 441 ? 75.099 5.374 -98.638 1.00 83.31 441 SER A N 1
ATOM 3445 C CA . SER A 1 441 ? 76.412 6.020 -98.576 1.00 83.31 441 SER A CA 1
ATOM 3446 C C . SER A 1 441 ? 77.541 5.006 -98.395 1.00 83.31 441 SER A C 1
ATOM 3448 O O . SER A 1 441 ? 78.533 5.092 -99.121 1.00 83.31 441 SER A O 1
ATOM 3450 N N . ILE A 1 442 ? 77.375 4.037 -97.488 1.00 85.38 442 ILE A N 1
ATOM 3451 C CA . ILE A 1 442 ? 78.312 2.920 -97.273 1.00 85.38 442 ILE A CA 1
ATOM 3452 C C . ILE A 1 442 ? 78.542 2.178 -98.593 1.00 85.38 442 ILE A C 1
ATOM 3454 O O . ILE A 1 442 ? 79.684 2.024 -99.025 1.00 85.38 442 ILE A O 1
ATOM 3458 N N . GLY A 1 443 ? 77.468 1.835 -99.314 1.00 82.31 443 GLY A N 1
ATOM 3459 C CA . GLY A 1 443 ? 77.565 1.161 -100.611 1.00 82.31 443 GLY A CA 1
ATOM 3460 C C . GLY A 1 443 ? 78.348 1.950 -101.672 1.00 82.31 443 GLY A C 1
ATOM 3461 O O . GLY A 1 443 ? 79.068 1.355 -102.476 1.00 82.31 443 GLY A O 1
ATOM 3462 N N . ARG A 1 444 ? 78.259 3.290 -101.679 1.00 83.38 444 ARG A N 1
ATOM 3463 C CA . ARG A 1 444 ? 79.076 4.140 -102.569 1.00 83.38 444 ARG A CA 1
ATOM 3464 C C . ARG A 1 444 ? 80.555 4.137 -102.179 1.00 83.38 444 ARG A C 1
ATOM 3466 O O . ARG A 1 444 ? 81.397 4.029 -103.066 1.00 83.38 444 ARG A O 1
ATOM 3473 N N . HIS A 1 445 ? 80.861 4.232 -100.884 1.00 83.50 445 HIS A N 1
ATOM 3474 C CA . HIS A 1 445 ? 82.242 4.240 -100.386 1.00 83.50 445 HIS A CA 1
ATOM 3475 C C . HIS A 1 445 ? 82.927 2.899 -100.661 1.00 83.50 445 HIS A C 1
ATOM 3477 O O . HIS A 1 445 ? 84.047 2.881 -101.164 1.00 83.50 445 HIS A O 1
ATOM 3483 N N . GLN A 1 446 ? 82.217 1.786 -100.455 1.00 85.94 446 GLN A N 1
ATOM 3484 C CA . GLN A 1 446 ? 82.721 0.453 -100.775 1.00 85.94 446 GLN A CA 1
ATOM 3485 C C . GLN A 1 446 ? 83.059 0.312 -102.267 1.00 85.94 446 GLN A C 1
ATOM 3487 O O . GLN A 1 446 ? 84.152 -0.128 -102.615 1.00 85.94 446 GLN A O 1
ATOM 3492 N N . LYS A 1 447 ? 82.167 0.770 -103.159 1.00 86.44 447 LYS A N 1
ATOM 3493 C CA . LYS A 1 447 ? 82.424 0.768 -104.610 1.00 86.44 447 LYS A CA 1
ATOM 3494 C C . LYS A 1 447 ? 83.634 1.620 -105.000 1.00 86.44 447 LYS A C 1
ATOM 3496 O O . LYS A 1 447 ? 84.359 1.244 -105.917 1.00 86.44 447 LYS A O 1
ATOM 3501 N N . TYR A 1 448 ? 83.842 2.759 -104.337 1.00 83.75 448 TYR A N 1
ATOM 3502 C CA . TYR A 1 448 ? 84.996 3.623 -104.594 1.00 83.75 448 TYR A CA 1
ATOM 3503 C C . TYR A 1 448 ? 86.302 2.962 -104.129 1.00 83.75 448 TYR A C 1
ATOM 3505 O O . TYR A 1 448 ? 87.265 2.924 -104.887 1.00 83.75 448 TYR A O 1
ATOM 3513 N N . ILE A 1 449 ? 86.306 2.326 -102.952 1.00 84.38 449 ILE A N 1
ATOM 3514 C CA . ILE A 1 449 ? 87.446 1.535 -102.455 1.00 84.38 449 ILE A CA 1
ATOM 3515 C C . ILE A 1 449 ? 87.780 0.387 -103.418 1.00 84.38 449 ILE A C 1
ATOM 3517 O O . ILE A 1 449 ? 88.949 0.171 -103.746 1.00 84.38 449 ILE A O 1
ATOM 3521 N N . ASP A 1 450 ? 86.769 -0.319 -103.931 1.00 84.88 450 ASP A N 1
ATOM 3522 C CA . ASP A 1 450 ? 86.959 -1.370 -104.936 1.00 84.88 450 ASP A CA 1
ATOM 3523 C C . ASP A 1 450 ? 87.575 -0.825 -106.234 1.00 84.88 450 ASP A C 1
ATOM 3525 O O . ASP A 1 450 ? 88.383 -1.504 -106.874 1.00 84.88 450 ASP A O 1
ATOM 3529 N N . GLN A 1 451 ? 87.220 0.402 -106.625 1.00 84.69 451 GLN A N 1
ATOM 3530 C CA . GLN A 1 451 ? 87.796 1.076 -107.785 1.00 84.69 451 GLN A CA 1
ATOM 3531 C C . GLN A 1 451 ? 89.261 1.468 -107.540 1.00 84.69 451 GLN A C 1
ATOM 3533 O O . GLN A 1 451 ? 90.113 1.101 -108.350 1.00 84.69 451 GLN A O 1
ATOM 3538 N N . CYS A 1 452 ? 89.590 2.069 -106.391 1.00 81.69 452 CYS A N 1
ATOM 3539 C CA . CYS A 1 452 ? 90.977 2.345 -106.000 1.00 81.69 452 CYS A CA 1
ATOM 3540 C C . CYS A 1 452 ? 91.828 1.064 -105.985 1.00 81.69 452 CYS A C 1
ATOM 3542 O O . CYS A 1 452 ? 92.958 1.059 -106.466 1.00 81.69 452 CYS A O 1
ATOM 3544 N N . ASN A 1 453 ? 91.283 -0.057 -105.495 1.00 85.06 453 ASN A N 1
ATOM 3545 C CA . ASN A 1 453 ? 91.974 -1.350 -105.515 1.00 85.06 453 ASN A CA 1
ATOM 3546 C C . ASN A 1 453 ? 92.268 -1.836 -106.948 1.00 85.06 453 ASN A C 1
ATOM 3548 O O . ASN A 1 453 ? 93.342 -2.389 -107.201 1.00 85.06 453 ASN A O 1
ATOM 3552 N N . LYS A 1 454 ? 91.348 -1.623 -107.900 1.00 86.00 454 LYS A N 1
ATOM 3553 C CA . LYS A 1 454 ? 91.580 -1.940 -109.322 1.00 86.00 454 LYS A CA 1
ATOM 3554 C C . LYS A 1 454 ? 92.660 -1.054 -109.933 1.00 86.00 454 LYS A C 1
ATOM 3556 O O . LYS A 1 454 ? 93.487 -1.561 -110.689 1.00 86.00 454 LYS A O 1
ATOM 3561 N N . ASP A 1 455 ? 92.661 0.235 -109.616 1.00 84.12 455 ASP A N 1
ATOM 3562 C CA . ASP A 1 455 ? 93.627 1.182 -110.175 1.00 84.12 455 ASP A CA 1
ATOM 3563 C C . ASP A 1 455 ? 95.031 0.956 -109.591 1.00 84.12 455 ASP A C 1
ATOM 3565 O O . ASP A 1 455 ? 95.995 0.888 -110.351 1.00 84.12 455 ASP A O 1
ATOM 3569 N N . LEU A 1 456 ? 95.147 0.650 -108.292 1.00 85.31 456 LEU A N 1
ATOM 3570 C CA . LEU A 1 456 ? 96.401 0.187 -107.677 1.00 85.31 456 LEU A CA 1
ATOM 3571 C C . LEU A 1 456 ? 96.943 -1.088 -108.340 1.00 85.31 456 LEU A C 1
ATOM 3573 O O . LEU A 1 456 ? 98.155 -1.216 -108.524 1.00 85.31 456 LEU A O 1
ATOM 3577 N N . LYS A 1 457 ? 96.060 -2.022 -108.721 1.00 85.19 457 LYS A N 1
ATOM 3578 C CA . LYS A 1 457 ? 96.450 -3.244 -109.437 1.00 85.19 457 LYS A CA 1
ATOM 3579 C C . LYS A 1 457 ? 97.000 -2.929 -110.831 1.00 85.19 457 LYS A C 1
ATOM 3581 O O . LYS A 1 457 ? 98.064 -3.430 -111.174 1.00 85.19 457 LYS A O 1
ATOM 3586 N N . LYS A 1 458 ? 96.324 -2.072 -111.605 1.00 83.94 458 LYS A N 1
ATOM 3587 C CA . LYS A 1 458 ? 96.799 -1.638 -112.932 1.00 83.94 458 LYS A CA 1
ATOM 3588 C C . LYS A 1 458 ? 98.136 -0.903 -112.852 1.00 83.94 458 LYS A C 1
ATOM 3590 O O . LYS A 1 458 ? 99.024 -1.190 -113.647 1.00 83.94 458 LYS A O 1
ATOM 3595 N N . ILE A 1 459 ? 98.291 -0.003 -111.878 1.00 83.44 459 ILE A N 1
ATOM 3596 C CA . ILE A 1 459 ? 99.551 0.707 -111.629 1.00 83.44 459 ILE A CA 1
ATOM 3597 C C . ILE A 1 459 ? 100.667 -0.294 -111.304 1.00 83.44 459 ILE A C 1
ATOM 3599 O O . ILE A 1 459 ? 101.758 -0.181 -111.855 1.00 83.44 459 ILE A O 1
ATOM 3603 N N . GLY A 1 460 ? 100.394 -1.306 -110.471 1.00 80.56 460 GLY A N 1
ATOM 3604 C CA . GLY A 1 460 ? 101.339 -2.394 -110.193 1.00 80.56 460 GLY A CA 1
ATOM 3605 C C . GLY A 1 460 ? 101.735 -3.180 -111.448 1.00 80.56 460 GLY A C 1
ATOM 3606 O O . GLY A 1 460 ? 102.918 -3.343 -111.720 1.00 80.56 460 GLY A O 1
ATOM 3607 N N . GLU A 1 461 ? 100.761 -3.583 -112.266 1.00 82.81 461 GLU A N 1
ATOM 3608 C CA . GLU A 1 461 ? 101.009 -4.296 -113.528 1.00 82.81 461 GLU A CA 1
ATOM 3609 C C . GLU A 1 461 ? 101.815 -3.452 -114.538 1.00 82.81 461 GLU A C 1
ATOM 3611 O O . GLU A 1 461 ? 102.635 -3.985 -115.287 1.00 82.81 461 GLU A O 1
ATOM 3616 N N . GLU A 1 462 ? 101.604 -2.133 -114.587 1.00 79.19 462 GLU A N 1
ATOM 3617 C CA . GLU A 1 462 ? 102.393 -1.216 -115.421 1.00 79.19 462 GLU A CA 1
ATOM 3618 C C . GLU A 1 462 ? 103.806 -0.988 -114.876 1.00 79.19 462 GLU A C 1
ATOM 3620 O O . GLU A 1 462 ? 104.755 -0.931 -115.661 1.00 79.19 462 GLU A O 1
ATOM 3625 N N . GLN A 1 463 ? 103.968 -0.915 -113.553 1.00 79.44 463 GLN A N 1
ATOM 3626 C CA . GLN A 1 463 ? 105.278 -0.874 -112.901 1.00 79.44 463 GLN A CA 1
ATOM 3627 C C . GLN A 1 463 ? 106.092 -2.137 -113.213 1.00 79.44 463 GLN A C 1
ATOM 3629 O O . GLN A 1 463 ? 107.256 -2.022 -113.604 1.00 79.44 463 GLN A O 1
ATOM 3634 N N . ASP A 1 464 ? 105.471 -3.316 -113.127 1.00 80.81 464 ASP A N 1
ATOM 3635 C CA . ASP A 1 464 ? 106.104 -4.599 -113.448 1.00 80.81 464 ASP A CA 1
ATOM 3636 C C . ASP A 1 464 ? 106.507 -4.678 -114.932 1.00 80.81 464 ASP A C 1
ATOM 3638 O O . ASP A 1 464 ? 107.605 -5.131 -115.258 1.00 80.81 464 ASP A O 1
ATOM 3642 N N . LYS A 1 465 ? 105.673 -4.161 -115.849 1.00 81.06 465 LYS A N 1
ATOM 3643 C CA . LYS A 1 465 ? 106.001 -4.071 -117.288 1.00 81.06 465 LYS A CA 1
ATOM 3644 C C . LYS A 1 465 ? 107.186 -3.151 -117.579 1.00 81.06 465 LYS A C 1
ATOM 3646 O O . LYS A 1 465 ? 107.974 -3.452 -118.471 1.00 81.06 465 LYS A O 1
ATOM 3651 N N . ILE A 1 466 ? 107.311 -2.031 -116.864 1.00 78.44 466 ILE A N 1
ATOM 3652 C CA . ILE A 1 466 ? 108.447 -1.109 -117.025 1.00 78.44 466 ILE A CA 1
ATOM 3653 C C . ILE A 1 466 ? 109.737 -1.753 -116.501 1.00 78.44 466 ILE A C 1
ATOM 3655 O O . ILE A 1 466 ? 110.778 -1.621 -117.142 1.00 78.44 466 ILE A O 1
ATOM 3659 N N . LEU A 1 467 ? 109.665 -2.484 -115.383 1.00 75.25 467 LEU A N 1
ATOM 3660 C CA . LEU A 1 467 ? 110.800 -3.208 -114.801 1.00 75.25 467 LEU A CA 1
ATOM 3661 C C . LEU A 1 467 ? 111.258 -4.403 -115.656 1.00 75.25 467 LEU A C 1
ATOM 3663 O O . LEU A 1 467 ? 112.443 -4.721 -115.658 1.00 75.25 467 LEU A O 1
ATOM 3667 N N . ALA A 1 468 ? 110.350 -5.037 -116.402 1.00 73.94 468 ALA A N 1
ATOM 3668 C CA . ALA A 1 468 ? 110.644 -6.166 -117.292 1.00 73.94 468 ALA A CA 1
ATOM 3669 C C . ALA A 1 468 ? 111.209 -5.768 -118.678 1.00 73.94 468 ALA A C 1
ATOM 3671 O O . ALA A 1 468 ? 111.472 -6.642 -119.502 1.00 73.94 468 ALA A O 1
ATOM 3672 N N . SER A 1 469 ? 111.370 -4.471 -118.961 1.00 73.25 469 SER A N 1
ATOM 3673 C CA . SER A 1 469 ? 111.927 -3.954 -120.222 1.00 73.25 469 SER A CA 1
ATOM 3674 C C . SER A 1 469 ? 113.462 -4.005 -120.230 1.00 73.25 469 SER A C 1
ATOM 3676 O O . SER A 1 469 ? 114.090 -3.618 -119.247 1.00 73.25 469 SER A O 1
ATOM 3678 N N . ASP A 1 470 ? 114.078 -4.361 -121.368 1.00 66.50 470 ASP A N 1
ATOM 3679 C CA . ASP A 1 470 ? 115.546 -4.399 -121.565 1.00 66.50 470 ASP A CA 1
ATOM 3680 C C . ASP A 1 470 ? 116.252 -3.058 -121.244 1.00 66.50 470 ASP A C 1
ATOM 3682 O O . ASP A 1 470 ? 117.452 -3.021 -120.961 1.00 66.50 470 ASP A O 1
ATOM 3686 N N . LYS A 1 471 ? 115.504 -1.942 -121.266 1.00 73.12 471 LYS A N 1
ATOM 3687 C CA . LYS A 1 471 ? 115.878 -0.636 -120.693 1.00 73.12 471 LYS A CA 1
ATOM 3688 C C . LYS A 1 471 ? 114.679 -0.049 -119.930 1.00 73.12 471 LYS A C 1
ATOM 3690 O O . LYS A 1 471 ? 113.766 0.471 -120.579 1.00 73.12 471 LYS A O 1
ATOM 3695 N N . PRO A 1 472 ? 114.650 -0.114 -118.588 1.00 73.69 472 PRO A N 1
ATOM 3696 C CA . PRO A 1 472 ? 113.562 0.453 -117.793 1.00 73.69 472 PRO A CA 1
ATOM 3697 C C . PRO A 1 472 ? 113.551 1.986 -117.848 1.00 73.69 472 PRO A C 1
ATOM 3699 O O . PRO A 1 472 ? 114.565 2.635 -117.582 1.00 73.69 472 PRO A O 1
ATOM 3702 N N . ASP A 1 473 ? 112.394 2.577 -118.157 1.00 80.19 473 ASP A N 1
ATOM 3703 C CA . ASP A 1 473 ? 112.166 4.021 -118.028 1.00 80.19 473 ASP A CA 1
ATOM 3704 C C . ASP A 1 473 ? 111.822 4.358 -116.572 1.00 80.19 473 ASP A C 1
ATOM 3706 O O . ASP A 1 473 ? 110.660 4.356 -116.150 1.00 80.19 473 ASP A O 1
ATOM 3710 N N . MET A 1 474 ? 112.868 4.632 -115.795 1.00 80.19 474 MET A N 1
ATOM 3711 C CA . MET A 1 474 ? 112.738 4.928 -114.370 1.00 80.19 474 MET A CA 1
ATOM 3712 C C . MET A 1 474 ? 111.980 6.232 -114.091 1.00 80.19 474 MET A C 1
ATOM 3714 O O . MET A 1 474 ? 111.309 6.321 -113.068 1.00 80.19 474 MET A O 1
ATOM 3718 N N . ALA A 1 475 ? 111.984 7.201 -115.013 1.00 77.38 475 ALA A N 1
ATOM 3719 C CA . ALA A 1 475 ? 111.215 8.435 -114.847 1.00 77.38 475 ALA A CA 1
ATOM 3720 C C . ALA A 1 475 ? 109.704 8.182 -114.983 1.00 77.38 475 ALA A C 1
ATOM 3722 O O . ALA A 1 475 ? 108.890 8.789 -114.281 1.00 77.38 475 ALA A O 1
ATOM 3723 N N . LYS A 1 476 ? 109.305 7.261 -115.869 1.00 80.06 476 LYS A N 1
ATOM 3724 C CA . LYS A 1 476 ? 107.910 6.814 -115.982 1.00 80.06 476 LYS A CA 1
ATOM 3725 C C . LYS A 1 476 ? 107.487 5.961 -114.782 1.00 80.06 476 LYS A C 1
ATOM 3727 O O . LYS A 1 476 ? 106.359 6.105 -114.313 1.00 80.06 476 LYS A O 1
ATOM 3732 N N . TRP A 1 477 ? 108.388 5.132 -114.254 1.00 82.81 477 TRP A N 1
ATOM 3733 C CA . TRP A 1 477 ? 108.141 4.341 -113.045 1.00 82.81 477 TRP A CA 1
ATOM 3734 C C . TRP A 1 477 ? 107.948 5.215 -111.796 1.00 82.81 477 TRP A C 1
ATOM 3736 O O . TRP A 1 477 ? 107.008 4.983 -111.038 1.00 82.81 477 TRP A O 1
ATOM 3746 N N . GLU A 1 478 ? 108.765 6.257 -111.609 1.00 78.00 478 GLU A N 1
ATOM 3747 C CA . GLU A 1 478 ? 108.620 7.209 -110.495 1.00 78.00 478 GLU A CA 1
ATOM 3748 C C . GLU A 1 478 ? 107.301 7.990 -110.562 1.00 78.00 478 GLU A C 1
ATOM 3750 O O . GLU A 1 478 ? 106.632 8.158 -109.543 1.00 78.00 478 GLU A O 1
ATOM 3755 N N . LYS A 1 479 ? 106.854 8.395 -111.759 1.00 81.12 479 LYS A N 1
ATOM 3756 C CA . LYS A 1 479 ? 105.519 9.001 -111.933 1.00 81.12 479 LYS A CA 1
ATOM 3757 C C . LYS A 1 479 ? 104.389 8.033 -111.577 1.00 81.12 479 LYS A C 1
ATOM 3759 O O . LYS A 1 479 ? 103.412 8.437 -110.952 1.00 81.12 479 LYS A O 1
ATOM 3764 N N . LEU A 1 480 ? 104.529 6.758 -111.943 1.00 83.81 480 LEU A N 1
ATOM 3765 C CA . LEU A 1 480 ? 103.599 5.702 -111.536 1.00 83.81 480 LEU A CA 1
ATOM 3766 C C . LEU A 1 480 ? 103.644 5.448 -110.024 1.00 83.81 480 LEU A C 1
ATOM 3768 O O . LEU A 1 480 ? 102.603 5.156 -109.448 1.00 83.81 480 LEU A O 1
ATOM 3772 N N . GLN A 1 481 ? 104.799 5.596 -109.364 1.00 79.19 481 GLN A N 1
ATOM 3773 C CA . GLN A 1 481 ? 104.869 5.529 -107.900 1.00 79.19 481 GLN A CA 1
ATOM 3774 C C . GLN A 1 481 ? 104.146 6.684 -107.220 1.00 79.19 481 GLN A C 1
ATOM 3776 O O . GLN A 1 481 ? 103.359 6.439 -106.312 1.00 79.19 481 GLN A O 1
ATOM 3781 N N . ALA A 1 482 ? 104.345 7.914 -107.690 1.00 79.25 482 ALA A N 1
ATOM 3782 C CA . ALA A 1 482 ? 103.612 9.062 -107.164 1.00 79.25 482 ALA A CA 1
ATOM 3783 C C . ALA A 1 482 ? 102.090 8.872 -107.322 1.00 79.25 482 ALA A C 1
ATOM 3785 O O . ALA A 1 482 ? 101.334 9.094 -106.380 1.00 79.25 482 ALA A O 1
ATOM 3786 N N . SER A 1 483 ? 101.643 8.360 -108.476 1.00 83.31 483 SER A N 1
ATOM 3787 C CA . SER A 1 483 ? 100.230 8.027 -108.701 1.00 83.31 483 SER A CA 1
ATOM 3788 C C . SER A 1 483 ? 99.742 6.875 -107.807 1.00 83.31 483 SER A C 1
ATOM 3790 O O . SER A 1 483 ? 98.615 6.907 -107.318 1.00 83.31 483 SER A O 1
ATOM 3792 N N . LYS A 1 484 ? 100.586 5.874 -107.526 1.00 85.19 484 LYS A N 1
ATOM 3793 C CA . LYS A 1 484 ? 100.272 4.789 -106.584 1.00 85.19 484 LYS A CA 1
ATOM 3794 C C . LYS A 1 484 ? 100.062 5.313 -105.166 1.00 85.19 484 LYS A C 1
ATOM 3796 O O . LYS A 1 484 ? 99.112 4.896 -104.510 1.00 85.19 484 LYS A O 1
ATOM 3801 N N . GLU A 1 485 ? 100.936 6.203 -104.697 1.00 82.94 485 GLU A N 1
ATOM 3802 C CA . GLU A 1 485 ? 100.807 6.844 -103.385 1.00 82.94 485 GLU A CA 1
ATOM 3803 C C . GLU A 1 485 ? 99.550 7.713 -103.299 1.00 82.94 485 GLU A C 1
ATOM 3805 O O . GLU A 1 485 ? 98.859 7.681 -102.283 1.00 82.94 485 GLU A O 1
ATOM 3810 N N . GLU A 1 486 ? 99.201 8.429 -104.368 1.00 85.69 486 GLU A N 1
ATOM 3811 C CA . GLU A 1 486 ? 97.977 9.232 -104.440 1.00 85.69 486 GLU A CA 1
ATOM 3812 C C . GLU A 1 486 ? 96.716 8.362 -104.317 1.00 85.69 486 GLU A C 1
ATOM 3814 O O . GLU A 1 486 ? 95.902 8.581 -103.418 1.00 85.69 486 GLU A O 1
ATOM 3819 N N . VAL A 1 487 ? 96.600 7.299 -105.123 1.00 84.81 487 VAL A N 1
ATOM 3820 C CA . VAL A 1 487 ? 95.455 6.371 -105.057 1.00 84.81 487 VAL A CA 1
ATOM 3821 C C . VAL A 1 487 ? 95.407 5.631 -103.713 1.00 84.81 487 VAL A C 1
ATOM 3823 O O . VAL A 1 487 ? 94.326 5.366 -103.182 1.00 84.81 487 VAL A O 1
ATOM 3826 N N . LEU A 1 488 ? 96.562 5.308 -103.121 1.00 83.00 488 LEU A N 1
ATOM 3827 C CA . LEU A 1 488 ? 96.626 4.685 -101.798 1.00 83.00 488 LEU A CA 1
ATOM 3828 C C . LEU A 1 488 ? 96.145 5.644 -100.698 1.00 83.00 488 LEU A C 1
ATOM 3830 O O . LEU A 1 488 ? 95.394 5.229 -99.813 1.00 83.00 488 LEU A O 1
ATOM 3834 N N . ASN A 1 489 ? 96.524 6.919 -100.771 1.00 82.88 489 ASN A N 1
ATOM 3835 C CA . ASN A 1 489 ? 96.065 7.945 -99.838 1.00 82.88 489 ASN A CA 1
ATOM 3836 C C . ASN A 1 489 ? 94.557 8.197 -99.969 1.00 82.88 489 ASN A C 1
ATOM 3838 O O . ASN A 1 489 ? 93.866 8.271 -98.949 1.00 82.88 489 ASN A O 1
ATOM 3842 N N . GLU A 1 490 ? 94.021 8.248 -101.192 1.00 84.81 490 GLU A N 1
ATOM 3843 C CA . GLU A 1 490 ? 92.574 8.346 -101.425 1.00 84.81 490 GLU A CA 1
ATOM 3844 C C . GLU A 1 490 ? 91.812 7.139 -100.868 1.00 84.81 490 GLU A C 1
ATOM 3846 O O . GLU A 1 490 ? 90.766 7.297 -100.225 1.00 84.81 490 GLU A O 1
ATOM 3851 N N . LYS A 1 491 ? 92.351 5.929 -101.055 1.00 86.81 491 LYS A N 1
ATOM 3852 C CA . LYS A 1 491 ? 91.774 4.704 -100.500 1.00 86.81 491 LYS A CA 1
ATOM 3853 C C . LYS A 1 491 ? 91.709 4.765 -98.973 1.00 86.81 491 LYS A C 1
ATOM 3855 O O . LYS A 1 491 ? 90.645 4.525 -98.409 1.00 86.81 491 LYS A O 1
ATOM 3860 N N . ILE A 1 492 ? 92.807 5.134 -98.310 1.00 80.19 492 ILE A N 1
ATOM 3861 C CA . ILE A 1 492 ? 92.870 5.244 -96.843 1.00 80.19 492 ILE A CA 1
ATOM 3862 C C . ILE A 1 492 ? 91.869 6.286 -96.325 1.00 80.19 492 ILE A C 1
ATOM 3864 O O . ILE A 1 492 ? 91.207 6.059 -95.309 1.00 80.19 492 ILE A O 1
ATOM 3868 N N . LEU A 1 493 ? 91.736 7.427 -97.010 1.00 80.44 493 LEU A N 1
ATOM 3869 C CA . LEU A 1 493 ? 90.733 8.437 -96.665 1.00 80.44 493 LEU A CA 1
ATOM 3870 C C . LEU A 1 493 ? 89.312 7.876 -96.785 1.00 80.44 493 LEU A C 1
ATOM 3872 O O . LEU A 1 493 ? 88.502 8.048 -95.874 1.00 80.44 493 LEU A O 1
ATOM 3876 N N . THR A 1 494 ? 89.030 7.154 -97.869 1.00 82.81 494 THR A N 1
ATOM 3877 C CA . THR A 1 494 ? 87.704 6.578 -98.115 1.00 82.81 494 THR A CA 1
ATOM 3878 C C . THR A 1 494 ? 87.371 5.457 -97.124 1.00 82.81 494 THR A C 1
ATOM 3880 O O . THR A 1 494 ? 86.237 5.381 -96.656 1.00 82.81 494 THR A O 1
ATOM 3883 N N . GLU A 1 495 ? 88.344 4.626 -96.736 1.00 79.62 495 GLU A N 1
ATOM 3884 C CA . GLU A 1 495 ? 88.187 3.577 -95.715 1.00 79.62 495 GLU A CA 1
ATOM 3885 C C . GLU A 1 495 ? 87.884 4.158 -94.327 1.00 79.62 495 GLU A C 1
ATOM 3887 O O . GLU A 1 495 ? 87.031 3.633 -93.609 1.00 79.62 495 GLU A O 1
ATOM 3892 N N . LYS A 1 496 ? 88.504 5.289 -93.959 1.00 80.25 496 LYS A N 1
ATOM 3893 C CA . LYS A 1 496 ? 88.154 6.008 -92.721 1.00 80.25 496 LYS A CA 1
ATOM 3894 C C . LYS A 1 496 ? 86.714 6.517 -92.753 1.00 80.25 496 LYS A C 1
ATOM 3896 O O . LYS A 1 496 ? 85.982 6.335 -91.780 1.00 80.25 496 LYS A O 1
ATOM 3901 N N . SER A 1 497 ? 86.288 7.110 -93.868 1.00 79.69 497 SER A N 1
ATOM 3902 C CA . SER A 1 497 ? 84.903 7.564 -94.041 1.00 79.69 497 SER A CA 1
ATOM 3903 C C . SER A 1 497 ? 83.898 6.405 -94.055 1.00 79.69 497 SER A C 1
ATOM 3905 O O . SER A 1 497 ? 82.806 6.550 -93.509 1.00 79.69 497 SER A O 1
ATOM 3907 N N . LEU A 1 498 ? 84.259 5.244 -94.614 1.00 85.00 498 LEU A N 1
ATOM 3908 C CA . LEU A 1 498 ? 83.441 4.029 -94.568 1.00 85.00 498 LEU A CA 1
ATOM 3909 C C . LEU A 1 498 ? 83.249 3.552 -93.124 1.00 85.00 498 LEU A C 1
ATOM 3911 O O . LEU A 1 498 ? 82.114 3.395 -92.685 1.00 85.00 498 LEU A O 1
ATOM 3915 N N . SER A 1 499 ? 84.342 3.411 -92.370 1.00 78.38 499 SER A N 1
ATOM 3916 C CA . SER A 1 499 ? 84.305 2.980 -90.969 1.00 78.38 499 SER A CA 1
ATOM 3917 C C . SER A 1 499 ? 83.450 3.915 -90.099 1.00 78.38 499 SER A C 1
ATOM 3919 O O . SER A 1 499 ? 82.656 3.460 -89.275 1.00 78.38 499 SER A O 1
ATOM 3921 N N . GLN A 1 500 ? 83.528 5.228 -90.344 1.00 79.06 500 GLN A N 1
ATOM 3922 C CA . GLN A 1 500 ? 82.668 6.215 -89.687 1.00 79.06 500 GLN A CA 1
ATOM 3923 C C . GLN A 1 500 ? 81.182 6.008 -90.028 1.00 79.06 500 GLN A C 1
ATOM 3925 O O . GLN A 1 500 ? 80.333 6.034 -89.137 1.00 79.06 500 GLN A O 1
ATOM 3930 N N . ARG A 1 501 ? 80.849 5.772 -91.304 1.00 80.94 501 ARG A N 1
ATOM 3931 C CA . ARG A 1 501 ? 79.465 5.525 -91.744 1.00 80.94 501 ARG A CA 1
ATOM 3932 C C . ARG A 1 501 ? 78.903 4.205 -91.207 1.00 80.94 501 ARG A C 1
ATOM 3934 O O . ARG A 1 501 ? 77.731 4.154 -90.846 1.00 80.94 501 ARG A O 1
ATOM 3941 N N . GLU A 1 502 ? 79.717 3.159 -91.112 1.00 80.00 502 GLU A N 1
ATOM 3942 C CA . GLU A 1 502 ? 79.326 1.877 -90.511 1.00 80.00 502 GLU A CA 1
ATOM 3943 C C . GLU A 1 502 ? 79.057 2.002 -89.005 1.00 80.00 502 GLU A C 1
ATOM 3945 O O . GLU A 1 502 ? 78.096 1.415 -88.501 1.00 80.00 502 GLU A O 1
ATOM 3950 N N . GLY A 1 503 ? 79.842 2.824 -88.299 1.00 76.88 503 GLY A N 1
ATOM 3951 C CA . GLY A 1 503 ? 79.562 3.212 -86.914 1.00 76.88 503 GLY A CA 1
ATOM 3952 C C . GLY A 1 503 ? 78.199 3.895 -86.774 1.00 76.88 503 GLY A C 1
ATOM 3953 O O . GLY A 1 503 ? 77.360 3.440 -85.997 1.00 76.88 503 GLY A O 1
ATOM 3954 N N . GLN A 1 504 ? 77.927 4.901 -87.616 1.00 73.44 504 GLN A N 1
ATOM 3955 C CA . GLN A 1 504 ? 76.632 5.596 -87.651 1.00 73.44 504 GLN A CA 1
ATOM 3956 C C . GLN A 1 504 ? 75.456 4.639 -87.902 1.00 73.44 504 GLN A C 1
ATOM 3958 O O . GLN A 1 504 ? 74.413 4.749 -87.258 1.00 73.44 504 GLN A O 1
ATOM 3963 N N . LEU A 1 505 ? 75.615 3.663 -88.803 1.00 81.00 505 LEU A N 1
ATOM 3964 C CA . LEU A 1 505 ? 74.577 2.668 -89.081 1.00 81.00 505 LEU A CA 1
ATOM 3965 C C . LEU A 1 505 ? 74.275 1.782 -87.862 1.00 81.00 505 LEU A C 1
ATOM 3967 O O . LEU A 1 505 ? 73.114 1.449 -87.609 1.00 81.00 505 LEU A O 1
ATOM 3971 N N . LYS A 1 506 ? 75.309 1.391 -87.110 1.00 78.19 506 LYS A N 1
ATOM 3972 C CA . LYS A 1 506 ? 75.163 0.574 -85.900 1.00 78.19 506 LYS A CA 1
ATOM 3973 C C . LYS A 1 506 ? 74.390 1.320 -84.813 1.00 78.19 506 LYS A C 1
ATOM 3975 O O . LYS A 1 506 ? 73.490 0.734 -84.215 1.00 78.19 506 LYS A O 1
ATOM 3980 N N . ASP A 1 507 ? 74.703 2.592 -84.593 1.00 69.56 507 ASP A N 1
ATOM 3981 C CA . ASP A 1 507 ? 74.027 3.419 -83.590 1.00 69.56 507 ASP A CA 1
ATOM 3982 C C . ASP A 1 507 ? 72.557 3.692 -83.947 1.00 69.56 507 ASP A C 1
ATOM 3984 O O . ASP A 1 507 ? 71.684 3.585 -83.082 1.00 69.56 507 ASP A O 1
ATOM 3988 N N . LEU A 1 508 ? 72.250 3.926 -85.229 1.00 70.75 508 LEU A N 1
ATOM 3989 C CA . LEU A 1 508 ? 70.869 4.086 -85.707 1.00 70.75 508 LEU A CA 1
ATOM 3990 C C . LEU A 1 508 ? 70.033 2.810 -85.542 1.00 70.75 508 LEU A C 1
ATOM 3992 O O . LEU A 1 508 ? 68.876 2.876 -85.128 1.00 70.75 508 LEU A O 1
ATOM 3996 N N . LYS A 1 509 ? 70.612 1.629 -85.812 1.00 70.12 509 LYS A N 1
ATOM 3997 C CA . LYS A 1 509 ? 69.933 0.333 -85.604 1.00 70.12 509 LYS A CA 1
ATOM 3998 C C . LYS A 1 509 ? 69.697 0.008 -84.125 1.00 70.12 509 LYS A C 1
ATOM 4000 O O . LYS A 1 509 ? 68.830 -0.807 -83.823 1.00 70.12 509 LYS A O 1
ATOM 4005 N N . GLN A 1 510 ? 70.422 0.651 -83.209 1.00 66.69 510 GLN A N 1
ATOM 4006 C CA . GLN A 1 510 ? 70.225 0.542 -81.759 1.00 66.69 510 GLN A CA 1
ATOM 4007 C C . GLN A 1 510 ? 69.201 1.549 -81.204 1.00 66.69 510 GLN A C 1
ATOM 4009 O O . GLN A 1 510 ? 69.067 1.670 -79.990 1.00 66.69 510 GLN A O 1
ATOM 4014 N N . GLY A 1 511 ? 68.456 2.246 -82.071 1.00 59.28 511 GLY A N 1
ATOM 4015 C CA . GLY A 1 511 ? 67.351 3.120 -81.665 1.00 59.28 511 GLY A CA 1
ATOM 4016 C C . GLY A 1 511 ? 67.772 4.522 -81.221 1.00 59.28 511 GLY A C 1
ATOM 4017 O O . GLY A 1 511 ? 66.959 5.244 -80.651 1.00 59.28 511 GLY A O 1
ATOM 4018 N N . LYS A 1 512 ? 69.017 4.934 -81.484 1.00 59.56 512 LYS A N 1
ATOM 4019 C CA . LYS A 1 512 ? 69.484 6.299 -81.205 1.00 59.56 512 LYS A CA 1
ATOM 4020 C C . LYS A 1 512 ? 69.089 7.230 -82.359 1.00 59.56 512 LYS A C 1
ATOM 4022 O O . LYS A 1 512 ? 69.297 6.881 -83.520 1.00 59.56 512 LYS A O 1
ATOM 4027 N N . SER A 1 513 ? 68.521 8.407 -82.071 1.00 59.25 513 SER A N 1
ATOM 4028 C CA . SER A 1 513 ? 68.101 9.351 -83.122 1.00 59.25 513 SER A CA 1
ATOM 4029 C C . SER A 1 513 ? 69.294 10.137 -83.695 1.00 59.25 513 SER A C 1
ATOM 4031 O O . SER A 1 513 ? 70.129 10.653 -82.946 1.00 59.25 513 SER A O 1
ATOM 4033 N N . LEU A 1 514 ? 69.371 10.250 -85.030 1.00 57.84 514 LEU A N 1
ATOM 4034 C CA . LEU A 1 514 ? 70.457 10.953 -85.737 1.00 57.84 514 LEU A CA 1
ATOM 4035 C C . LEU A 1 514 ? 70.548 12.433 -85.325 1.00 57.84 514 LEU A C 1
ATOM 4037 O O . LEU A 1 514 ? 71.634 12.985 -85.193 1.00 57.84 514 LEU A O 1
ATOM 4041 N N . GLU A 1 515 ? 69.400 13.063 -85.065 1.00 58.78 515 GLU A N 1
ATOM 4042 C CA . GLU A 1 515 ? 69.321 14.485 -84.725 1.00 58.78 515 GLU A CA 1
ATOM 4043 C C . GLU A 1 515 ? 69.854 14.788 -83.314 1.00 58.78 515 GLU A C 1
ATOM 4045 O O . GLU A 1 515 ? 70.334 15.890 -83.052 1.00 58.78 515 GLU A O 1
ATOM 4050 N N . GLN A 1 516 ? 69.779 13.826 -82.390 1.00 59.44 516 GLN A N 1
ATOM 4051 C CA . GLN A 1 516 ? 70.318 13.979 -81.036 1.00 59.44 516 GLN A CA 1
ATOM 4052 C C . GLN A 1 516 ? 71.803 13.608 -80.977 1.00 59.44 516 GLN A C 1
ATOM 4054 O O . GLN A 1 516 ? 72.552 14.288 -80.282 1.00 59.44 516 GLN A O 1
ATOM 4059 N N . LEU A 1 517 ? 72.253 12.620 -81.758 1.00 54.97 517 LEU A N 1
ATOM 4060 C CA . LEU A 1 517 ? 73.672 12.261 -81.857 1.00 54.97 517 LEU A CA 1
ATOM 4061 C C . LEU A 1 517 ? 74.511 13.347 -82.548 1.00 54.97 517 LEU A C 1
ATOM 4063 O O . LEU A 1 517 ? 75.564 13.703 -82.033 1.00 54.97 517 LEU A O 1
ATOM 4067 N N . GLU A 1 518 ? 74.024 13.963 -83.633 1.00 63.19 518 GLU A N 1
ATOM 4068 C CA . GLU A 1 518 ? 74.719 15.101 -84.265 1.00 63.19 518 GLU A CA 1
ATOM 4069 C C . GLU A 1 518 ? 74.785 16.331 -83.341 1.00 63.19 518 GLU A C 1
ATOM 4071 O O . GLU A 1 518 ? 75.760 17.086 -83.370 1.00 63.19 518 GLU A O 1
ATOM 4076 N N . LYS A 1 519 ? 73.774 16.527 -82.479 1.00 63.97 519 LYS A N 1
ATOM 4077 C CA . LYS A 1 519 ? 73.791 17.581 -81.450 1.00 63.97 519 LYS A CA 1
ATOM 4078 C C . LYS A 1 519 ? 74.801 17.275 -80.346 1.00 63.97 519 LYS A C 1
ATOM 4080 O O . LYS A 1 519 ? 75.500 18.195 -79.932 1.00 63.97 519 LYS A O 1
ATOM 4085 N N . VAL A 1 520 ? 74.913 16.024 -79.899 1.00 63.47 520 VAL A N 1
ATOM 4086 C CA . VAL A 1 520 ? 75.918 15.610 -78.907 1.00 63.47 520 VAL A CA 1
ATOM 4087 C C . VAL A 1 520 ? 77.328 15.740 -79.479 1.00 63.47 520 VAL A C 1
ATOM 4089 O O . VAL A 1 520 ? 78.137 16.423 -78.865 1.00 63.47 520 VAL A O 1
ATOM 4092 N N . ASP A 1 521 ? 77.600 15.243 -80.688 1.00 66.19 521 ASP A N 1
ATOM 4093 C CA . ASP A 1 521 ? 78.917 15.376 -81.333 1.00 66.19 521 ASP A CA 1
ATOM 4094 C C . ASP A 1 521 ? 79.316 16.851 -81.532 1.00 66.19 521 ASP A C 1
ATOM 4096 O O . ASP A 1 521 ? 80.458 17.249 -81.280 1.00 66.19 521 ASP A O 1
ATOM 4100 N N . ALA A 1 522 ? 78.371 17.707 -81.940 1.00 71.56 522 ALA A N 1
ATOM 4101 C CA . ALA A 1 522 ? 78.618 19.141 -82.091 1.00 71.56 522 ALA A CA 1
ATOM 4102 C C . ALA A 1 522 ? 78.874 19.843 -80.745 1.00 71.56 522 ALA A C 1
ATOM 4104 O O . ALA A 1 522 ? 79.700 20.761 -80.672 1.00 71.56 522 ALA A O 1
ATOM 4105 N N . LEU A 1 523 ? 78.179 19.432 -79.680 1.00 73.19 523 LEU A N 1
ATOM 4106 C CA . LEU A 1 523 ? 78.381 19.954 -78.329 1.00 73.19 523 LEU A CA 1
ATOM 4107 C C . LEU A 1 523 ? 79.700 19.454 -77.728 1.00 73.19 523 LEU A C 1
ATOM 4109 O O . LEU A 1 523 ? 80.452 20.262 -77.188 1.00 73.19 523 LEU A O 1
ATOM 4113 N N . GLU A 1 524 ? 80.042 18.178 -77.895 1.00 74.12 524 GLU A N 1
ATOM 4114 C CA . GLU A 1 524 ? 81.305 17.585 -77.449 1.00 74.12 524 GLU A CA 1
ATOM 4115 C C . GLU A 1 524 ? 82.503 18.196 -78.191 1.00 74.12 524 GLU A C 1
ATOM 4117 O O . GLU A 1 524 ? 83.493 18.580 -77.561 1.00 74.12 524 GLU A O 1
ATOM 4122 N N . SER A 1 525 ? 82.393 18.421 -79.505 1.00 75.69 525 SER A N 1
ATOM 4123 C CA . SER A 1 525 ? 83.432 19.112 -80.277 1.00 75.69 525 SER A CA 1
ATOM 4124 C C . SER A 1 525 ? 83.585 20.583 -79.864 1.00 75.69 525 SER A C 1
ATOM 4126 O O . SER A 1 525 ? 84.704 21.102 -79.846 1.00 75.69 525 SER A O 1
ATOM 4128 N N . ARG A 1 526 ? 82.492 21.264 -79.489 1.00 77.38 526 ARG A N 1
ATOM 4129 C CA . ARG A 1 526 ? 82.534 22.626 -78.924 1.00 77.38 526 ARG A CA 1
ATOM 4130 C C . ARG A 1 526 ? 83.157 22.656 -77.532 1.00 77.38 526 ARG A C 1
ATOM 4132 O O . ARG A 1 526 ? 83.942 23.558 -77.249 1.00 77.38 526 ARG A O 1
ATOM 4139 N N . ILE A 1 527 ? 82.848 21.677 -76.684 1.00 78.62 527 ILE A N 1
ATOM 4140 C CA . ILE A 1 527 ? 83.467 21.513 -75.364 1.00 78.62 527 ILE A CA 1
ATOM 4141 C C . ILE A 1 527 ? 84.973 21.287 -75.522 1.00 78.62 527 ILE A C 1
ATOM 4143 O O . ILE A 1 527 ? 85.755 21.926 -74.819 1.00 78.62 527 ILE A O 1
ATOM 4147 N N . ALA A 1 528 ? 85.397 20.441 -76.465 1.00 75.75 528 ALA A N 1
ATOM 4148 C CA . ALA A 1 528 ? 86.809 20.191 -76.744 1.00 75.75 528 ALA A CA 1
ATOM 4149 C C . ALA A 1 528 ? 87.541 21.462 -77.212 1.00 75.75 528 ALA A C 1
ATOM 4151 O O . ALA A 1 528 ? 88.574 21.812 -76.641 1.00 75.75 528 ALA A O 1
ATOM 4152 N N . GLN A 1 529 ? 86.973 22.207 -78.169 1.00 78.50 529 GLN A N 1
ATOM 4153 C CA . GLN A 1 529 ? 87.538 23.483 -78.632 1.00 78.50 529 GLN A CA 1
ATOM 4154 C C . GLN A 1 529 ? 87.605 24.532 -77.513 1.00 78.50 529 GLN A C 1
ATOM 4156 O O . GLN A 1 529 ? 88.615 25.220 -77.367 1.00 78.50 529 GLN A O 1
ATOM 4161 N N . ALA A 1 530 ? 86.565 24.640 -76.682 1.00 78.50 530 ALA A N 1
ATOM 4162 C CA . ALA A 1 530 ? 86.551 25.561 -75.547 1.00 78.50 530 ALA A CA 1
ATOM 4163 C C . ALA A 1 530 ? 87.595 25.177 -74.481 1.00 78.50 530 ALA A C 1
ATOM 4165 O O . ALA A 1 530 ? 88.286 26.048 -73.948 1.00 78.50 530 ALA A O 1
ATOM 4166 N N . LYS A 1 531 ? 87.775 23.876 -74.209 1.00 78.31 531 LYS A N 1
ATOM 4167 C CA . LYS A 1 531 ? 88.830 23.367 -73.316 1.00 78.31 531 LYS A CA 1
ATOM 4168 C C . LYS A 1 531 ? 90.230 23.639 -73.875 1.00 78.31 531 LYS A C 1
ATOM 4170 O O . LYS A 1 531 ? 91.120 24.020 -73.114 1.00 78.31 531 LYS A O 1
ATOM 4175 N N . GLU A 1 532 ? 90.430 23.516 -75.186 1.00 80.94 532 GLU A N 1
ATOM 4176 C CA . GLU A 1 532 ? 91.699 23.856 -75.841 1.00 80.94 532 GLU A CA 1
ATOM 4177 C C . GLU A 1 532 ? 91.997 25.362 -75.771 1.00 80.94 532 GLU A C 1
ATOM 4179 O O . GLU A 1 532 ? 93.110 25.758 -75.416 1.00 80.94 532 GLU A O 1
ATOM 4184 N N . GLN A 1 533 ? 90.996 26.215 -76.004 1.00 77.88 533 GLN A N 1
ATOM 4185 C CA . GLN A 1 533 ? 91.127 27.665 -75.829 1.00 77.88 533 GLN A CA 1
ATOM 4186 C C . GLN A 1 533 ? 91.463 28.040 -74.382 1.00 77.88 533 GLN A C 1
ATOM 4188 O O . GLN A 1 533 ? 92.357 28.856 -74.154 1.00 77.88 533 GLN A O 1
ATOM 4193 N N . MET A 1 534 ? 90.832 27.396 -73.394 1.00 81.00 534 MET A N 1
ATOM 4194 C CA . MET A 1 534 ? 91.185 27.567 -71.982 1.00 81.00 534 MET A CA 1
ATOM 4195 C C . MET A 1 534 ? 92.628 27.143 -71.682 1.00 81.00 534 MET A C 1
ATOM 4197 O O . MET A 1 534 ? 93.325 27.837 -70.942 1.00 81.00 534 MET A O 1
ATOM 4201 N N . ALA A 1 535 ? 93.101 26.039 -72.267 1.00 76.44 535 ALA A N 1
ATOM 4202 C CA . ALA A 1 535 ? 94.490 25.602 -72.127 1.00 76.44 535 ALA A CA 1
ATOM 4203 C C . ALA A 1 535 ? 95.475 26.590 -72.785 1.00 76.44 535 ALA A C 1
ATOM 4205 O O . ALA A 1 535 ? 96.568 26.825 -72.263 1.00 76.44 535 ALA A O 1
ATOM 4206 N N . GLY A 1 536 ? 95.084 27.208 -73.904 1.00 80.19 536 GLY A N 1
ATOM 4207 C CA . GLY A 1 536 ? 95.811 28.313 -74.530 1.00 80.19 536 GLY A CA 1
ATOM 4208 C C . GLY A 1 536 ? 95.885 29.544 -73.624 1.00 80.19 536 GLY A C 1
ATOM 4209 O O . GLY A 1 536 ? 96.974 30.060 -73.370 1.00 80.19 536 GLY A O 1
ATOM 4210 N N . GLN A 1 537 ? 94.748 29.960 -73.061 1.00 81.44 537 GLN A N 1
ATOM 4211 C CA . GLN A 1 537 ? 94.647 31.062 -72.101 1.00 81.44 537 GLN A CA 1
ATOM 4212 C C . GLN A 1 537 ? 95.533 30.819 -70.867 1.00 81.44 537 GLN A C 1
ATOM 4214 O O . GLN A 1 537 ? 96.196 31.737 -70.389 1.00 81.44 537 GLN A O 1
ATOM 4219 N N . ASP A 1 538 ? 95.624 29.573 -70.397 1.00 82.75 538 ASP A N 1
ATOM 4220 C CA . ASP A 1 538 ? 96.490 29.191 -69.279 1.00 82.75 538 ASP A CA 1
ATOM 4221 C C . ASP A 1 538 ? 97.978 29.394 -69.559 1.00 82.75 538 ASP A C 1
ATOM 4223 O O . ASP A 1 538 ? 98.732 29.808 -68.675 1.00 82.75 538 ASP A O 1
ATOM 4227 N N . LYS A 1 539 ? 98.419 29.139 -70.795 1.00 83.69 539 LYS A N 1
ATOM 4228 C CA . LYS A 1 539 ? 99.800 29.433 -71.199 1.00 83.69 539 LYS A CA 1
ATOM 4229 C C . LYS A 1 539 ? 100.065 30.938 -71.175 1.00 83.69 539 LYS A C 1
ATOM 4231 O O . LYS A 1 539 ? 101.128 31.354 -70.717 1.00 83.69 539 LYS A O 1
ATOM 4236 N N . VAL A 1 540 ? 99.095 31.748 -71.604 1.00 84.75 540 VAL A N 1
ATOM 4237 C CA . VAL A 1 540 ? 99.196 33.216 -71.572 1.00 84.75 540 VAL A CA 1
ATOM 4238 C C . VAL A 1 540 ? 99.254 33.725 -70.130 1.00 84.75 540 VAL A C 1
ATOM 4240 O O . VAL A 1 540 ? 100.163 34.482 -69.795 1.00 84.75 540 VAL A O 1
ATOM 4243 N N . ILE A 1 541 ? 98.360 33.258 -69.254 1.00 87.19 541 ILE A N 1
ATOM 4244 C CA . ILE A 1 541 ? 98.343 33.607 -67.822 1.00 87.19 541 ILE A CA 1
ATOM 4245 C C . ILE A 1 541 ? 99.690 33.270 -67.168 1.00 87.19 541 ILE A C 1
ATOM 4247 O O . ILE A 1 541 ? 100.288 34.131 -66.523 1.00 87.19 541 ILE A O 1
ATOM 4251 N N . LYS A 1 542 ? 100.233 32.067 -67.404 1.00 85.56 542 LYS A N 1
ATOM 4252 C CA . LYS A 1 542 ? 101.567 31.681 -66.902 1.00 85.56 542 LYS A CA 1
ATOM 4253 C C . LYS A 1 542 ? 102.681 32.605 -67.404 1.00 85.56 542 LYS A C 1
ATOM 4255 O O . LYS A 1 542 ? 103.605 32.913 -66.649 1.00 85.56 542 LYS A O 1
ATOM 4260 N N . GLY A 1 543 ? 102.594 33.074 -68.649 1.00 86.19 543 GLY A N 1
ATOM 4261 C CA . GLY A 1 543 ? 103.518 34.066 -69.203 1.00 86.19 543 GLY A CA 1
ATOM 4262 C C . GLY A 1 543 ? 103.472 35.392 -68.439 1.00 86.19 543 GLY A C 1
ATOM 4263 O O . GLY A 1 543 ? 104.511 35.895 -68.015 1.00 86.19 543 GLY A O 1
ATOM 4264 N N . TYR A 1 544 ? 102.271 35.914 -68.178 1.00 87.44 544 TYR A N 1
ATOM 4265 C CA . TYR A 1 544 ? 102.074 37.145 -67.403 1.00 87.44 544 TYR A CA 1
ATOM 4266 C C . TYR A 1 544 ? 102.510 37.006 -65.935 1.00 87.44 544 TYR A C 1
ATOM 4268 O O . TYR A 1 544 ? 103.109 37.937 -65.397 1.00 87.44 544 TYR A O 1
ATOM 4276 N N . GLN A 1 545 ? 102.287 35.847 -65.303 1.00 85.31 545 GLN A N 1
ATOM 4277 C CA . GLN A 1 545 ? 102.786 35.542 -63.951 1.00 85.31 545 GLN A CA 1
ATOM 4278 C C . GLN A 1 545 ? 104.318 35.497 -63.905 1.00 85.31 545 GLN A C 1
ATOM 4280 O O . GLN A 1 545 ? 104.933 36.013 -62.973 1.00 85.31 545 GLN A O 1
ATOM 4285 N N . THR A 1 546 ? 104.944 34.918 -64.931 1.00 85.75 546 THR A N 1
ATOM 4286 C CA . THR A 1 546 ? 106.408 34.892 -65.049 1.00 85.75 546 THR A CA 1
ATOM 4287 C C . THR A 1 546 ? 106.956 36.308 -65.221 1.00 85.75 546 THR A C 1
ATOM 4289 O O . THR A 1 546 ? 107.871 36.693 -64.499 1.00 85.75 546 THR A O 1
ATOM 4292 N N . ASN A 1 547 ? 106.342 37.112 -66.097 1.00 86.88 547 ASN A N 1
ATOM 4293 C CA . ASN A 1 547 ? 106.701 38.517 -66.288 1.00 86.88 547 ASN A CA 1
ATOM 4294 C C . ASN A 1 547 ? 106.542 39.334 -64.995 1.00 86.88 547 ASN A C 1
ATOM 4296 O O . ASN A 1 547 ? 107.418 40.119 -64.646 1.00 86.88 547 ASN A O 1
ATOM 4300 N N . GLN A 1 548 ? 105.462 39.100 -64.243 1.00 87.25 548 GLN A N 1
ATOM 4301 C CA . GLN A 1 548 ? 105.220 39.757 -62.958 1.00 87.25 548 GLN A CA 1
ATOM 4302 C C . GLN A 1 548 ? 106.365 39.494 -61.978 1.00 87.25 548 GLN A C 1
ATOM 4304 O O . GLN A 1 548 ? 106.910 40.428 -61.396 1.00 87.25 548 GLN A O 1
ATOM 4309 N N . LYS A 1 549 ? 106.772 38.227 -61.855 1.00 86.56 549 LYS A N 1
ATOM 4310 C CA . LYS A 1 549 ? 107.888 37.828 -60.999 1.00 86.56 549 LYS A CA 1
ATOM 4311 C C . LYS A 1 549 ? 109.202 38.485 -61.432 1.00 86.56 549 LYS A C 1
ATOM 4313 O O . LYS A 1 549 ? 109.949 38.967 -60.589 1.00 86.56 549 LYS A O 1
ATOM 4318 N N . THR A 1 550 ? 109.469 38.556 -62.738 1.00 86.75 550 THR A N 1
ATOM 4319 C CA . THR A 1 550 ? 110.665 39.231 -63.267 1.00 86.75 550 THR A CA 1
ATOM 4320 C C . THR A 1 550 ? 110.678 40.724 -62.937 1.00 86.75 550 THR A C 1
ATOM 4322 O O . THR A 1 550 ? 111.711 41.234 -62.507 1.00 86.75 550 THR A O 1
ATOM 4325 N N . LEU A 1 551 ? 109.545 41.414 -63.086 1.00 88.69 551 LEU A N 1
ATOM 4326 C CA . LEU A 1 551 ? 109.426 42.833 -62.743 1.00 88.69 551 LEU A CA 1
ATOM 4327 C C . LEU A 1 551 ? 109.605 43.078 -61.235 1.00 88.69 551 LEU A C 1
ATOM 4329 O O . LEU A 1 551 ? 110.230 44.063 -60.843 1.00 88.69 551 LEU A O 1
ATOM 4333 N N . GLU A 1 552 ? 109.090 42.189 -60.381 1.00 87.44 552 GLU A N 1
ATOM 4334 C CA . GLU A 1 552 ? 109.271 42.258 -58.922 1.00 87.44 552 GLU A CA 1
ATOM 4335 C C . GLU A 1 552 ? 110.731 42.035 -58.511 1.00 87.44 552 GLU A C 1
ATOM 4337 O O . GLU A 1 552 ? 111.256 42.744 -57.649 1.00 87.44 552 GLU A O 1
ATOM 4342 N N . ASP A 1 553 ? 111.415 41.086 -59.151 1.00 87.75 553 ASP A N 1
ATOM 4343 C CA . ASP A 1 553 ? 112.831 40.823 -58.901 1.00 87.75 553 ASP A CA 1
ATOM 4344 C C . ASP A 1 553 ? 113.719 41.993 -59.375 1.00 87.75 553 ASP A C 1
ATOM 4346 O O . ASP A 1 553 ? 114.669 42.365 -58.680 1.00 87.75 553 ASP A O 1
ATOM 4350 N N . GLN A 1 554 ? 113.385 42.639 -60.501 1.00 87.75 554 GLN A N 1
ATOM 4351 C CA . GLN A 1 554 ? 114.058 43.862 -60.965 1.00 87.75 554 GLN A CA 1
ATOM 4352 C C . GLN A 1 554 ? 113.866 45.030 -59.993 1.00 87.75 554 GLN A C 1
ATOM 4354 O O . GLN A 1 554 ? 114.840 45.691 -59.625 1.00 87.75 554 GLN A O 1
ATOM 4359 N N . GLN A 1 555 ? 112.639 45.250 -59.517 1.00 87.38 555 GLN A N 1
ATOM 4360 C CA . GLN A 1 555 ? 112.355 46.306 -58.549 1.00 87.38 555 GLN A CA 1
ATOM 4361 C C . GLN A 1 555 ? 113.090 46.068 -57.223 1.00 87.38 555 GLN A C 1
ATOM 4363 O O . GLN A 1 555 ? 113.665 46.999 -56.667 1.00 87.38 555 GLN A O 1
ATOM 4368 N N . LYS A 1 556 ? 113.148 44.821 -56.729 1.00 87.56 556 LYS A N 1
ATOM 4369 C CA . LYS A 1 556 ? 113.944 44.473 -55.536 1.00 87.56 556 LYS A CA 1
ATOM 4370 C C . LYS A 1 556 ? 115.421 44.807 -55.713 1.00 87.56 556 LYS A C 1
ATOM 4372 O O . LYS A 1 556 ? 116.044 45.298 -54.773 1.00 87.56 556 LYS A O 1
ATOM 4377 N N . LYS A 1 557 ? 115.981 44.549 -56.898 1.00 88.94 557 LYS A N 1
ATOM 4378 C CA . LYS A 1 557 ? 117.380 44.865 -57.199 1.00 88.94 557 LYS A CA 1
ATOM 4379 C C . LYS A 1 557 ? 117.629 46.376 -57.186 1.00 88.94 557 LYS A C 1
ATOM 4381 O O . LYS A 1 557 ? 118.556 46.817 -56.516 1.00 88.94 557 LYS A O 1
ATOM 4386 N N . LEU A 1 558 ? 116.767 47.156 -57.837 1.00 87.88 558 LEU A N 1
ATOM 4387 C CA . LEU A 1 558 ? 116.876 48.620 -57.854 1.00 87.88 558 LEU A CA 1
ATOM 4388 C C . LEU A 1 558 ? 116.634 49.245 -56.476 1.00 87.88 558 LEU A C 1
ATOM 4390 O O . LEU A 1 558 ? 117.327 50.184 -56.106 1.00 87.88 558 LEU A O 1
ATOM 4394 N N . ASN A 1 559 ? 115.708 48.703 -55.679 1.00 85.00 559 ASN A N 1
ATOM 4395 C CA . ASN A 1 559 ? 115.497 49.141 -54.297 1.00 85.00 559 ASN A CA 1
ATOM 4396 C C . ASN A 1 559 ? 116.745 48.907 -53.436 1.00 85.00 559 ASN A C 1
ATOM 4398 O O . ASN A 1 559 ? 117.106 49.764 -52.634 1.00 85.00 559 ASN A O 1
ATOM 4402 N N . LYS A 1 560 ? 117.437 47.779 -53.634 1.00 87.31 560 LYS A N 1
ATOM 4403 C CA . LYS A 1 560 ? 118.707 47.499 -52.959 1.00 87.31 560 LYS A CA 1
ATOM 4404 C C . LYS A 1 560 ? 119.807 48.479 -53.385 1.00 87.31 560 LYS A C 1
ATOM 4406 O O . LYS A 1 560 ? 120.496 49.012 -52.524 1.00 87.31 560 LYS A O 1
ATOM 4411 N N . GLU A 1 561 ? 119.936 48.753 -54.685 1.00 85.12 561 GLU A N 1
ATOM 4412 C CA . GLU A 1 561 ? 120.877 49.760 -55.208 1.00 85.12 561 GLU A CA 1
ATOM 4413 C C . GLU A 1 561 ? 120.562 51.167 -54.668 1.00 85.12 561 GLU A C 1
ATOM 4415 O O . GLU A 1 561 ? 121.472 51.912 -54.309 1.00 85.12 561 GLU A O 1
ATOM 4420 N N . LEU A 1 562 ? 119.278 51.516 -54.527 1.00 85.06 562 LEU A N 1
ATOM 4421 C CA . LEU A 1 562 ? 118.847 52.778 -53.929 1.00 85.06 562 LEU A CA 1
ATOM 4422 C C . LEU A 1 562 ? 119.212 52.866 -52.436 1.00 85.06 562 LEU A C 1
ATOM 4424 O O . LEU A 1 562 ? 119.636 53.927 -51.982 1.00 85.06 562 LEU A O 1
ATOM 4428 N N . ASP A 1 563 ? 119.072 51.778 -51.673 1.00 81.38 563 ASP A N 1
ATOM 4429 C CA . ASP A 1 563 ? 119.385 51.733 -50.237 1.00 81.38 563 ASP A CA 1
ATOM 4430 C C . ASP A 1 563 ? 120.889 51.806 -49.924 1.00 81.38 563 ASP A C 1
ATOM 4432 O O . ASP A 1 563 ? 121.265 52.303 -48.855 1.00 81.38 563 ASP A O 1
ATOM 4436 N N . GLU A 1 564 ? 121.737 51.331 -50.842 1.00 83.56 564 GLU A N 1
ATOM 4437 C CA . GLU A 1 564 ? 123.204 51.354 -50.737 1.00 83.56 564 GLU A CA 1
ATOM 4438 C C . GLU A 1 564 ? 123.813 52.738 -51.046 1.00 83.56 564 GLU A C 1
ATOM 4440 O O . GLU A 1 564 ? 124.980 52.984 -50.727 1.00 83.56 564 GLU A O 1
ATOM 4445 N N . LEU A 1 565 ? 123.035 53.675 -51.607 1.00 82.56 565 LEU A N 1
ATOM 4446 C CA . LEU A 1 565 ? 123.503 55.035 -51.887 1.00 82.56 565 LEU A CA 1
ATOM 4447 C C . LEU A 1 565 ? 123.760 55.853 -50.601 1.00 82.56 565 LEU A C 1
ATOM 4449 O O . LEU A 1 565 ? 123.039 55.711 -49.606 1.00 82.56 565 LEU A O 1
ATOM 4453 N N . PRO A 1 566 ? 124.747 56.778 -50.606 1.00 75.94 566 PRO A N 1
ATOM 4454 C CA . PRO A 1 566 ? 125.066 57.608 -49.448 1.00 75.94 566 PRO A CA 1
ATOM 4455 C C . PRO A 1 566 ? 123.854 58.430 -48.995 1.00 75.94 566 PRO A C 1
ATOM 4457 O O . PRO A 1 566 ? 123.263 59.185 -49.767 1.00 75.94 566 PRO A O 1
ATOM 4460 N N . LYS A 1 567 ? 123.489 58.301 -47.718 1.00 76.56 567 LYS A N 1
ATOM 4461 C CA . LYS A 1 567 ? 122.330 58.992 -47.140 1.00 76.56 567 LYS A CA 1
ATOM 4462 C C . LYS A 1 567 ? 122.711 60.397 -46.683 1.00 76.56 567 LYS A C 1
ATOM 4464 O O . LYS A 1 567 ? 123.754 60.598 -46.056 1.00 76.56 567 LYS A O 1
ATOM 4469 N N . ASN A 1 568 ? 121.850 61.374 -46.960 1.00 69.19 568 ASN A N 1
ATOM 4470 C CA . ASN A 1 568 ? 122.023 62.733 -46.455 1.00 69.19 568 ASN A CA 1
ATOM 4471 C C . ASN A 1 568 ? 121.921 62.724 -44.917 1.00 69.19 568 ASN A C 1
ATOM 4473 O O . ASN A 1 568 ? 120.957 62.210 -44.352 1.00 69.19 568 ASN A O 1
ATOM 4477 N N . LYS A 1 569 ? 122.911 63.309 -44.229 1.00 67.69 569 LYS A N 1
ATOM 4478 C CA . LYS A 1 569 ? 123.029 63.303 -42.759 1.00 67.69 569 LYS A CA 1
ATOM 4479 C C . LYS A 1 569 ? 121.833 63.930 -42.026 1.00 67.69 569 LYS A C 1
ATOM 4481 O O . LYS A 1 569 ? 121.616 63.590 -40.870 1.00 67.69 569 LYS A O 1
ATOM 4486 N N . SER A 1 570 ? 121.070 64.822 -42.667 1.00 62.47 570 SER A N 1
ATOM 4487 C CA . SER A 1 570 ? 119.898 65.469 -42.053 1.00 62.47 570 SER A CA 1
ATOM 4488 C C . SER A 1 570 ? 118.586 64.713 -42.274 1.00 62.47 570 SER A C 1
ATOM 4490 O O . SER A 1 570 ? 117.707 64.777 -41.419 1.00 62.47 570 SER A O 1
ATOM 4492 N N . THR A 1 571 ? 118.414 64.047 -43.420 1.00 68.06 571 THR A N 1
ATOM 4493 C CA . THR A 1 571 ? 117.143 63.406 -43.821 1.00 68.06 571 THR A CA 1
ATOM 4494 C C . THR A 1 571 ? 117.206 61.880 -43.771 1.00 68.06 571 THR A C 1
ATOM 4496 O O . THR A 1 571 ? 116.178 61.211 -43.870 1.00 68.06 571 THR A O 1
ATOM 4499 N N . ASN A 1 572 ? 118.414 61.331 -43.604 1.00 69.06 572 ASN A N 1
ATOM 4500 C CA . ASN A 1 572 ? 118.743 59.909 -43.595 1.00 69.06 572 ASN A CA 1
ATOM 4501 C C . ASN A 1 572 ? 118.181 59.135 -44.807 1.00 69.06 572 ASN A C 1
ATOM 4503 O O . ASN A 1 572 ? 117.879 57.945 -44.715 1.00 69.06 572 ASN A O 1
ATOM 4507 N N . LYS A 1 573 ? 118.032 59.815 -45.952 1.00 69.38 573 LYS A N 1
ATOM 4508 C CA . LYS A 1 573 ? 117.581 59.251 -47.231 1.00 69.38 573 LYS A CA 1
ATOM 4509 C C . LYS A 1 573 ? 118.631 59.493 -48.324 1.00 69.38 573 LYS A C 1
ATOM 4511 O O . LYS A 1 573 ? 119.357 60.486 -48.249 1.00 69.38 573 LYS A O 1
ATOM 4516 N N . PRO A 1 574 ? 118.729 58.607 -49.329 1.00 69.50 574 PRO A N 1
ATOM 4517 C CA . PRO A 1 574 ? 119.585 58.827 -50.489 1.00 69.50 574 PRO A CA 1
ATOM 4518 C C . PRO A 1 574 ? 119.026 59.980 -51.347 1.00 69.50 574 PRO A C 1
ATOM 4520 O O . PRO A 1 574 ? 117.848 59.976 -51.742 1.00 69.50 574 PRO A O 1
ATOM 4523 N N . GLU A 1 575 ? 119.867 60.989 -51.595 1.00 70.50 575 GLU A N 1
ATOM 4524 C CA . GLU A 1 575 ? 119.556 62.234 -52.314 1.00 70.50 575 GLU A CA 1
ATOM 4525 C C . GLU A 1 575 ? 120.665 62.551 -53.333 1.00 70.50 575 GLU A C 1
ATOM 4527 O O . GLU A 1 575 ? 121.848 62.398 -53.036 1.00 70.50 575 GLU A O 1
ATOM 4532 N N . GLY A 1 576 ? 120.284 62.970 -54.545 1.00 75.38 576 GLY A N 1
ATOM 4533 C CA . GLY A 1 576 ? 121.194 63.227 -55.667 1.00 75.38 576 GLY A CA 1
ATOM 4534 C C . GLY A 1 576 ? 120.605 62.775 -57.011 1.00 75.38 576 GLY A C 1
ATOM 4535 O O . GLY A 1 576 ? 119.616 62.038 -57.023 1.00 75.38 576 GLY A O 1
ATOM 4536 N N . PRO A 1 577 ? 121.196 63.182 -58.150 1.00 77.50 577 PRO A N 1
ATOM 4537 C CA . PRO A 1 577 ? 120.652 62.891 -59.481 1.00 77.50 577 PRO A CA 1
ATOM 4538 C C . PRO A 1 577 ? 120.532 61.387 -59.762 1.00 77.50 577 PRO A C 1
ATOM 4540 O O . PRO A 1 577 ? 119.598 60.955 -60.430 1.00 77.50 577 PRO A O 1
ATOM 4543 N N . GLU A 1 578 ? 121.429 60.573 -59.205 1.00 79.38 578 GLU A N 1
ATOM 4544 C CA . GLU A 1 578 ? 121.390 59.113 -59.336 1.00 79.38 578 GLU A CA 1
ATOM 4545 C C . GLU A 1 578 ? 120.282 58.477 -58.480 1.00 79.38 578 GLU A C 1
ATOM 4547 O O . GLU A 1 578 ? 119.557 57.606 -58.958 1.00 79.38 578 GLU A O 1
ATOM 4552 N N . ALA A 1 579 ? 120.052 58.991 -57.265 1.00 80.88 579 ALA A N 1
ATOM 4553 C CA . ALA A 1 579 ? 118.931 58.571 -56.423 1.00 80.88 579 ALA A CA 1
ATOM 4554 C C . ALA A 1 579 ? 117.575 58.966 -57.034 1.00 80.88 579 ALA A C 1
ATOM 4556 O O . ALA A 1 579 ? 116.613 58.208 -56.931 1.00 80.88 579 ALA A O 1
ATOM 4557 N N . GLU A 1 580 ? 117.476 60.132 -57.682 1.00 81.00 580 GLU A N 1
ATOM 4558 C CA . GLU A 1 580 ? 116.268 60.514 -58.424 1.00 81.00 580 GLU A CA 1
ATOM 4559 C C . GLU A 1 580 ? 116.056 59.660 -59.675 1.00 81.00 580 GLU A C 1
ATOM 4561 O O . GLU A 1 580 ? 114.922 59.260 -59.946 1.00 81.00 580 GLU A O 1
ATOM 4566 N N . ARG A 1 581 ? 117.129 59.314 -60.400 1.00 85.81 581 ARG A N 1
ATOM 4567 C CA . ARG A 1 581 ? 117.045 58.415 -61.557 1.00 85.81 581 ARG A CA 1
ATOM 4568 C C . ARG A 1 581 ? 116.510 57.041 -61.155 1.00 85.81 581 ARG A C 1
ATOM 4570 O O . ARG A 1 581 ? 115.554 56.576 -61.767 1.00 85.81 581 ARG A O 1
ATOM 4577 N N . LEU A 1 582 ? 117.067 56.440 -60.100 1.00 87.00 582 LEU A N 1
ATOM 4578 C CA . LEU A 1 582 ? 116.615 55.145 -59.582 1.00 87.00 582 LEU A CA 1
ATOM 4579 C C . LEU A 1 582 ? 115.172 55.205 -59.068 1.00 87.00 582 LEU A C 1
ATOM 4581 O O . LEU A 1 582 ? 114.385 54.319 -59.379 1.00 87.00 582 LEU A O 1
ATOM 4585 N N . LYS A 1 583 ? 114.779 56.265 -58.344 1.00 85.31 583 LYS A N 1
ATOM 4586 C CA . LYS A 1 583 ? 113.380 56.446 -57.905 1.00 85.31 583 LYS A CA 1
ATOM 4587 C C . LYS A 1 583 ? 112.414 56.526 -59.086 1.00 85.31 583 LYS A C 1
ATOM 4589 O O . LYS A 1 583 ? 111.328 55.958 -59.012 1.00 85.31 583 LYS A O 1
ATOM 4594 N N . LYS A 1 584 ? 112.798 57.208 -60.170 1.00 86.44 584 LYS A N 1
ATOM 4595 C C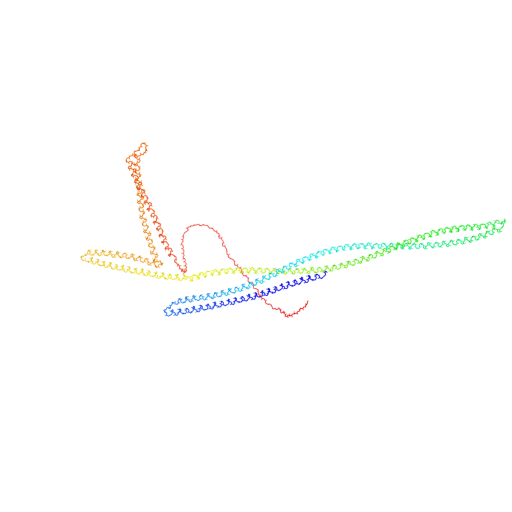A . LYS A 1 584 ? 111.985 57.285 -61.388 1.00 86.44 584 LYS A CA 1
ATOM 4596 C C . LYS A 1 584 ? 111.872 55.922 -62.079 1.00 86.44 584 LYS A C 1
ATOM 4598 O O . LYS A 1 584 ? 110.774 55.536 -62.459 1.00 86.44 584 LYS A O 1
ATOM 4603 N N . GLU A 1 585 ? 112.972 55.182 -62.179 1.00 88.06 585 GLU A N 1
ATOM 4604 C CA . GLU A 1 585 ? 113.005 53.839 -62.777 1.00 88.06 585 GLU A CA 1
ATOM 4605 C C . GLU A 1 585 ? 112.192 52.820 -61.955 1.00 88.06 585 GLU A C 1
ATOM 4607 O O . GLU A 1 585 ? 111.430 52.030 -62.511 1.00 88.06 585 GLU A O 1
ATOM 4612 N N . ILE A 1 586 ? 112.253 52.903 -60.621 1.00 87.62 586 ILE A N 1
ATOM 4613 C CA . ILE A 1 586 ? 111.400 52.125 -59.709 1.00 87.62 586 ILE A CA 1
ATOM 4614 C C . ILE A 1 586 ? 109.922 52.483 -59.910 1.00 87.62 586 ILE A C 1
ATOM 4616 O O . ILE A 1 586 ? 109.098 51.579 -60.022 1.00 87.62 586 ILE A O 1
ATOM 4620 N N . ALA A 1 587 ? 109.576 53.770 -60.009 1.00 85.69 587 ALA A N 1
ATOM 4621 C CA . ALA A 1 587 ? 108.195 54.201 -60.240 1.00 85.69 587 ALA A CA 1
ATOM 4622 C C . ALA A 1 587 ? 107.652 53.730 -61.606 1.00 85.69 587 ALA A C 1
ATOM 4624 O O . ALA A 1 587 ? 106.490 53.335 -61.714 1.00 85.69 587 ALA A O 1
ATOM 4625 N N . GLU A 1 588 ? 108.488 53.723 -62.649 1.00 87.06 588 GLU A N 1
ATOM 4626 C CA . GLU A 1 588 ? 108.132 53.174 -63.964 1.00 87.06 588 GLU A CA 1
ATOM 4627 C C . GLU A 1 588 ? 107.913 51.651 -63.900 1.00 87.06 588 GLU A C 1
ATOM 4629 O O . GLU A 1 588 ? 106.938 51.147 -64.465 1.00 87.06 588 GLU A O 1
ATOM 4634 N N . LEU A 1 589 ? 108.745 50.911 -63.157 1.00 88.75 589 LEU A N 1
ATOM 4635 C CA . LEU A 1 589 ? 108.539 49.477 -62.920 1.00 88.75 589 LEU A CA 1
ATOM 4636 C C . LEU A 1 589 ? 107.281 49.189 -62.098 1.00 88.75 589 LEU A C 1
ATOM 4638 O O . LEU A 1 589 ? 106.558 48.249 -62.420 1.00 88.75 589 LEU A O 1
ATOM 4642 N N . GLU A 1 590 ? 106.969 49.999 -61.087 1.00 86.56 590 GLU A N 1
ATOM 4643 C CA . GLU A 1 590 ? 105.714 49.891 -60.332 1.00 86.56 590 GLU A CA 1
ATOM 4644 C C . GLU A 1 590 ? 104.499 50.091 -61.242 1.00 86.56 590 GLU A C 1
ATOM 4646 O O . GLU A 1 590 ? 103.519 49.344 -61.160 1.00 86.56 590 GLU A O 1
ATOM 4651 N N . GLN A 1 591 ? 104.570 51.051 -62.169 1.00 86.38 591 GLN A N 1
ATOM 4652 C CA . GLN A 1 591 ? 103.517 51.259 -63.159 1.00 86.38 591 GLN A CA 1
ATOM 4653 C C . GLN A 1 591 ? 103.381 50.053 -64.104 1.00 86.38 591 GLN A C 1
ATOM 4655 O O . GLN A 1 591 ? 102.259 49.627 -64.394 1.00 86.38 591 GLN A O 1
ATOM 4660 N N . GLN A 1 592 ? 104.496 49.464 -64.549 1.00 86.25 592 GLN A N 1
ATOM 4661 C CA . GLN A 1 592 ? 104.487 48.258 -65.383 1.00 86.25 592 GLN A CA 1
ATOM 4662 C C . GLN A 1 592 ? 103.941 47.037 -64.637 1.00 86.25 592 GLN A C 1
ATOM 4664 O O . GLN A 1 592 ? 103.120 46.308 -65.193 1.00 86.25 592 GLN A O 1
ATOM 4669 N N . GLN A 1 593 ? 104.326 46.836 -63.375 1.00 86.81 593 GLN A N 1
ATOM 4670 C CA . GLN A 1 593 ? 103.777 45.777 -62.527 1.00 86.81 593 GLN A CA 1
ATOM 4671 C C . GLN A 1 593 ? 102.275 45.946 -62.338 1.00 86.81 593 GLN A C 1
ATOM 4673 O O . GLN A 1 593 ? 101.529 44.982 -62.485 1.00 86.81 593 GLN A O 1
ATOM 4678 N N . LYS A 1 594 ? 101.804 47.168 -62.067 1.00 87.50 594 LYS A N 1
ATOM 4679 C CA . LYS A 1 594 ? 100.372 47.437 -61.918 1.00 87.50 594 LYS A CA 1
ATOM 4680 C C . LYS A 1 594 ? 99.607 47.117 -63.205 1.00 87.50 594 LYS A C 1
ATOM 4682 O O . LYS A 1 594 ? 98.609 46.401 -63.156 1.00 87.50 594 LYS A O 1
ATOM 4687 N N . ALA A 1 595 ? 100.110 47.560 -64.358 1.00 86.44 595 ALA A N 1
ATOM 4688 C CA . ALA A 1 595 ? 99.511 47.248 -65.656 1.00 86.44 595 ALA A CA 1
ATOM 4689 C C . ALA A 1 595 ? 99.519 45.735 -65.960 1.00 86.44 595 ALA A C 1
ATOM 4691 O O . ALA A 1 595 ? 98.568 45.199 -66.533 1.00 86.44 595 ALA A O 1
ATOM 4692 N N . ASN A 1 596 ? 100.578 45.029 -65.562 1.00 88.75 596 ASN A N 1
ATOM 4693 C CA . ASN A 1 596 ? 100.714 43.587 -65.742 1.00 88.75 596 ASN A CA 1
ATOM 4694 C C . ASN A 1 596 ? 99.770 42.798 -64.810 1.00 88.75 596 ASN A C 1
ATOM 4696 O O . ASN A 1 596 ? 99.127 41.850 -65.261 1.00 88.75 596 ASN A O 1
ATOM 4700 N N . GLN A 1 597 ? 99.597 43.233 -63.556 1.00 86.81 597 GLN A N 1
ATOM 4701 C CA . GLN A 1 597 ? 98.621 42.673 -62.613 1.00 86.81 597 GLN A CA 1
ATOM 4702 C C . GLN A 1 597 ? 97.172 42.896 -63.060 1.00 86.81 597 GLN A C 1
ATOM 4704 O O . GLN A 1 597 ? 96.350 41.990 -62.934 1.00 86.81 597 GLN A O 1
ATOM 4709 N N . GLU A 1 598 ? 96.838 44.075 -63.593 1.00 87.88 598 GLU A N 1
ATOM 4710 C CA . GLU A 1 598 ? 95.498 44.351 -64.130 1.00 87.88 598 GLU A CA 1
ATOM 4711 C C . GLU A 1 598 ? 95.173 43.435 -65.318 1.00 87.88 598 GLU A C 1
ATOM 4713 O O . GLU A 1 598 ? 94.091 42.846 -65.369 1.00 87.88 598 GLU A O 1
ATOM 4718 N N . LYS A 1 599 ? 96.136 43.225 -66.227 1.00 88.50 599 LYS A N 1
ATOM 4719 C CA . LYS A 1 599 ? 95.994 42.261 -67.329 1.00 88.50 599 LYS A CA 1
ATOM 4720 C C . LYS A 1 599 ? 95.858 40.823 -66.837 1.00 88.50 599 LYS A C 1
ATOM 4722 O O . LYS A 1 599 ? 95.028 40.088 -67.366 1.00 88.50 599 LYS A O 1
ATOM 4727 N N . LEU A 1 600 ? 96.630 40.423 -65.826 1.00 86.88 600 LEU A N 1
ATOM 4728 C CA . LEU A 1 600 ? 96.545 39.082 -65.249 1.00 86.88 600 LEU A CA 1
ATOM 4729 C C . LEU A 1 600 ? 95.153 38.817 -64.657 1.00 86.88 600 LEU A C 1
ATOM 4731 O O . LEU A 1 600 ? 94.533 37.810 -64.993 1.00 86.88 600 LEU A O 1
ATOM 4735 N N . LYS A 1 601 ? 94.622 39.766 -63.873 1.00 88.06 601 LYS A N 1
ATOM 4736 C CA . LYS A 1 601 ? 93.261 39.687 -63.320 1.00 88.06 601 LYS A CA 1
ATOM 4737 C C . LYS A 1 601 ? 92.201 39.576 -64.417 1.00 88.06 601 LYS A C 1
ATOM 4739 O O . LYS A 1 601 ? 91.289 38.762 -64.300 1.00 88.06 601 LYS A O 1
ATOM 4744 N N . ALA A 1 602 ? 92.322 40.357 -65.492 1.00 86.12 602 ALA A N 1
ATOM 4745 C CA . ALA A 1 602 ? 91.387 40.293 -66.616 1.00 86.12 602 ALA A CA 1
ATOM 4746 C C . ALA A 1 602 ? 91.426 38.929 -67.332 1.00 86.12 602 ALA A C 1
ATOM 4748 O O . ALA A 1 602 ? 90.378 38.362 -67.643 1.00 86.12 602 ALA A O 1
ATOM 4749 N N . LEU A 1 603 ? 92.621 38.373 -67.553 1.00 87.25 603 LEU A N 1
ATOM 4750 C CA . LEU A 1 603 ? 92.796 37.072 -68.202 1.00 87.25 603 LEU A CA 1
ATOM 4751 C C . LEU A 1 603 ? 92.293 35.909 -67.337 1.00 87.25 603 LEU A C 1
ATOM 4753 O O . LEU A 1 603 ? 91.686 34.979 -67.872 1.00 87.25 603 LEU A O 1
ATOM 4757 N N . GLU A 1 604 ? 92.514 35.961 -66.021 1.00 85.81 604 GLU A N 1
ATOM 4758 C CA . GLU A 1 604 ? 91.998 34.979 -65.058 1.00 85.81 604 GLU A CA 1
ATOM 4759 C C . GLU A 1 604 ? 90.468 35.030 -64.967 1.00 85.81 604 GLU A C 1
ATOM 4761 O O . GLU A 1 604 ? 89.820 33.980 -64.984 1.00 85.81 604 GLU A O 1
ATOM 4766 N N . GLN A 1 605 ? 89.877 36.231 -64.974 1.00 86.19 605 GLN A N 1
ATOM 4767 C CA . GLN A 1 605 ? 88.424 36.398 -65.031 1.00 86.19 605 GLN A CA 1
ATOM 4768 C C . GLN A 1 605 ? 87.846 35.812 -66.326 1.00 86.19 605 GLN A C 1
ATOM 4770 O O . GLN A 1 605 ? 86.901 35.024 -66.287 1.00 86.19 605 GLN A O 1
ATOM 4775 N N . GLN A 1 606 ? 88.468 36.108 -67.471 1.00 83.56 606 GLN A N 1
ATOM 4776 C CA . GLN A 1 606 ? 88.056 35.551 -68.760 1.00 83.56 606 GLN A CA 1
ATOM 4777 C C . GLN A 1 606 ? 88.154 34.015 -68.777 1.00 83.56 606 GLN A C 1
ATOM 4779 O O . GLN A 1 606 ? 87.264 33.344 -69.300 1.00 83.56 606 GLN A O 1
ATOM 4784 N N . LYS A 1 607 ? 89.190 33.432 -68.154 1.00 84.19 607 LYS A N 1
ATOM 4785 C CA . LYS A 1 607 ? 89.306 31.974 -67.985 1.00 84.19 607 LYS A CA 1
ATOM 4786 C C . LYS A 1 607 ? 88.170 31.404 -67.135 1.00 84.19 607 LYS A C 1
ATOM 4788 O O . LYS A 1 607 ? 87.618 30.359 -67.477 1.00 84.19 607 LYS A O 1
ATOM 4793 N N . GLN A 1 608 ? 87.819 32.072 -66.039 1.00 83.69 608 GLN A N 1
ATOM 4794 C CA . GLN A 1 608 ? 86.726 31.642 -65.171 1.00 83.69 608 GLN A CA 1
ATOM 4795 C C . GLN A 1 608 ? 85.384 31.631 -65.919 1.00 83.69 608 GLN A C 1
ATOM 4797 O O . GLN A 1 608 ? 84.604 30.689 -65.770 1.00 83.69 608 GLN A O 1
ATOM 4802 N N . ASP A 1 609 ? 85.129 32.640 -66.750 1.00 82.25 609 ASP A N 1
ATOM 4803 C CA . ASP A 1 609 ? 83.893 32.732 -67.527 1.00 82.25 609 ASP A CA 1
ATOM 4804 C C . ASP A 1 609 ? 83.840 31.695 -68.658 1.00 82.25 609 ASP A C 1
ATOM 4806 O O . ASP A 1 609 ? 82.794 31.073 -68.864 1.00 82.25 609 ASP A O 1
ATOM 4810 N N . MET A 1 610 ? 84.974 31.394 -69.303 1.00 82.69 610 MET A N 1
ATOM 4811 C CA . MET A 1 610 ? 85.080 30.248 -70.218 1.00 82.69 610 MET A CA 1
ATOM 4812 C C . MET A 1 610 ? 84.794 28.916 -69.509 1.00 82.69 610 MET A C 1
ATOM 4814 O O . MET A 1 610 ? 84.055 28.090 -70.041 1.00 82.69 610 MET A O 1
ATOM 4818 N N . GLY A 1 611 ? 85.288 28.729 -68.279 1.00 80.62 611 GLY A N 1
ATOM 4819 C CA . GLY A 1 611 ? 85.012 27.533 -67.475 1.00 80.62 611 GLY A CA 1
ATOM 4820 C C . GLY A 1 611 ? 83.525 27.352 -67.147 1.00 80.62 611 GLY A C 1
ATOM 4821 O O . GLY A 1 611 ? 83.000 26.243 -67.242 1.00 80.62 611 GLY A O 1
ATOM 4822 N N . LYS A 1 612 ? 82.810 28.442 -66.834 1.00 83.44 612 LYS A N 1
ATOM 4823 C CA . LYS A 1 612 ? 81.344 28.410 -66.666 1.00 83.44 612 LYS A CA 1
ATOM 4824 C C . LYS A 1 612 ? 80.629 28.057 -67.974 1.00 83.44 612 LYS A C 1
ATOM 4826 O O . LYS A 1 612 ? 79.640 27.328 -67.943 1.00 83.44 612 LYS A O 1
ATOM 4831 N N . GLY A 1 613 ? 81.128 28.556 -69.107 1.00 80.38 613 GLY A N 1
ATOM 4832 C CA . GLY A 1 613 ? 80.624 28.209 -70.438 1.00 80.38 613 GLY A CA 1
ATOM 4833 C C . GLY A 1 613 ? 80.745 26.713 -70.738 1.00 80.38 613 GLY A C 1
ATOM 4834 O O . GLY A 1 613 ? 79.769 26.099 -71.160 1.00 80.38 613 GLY A O 1
ATOM 4835 N N . VAL A 1 614 ? 81.900 26.111 -70.435 1.00 81.25 614 VAL A N 1
ATOM 4836 C CA . VAL A 1 614 ? 82.130 24.663 -70.582 1.00 81.25 614 VAL A CA 1
ATOM 4837 C C . VAL A 1 614 ? 81.176 23.852 -69.703 1.00 81.25 614 VAL A C 1
ATOM 4839 O O . VAL A 1 614 ? 80.500 22.967 -70.214 1.00 81.25 614 VAL A O 1
ATOM 4842 N N . ALA A 1 615 ? 81.038 24.198 -68.420 1.00 78.81 615 ALA A N 1
ATOM 4843 C CA . ALA A 1 615 ? 80.146 23.479 -67.504 1.00 78.81 615 ALA A CA 1
ATOM 4844 C C . ALA A 1 615 ? 78.663 23.551 -67.922 1.00 78.81 615 ALA A C 1
ATOM 4846 O O . ALA A 1 615 ? 77.884 22.637 -67.652 1.00 78.81 615 ALA A O 1
ATOM 4847 N N . LYS A 1 616 ? 78.250 24.644 -68.577 1.00 79.38 616 LYS A N 1
ATOM 4848 C CA . LYS A 1 616 ? 76.899 24.772 -69.134 1.00 79.38 616 LYS A CA 1
ATOM 4849 C C . LYS A 1 616 ? 76.696 23.838 -70.328 1.00 79.38 616 LYS A C 1
ATOM 4851 O O . LYS A 1 616 ? 75.673 23.165 -70.384 1.00 79.38 616 LYS A O 1
ATOM 4856 N N . LEU A 1 617 ? 77.670 23.776 -71.236 1.00 79.25 617 LEU A N 1
ATOM 4857 C CA . LEU A 1 617 ? 77.635 22.864 -72.380 1.00 79.25 617 LEU A CA 1
ATOM 4858 C C . LEU A 1 617 ? 77.653 21.393 -71.930 1.00 79.25 617 LEU A C 1
ATOM 4860 O O . LEU A 1 617 ? 76.913 20.591 -72.483 1.00 79.25 617 LEU A O 1
ATOM 4864 N N . GLU A 1 618 ? 78.426 21.044 -70.896 1.00 77.50 618 GLU A N 1
ATOM 4865 C CA . GLU A 1 618 ? 78.449 19.685 -70.321 1.00 77.50 618 GLU A CA 1
ATOM 4866 C C . GLU A 1 618 ? 77.076 19.282 -69.753 1.00 77.50 618 GLU A C 1
ATOM 4868 O O . GLU A 1 618 ? 76.590 18.191 -70.033 1.00 77.50 618 GLU A O 1
ATOM 4873 N N . LYS A 1 619 ? 76.380 20.193 -69.059 1.00 77.88 619 LYS A N 1
ATOM 4874 C CA . LYS A 1 619 ? 74.996 19.946 -68.614 1.00 77.88 619 LYS A CA 1
ATOM 4875 C C . LYS A 1 619 ? 73.998 19.805 -69.763 1.00 77.88 619 LYS A C 1
ATOM 4877 O O . LYS A 1 619 ? 73.028 19.064 -69.633 1.00 77.88 619 LYS A O 1
ATOM 4882 N N . GLU A 1 620 ? 74.190 20.541 -70.857 1.00 74.75 620 GLU A N 1
ATOM 4883 C CA . GLU A 1 620 ? 73.354 20.402 -72.056 1.00 74.75 620 GLU A CA 1
ATOM 4884 C C . GLU A 1 620 ? 73.556 19.026 -72.709 1.00 74.75 620 GLU A C 1
ATOM 4886 O O . GLU A 1 620 ? 72.576 18.415 -73.126 1.00 74.75 620 GLU A O 1
ATOM 4891 N N . VAL A 1 621 ? 74.783 18.496 -72.712 1.00 71.81 621 VAL A N 1
ATOM 4892 C CA . VAL A 1 621 ? 75.080 17.124 -73.158 1.00 71.81 621 VAL A CA 1
ATOM 4893 C C . VAL A 1 621 ? 74.402 16.085 -72.255 1.00 71.81 621 VAL A C 1
ATOM 4895 O O . VAL A 1 621 ? 73.680 15.226 -72.762 1.00 71.81 621 VAL A O 1
ATOM 4898 N N . ASP A 1 622 ? 74.534 16.203 -70.930 1.00 70.88 622 ASP A N 1
ATOM 4899 C CA . ASP A 1 622 ? 73.893 15.285 -69.972 1.00 70.88 622 ASP A CA 1
ATOM 4900 C C . ASP A 1 622 ? 72.360 15.273 -70.109 1.00 70.88 622 ASP A C 1
ATOM 4902 O O . ASP A 1 622 ? 71.724 14.218 -70.052 1.00 70.88 622 ASP A O 1
ATOM 4906 N N . GLY A 1 623 ? 71.753 16.441 -70.342 1.00 67.50 623 GLY A N 1
ATOM 4907 C CA . GLY A 1 623 ? 70.314 16.560 -70.581 1.00 67.50 623 GLY A CA 1
ATOM 4908 C C . GLY A 1 623 ? 69.855 15.863 -71.866 1.00 67.50 623 GLY A C 1
ATOM 4909 O O . GLY A 1 623 ? 68.765 15.289 -71.898 1.00 67.50 623 GLY A O 1
ATOM 4910 N N . VAL A 1 624 ? 70.686 15.862 -72.913 1.00 62.72 624 VAL A N 1
ATOM 4911 C CA . VAL A 1 624 ? 70.396 15.128 -74.154 1.00 62.72 624 VAL A CA 1
ATOM 4912 C C . VAL A 1 624 ? 70.532 13.613 -73.942 1.00 62.72 624 VAL A C 1
ATOM 4914 O O . VAL A 1 624 ? 69.689 12.868 -74.441 1.00 62.72 624 VAL A O 1
ATOM 4917 N N . TYR A 1 625 ? 71.505 13.152 -73.145 1.00 59.38 625 TYR A N 1
ATOM 4918 C CA . TYR A 1 625 ? 71.657 11.731 -72.795 1.00 59.38 625 TYR A CA 1
ATOM 4919 C C . TYR A 1 625 ? 70.501 11.193 -71.931 1.00 59.38 625 TYR A C 1
ATOM 4921 O O . TYR A 1 625 ? 69.968 10.124 -72.226 1.00 59.38 625 TYR A O 1
ATOM 4929 N N . GLN A 1 626 ? 70.035 11.935 -70.920 1.00 56.12 626 GLN A N 1
ATOM 4930 C CA . GLN A 1 626 ? 68.907 11.502 -70.074 1.00 56.12 626 GLN A CA 1
ATOM 4931 C C . GLN A 1 626 ? 67.574 11.414 -70.837 1.00 56.12 626 GLN A C 1
ATOM 4933 O O . GLN A 1 626 ? 66.722 10.581 -70.520 1.00 56.12 626 GLN A O 1
ATOM 4938 N N . GLY A 1 627 ? 67.404 12.226 -71.885 1.00 55.69 627 GLY A N 1
ATOM 4939 C CA . GLY A 1 627 ? 66.260 12.132 -72.795 1.00 55.69 627 GLY A CA 1
ATOM 4940 C C . GLY A 1 627 ? 66.239 10.856 -73.650 1.00 55.69 627 GLY A C 1
ATOM 4941 O O . GLY A 1 627 ? 65.178 10.496 -74.154 1.00 55.69 627 GLY A O 1
ATOM 4942 N N . LEU A 1 628 ? 67.374 10.161 -73.797 1.00 52.66 628 LEU A N 1
ATOM 4943 C CA . LEU A 1 628 ? 67.513 8.937 -74.599 1.00 52.66 628 LEU A CA 1
ATOM 4944 C C . LEU A 1 628 ? 67.286 7.643 -73.789 1.00 52.66 628 LEU A C 1
ATOM 4946 O O . LEU A 1 628 ? 66.888 6.636 -74.368 1.00 52.66 628 LEU A O 1
ATOM 4950 N N . GLU A 1 629 ? 67.486 7.649 -72.465 1.00 44.59 629 GLU A N 1
ATOM 4951 C CA . GLU A 1 629 ? 67.328 6.456 -71.602 1.00 44.59 629 GLU A CA 1
ATOM 4952 C C . GLU A 1 629 ? 65.878 6.171 -71.162 1.00 44.59 629 GLU A C 1
ATOM 4954 O O . GLU A 1 629 ? 65.596 5.118 -70.596 1.00 44.59 629 GLU A O 1
ATOM 4959 N N . SER A 1 630 ? 64.931 7.071 -71.444 1.00 40.09 630 SER A N 1
ATOM 4960 C CA . SER A 1 630 ? 63.539 6.971 -70.967 1.00 40.09 630 SER A CA 1
ATOM 4961 C C . SER A 1 630 ? 62.568 6.283 -71.949 1.00 40.09 630 SER A C 1
ATOM 4963 O O . SER A 1 630 ? 61.362 6.525 -71.889 1.00 40.09 630 SER A O 1
ATOM 4965 N N . ALA A 1 631 ? 63.056 5.424 -72.853 1.00 34.06 631 ALA A N 1
ATOM 4966 C CA . ALA A 1 631 ? 62.218 4.587 -73.724 1.00 34.06 631 ALA A CA 1
ATOM 4967 C C . ALA A 1 631 ? 61.949 3.203 -73.077 1.00 34.06 631 ALA A C 1
ATOM 4969 O O . ALA A 1 631 ? 62.872 2.593 -72.535 1.00 34.06 631 ALA A O 1
ATOM 4970 N N . PRO A 1 632 ? 60.709 2.671 -73.104 1.00 35.09 632 PRO A N 1
ATOM 4971 C CA . PRO A 1 632 ? 60.328 1.511 -72.297 1.00 35.09 632 PRO A CA 1
ATOM 4972 C C . PRO A 1 632 ? 60.899 0.194 -72.848 1.00 35.09 632 PRO A C 1
ATOM 4974 O O . PRO A 1 632 ? 60.591 -0.208 -73.969 1.00 35.09 632 PRO A O 1
ATOM 4977 N N . GLN A 1 633 ? 61.660 -0.542 -72.031 1.00 30.11 633 GLN A N 1
ATOM 4978 C CA . GLN A 1 633 ? 61.914 -1.965 -72.275 1.00 30.11 633 GLN A CA 1
ATOM 4979 C C . GLN A 1 633 ? 60.704 -2.792 -71.819 1.00 30.11 633 GLN A C 1
ATOM 4981 O O . GLN A 1 633 ? 60.445 -2.936 -70.624 1.00 30.11 633 GLN A O 1
ATOM 4986 N N . GLN A 1 634 ? 59.964 -3.349 -72.781 1.00 31.19 634 GLN A N 1
ATOM 4987 C CA . GLN A 1 634 ? 58.997 -4.414 -72.530 1.00 31.19 634 GLN A CA 1
ATOM 4988 C C . GLN A 1 634 ? 59.705 -5.753 -72.285 1.00 31.19 634 GLN A C 1
ATOM 4990 O O . GLN A 1 634 ? 60.633 -6.155 -72.983 1.00 31.19 634 GLN A O 1
ATOM 4995 N N . SER A 1 635 ? 59.187 -6.432 -71.269 1.00 30.06 635 SER A N 1
ATOM 4996 C CA . SER A 1 635 ? 59.468 -7.776 -70.778 1.00 30.06 635 SER A CA 1
ATOM 4997 C C . SER A 1 635 ? 59.541 -8.880 -71.839 1.00 30.06 635 SER A C 1
ATOM 4999 O O . SER A 1 635 ? 58.651 -8.986 -72.682 1.00 30.06 635 SER A O 1
ATOM 5001 N N . GLN A 1 636 ? 60.466 -9.828 -71.657 1.00 30.33 636 GLN A N 1
ATOM 5002 C CA . GLN A 1 636 ? 60.243 -11.220 -72.057 1.00 30.33 636 GLN A CA 1
ATOM 5003 C C . GLN A 1 636 ? 60.505 -12.170 -70.887 1.00 30.33 636 GLN A C 1
ATOM 5005 O O . GLN A 1 636 ? 61.594 -12.244 -70.323 1.00 30.33 636 GLN A O 1
ATOM 5010 N N . SER A 1 637 ? 59.449 -12.897 -70.538 1.00 31.58 637 SER A N 1
ATOM 5011 C CA . SER A 1 637 ? 59.463 -14.122 -69.753 1.00 31.58 637 SER A CA 1
ATOM 5012 C C . SER A 1 637 ? 60.195 -15.242 -70.494 1.00 31.58 637 SER A C 1
ATOM 5014 O O . SER A 1 637 ? 59.924 -15.431 -71.677 1.00 31.58 637 SER A O 1
ATOM 5016 N N . GLN A 1 638 ? 60.990 -16.043 -69.778 1.00 31.02 638 GLN A N 1
ATOM 5017 C CA . GLN A 1 638 ? 60.971 -17.518 -69.803 1.00 31.02 638 GLN A CA 1
ATOM 5018 C C . GLN A 1 638 ? 62.013 -18.067 -68.804 1.00 31.02 638 GLN A C 1
ATOM 5020 O O . GLN A 1 638 ? 63.175 -17.677 -68.832 1.00 31.02 638 GLN A O 1
ATOM 5025 N N . GLY A 1 639 ? 61.594 -18.964 -67.901 1.00 28.22 639 GLY A N 1
ATOM 5026 C CA . GLY A 1 639 ? 62.502 -19.925 -67.243 1.00 28.22 639 GLY A CA 1
ATOM 5027 C C . GLY A 1 639 ? 62.681 -21.183 -68.117 1.00 28.22 639 GLY A C 1
ATOM 5028 O O . GLY A 1 639 ? 62.101 -21.204 -69.203 1.00 28.22 639 GLY A O 1
ATOM 5029 N N . PRO A 1 640 ? 63.358 -22.269 -67.671 1.00 47.06 640 PRO A N 1
ATOM 5030 C CA . PRO A 1 640 ? 63.914 -22.528 -66.335 1.00 47.06 640 PRO A CA 1
ATOM 5031 C C . PRO A 1 640 ? 65.356 -23.125 -66.312 1.00 47.06 640 PRO A C 1
ATOM 5033 O O . PRO A 1 640 ? 65.941 -23.457 -67.334 1.00 47.06 640 PRO A O 1
ATOM 5036 N N . SER A 1 641 ? 65.817 -23.416 -65.084 1.00 29.61 641 SER A N 1
ATOM 5037 C CA . SER A 1 641 ? 66.616 -24.597 -64.680 1.00 29.61 641 SER A CA 1
ATOM 5038 C C . SER A 1 641 ? 68.163 -24.534 -64.584 1.00 29.61 641 SER A C 1
ATOM 5040 O O . SER A 1 641 ? 68.873 -24.480 -65.579 1.00 29.61 641 SER A O 1
ATOM 5042 N N . GLN A 1 642 ? 68.596 -24.780 -63.333 1.00 30.86 642 GLN A N 1
ATOM 5043 C CA . GLN A 1 642 ? 69.761 -25.541 -62.834 1.00 30.86 642 GLN A CA 1
ATOM 5044 C C . GLN A 1 642 ? 71.168 -24.899 -62.820 1.00 30.86 642 GLN A C 1
ATOM 5046 O O . GLN A 1 642 ? 71.689 -24.433 -63.823 1.00 30.86 642 GLN A O 1
ATOM 5051 N N . GLY A 1 643 ? 71.763 -24.904 -61.611 1.00 26.67 643 GLY A N 1
ATOM 5052 C CA . GLY A 1 643 ? 73.119 -24.438 -61.258 1.00 26.67 643 GLY A CA 1
ATOM 5053 C C . GLY A 1 643 ? 74.241 -25.418 -61.660 1.00 26.67 643 GLY A C 1
ATOM 5054 O O . GLY A 1 643 ? 74.025 -26.161 -62.612 1.00 26.67 643 GLY A O 1
ATOM 5055 N N . PRO A 1 644 ? 75.406 -25.512 -60.964 1.00 42.53 644 PRO A N 1
ATOM 5056 C CA . PRO A 1 644 ? 75.738 -25.022 -59.612 1.00 42.53 644 PRO A CA 1
ATOM 5057 C C . PRO A 1 644 ? 77.106 -24.292 -59.467 1.00 42.53 644 PRO A C 1
ATOM 5059 O O . PRO A 1 644 ? 77.969 -24.367 -60.330 1.00 42.53 644 PRO A O 1
ATOM 5062 N N . GLY A 1 645 ? 77.349 -23.715 -58.279 1.00 30.17 645 GLY A N 1
ATOM 5063 C CA . GLY A 1 645 ? 78.587 -23.991 -57.529 1.00 30.17 645 GLY A CA 1
ATOM 5064 C C . GLY A 1 645 ? 79.757 -22.987 -57.524 1.00 30.17 645 GLY A C 1
ATOM 5065 O O . GLY A 1 645 ? 80.438 -22.813 -58.521 1.00 30.17 645 GLY A O 1
ATOM 5066 N N . VAL A 1 646 ? 80.093 -22.563 -56.289 1.00 32.19 646 VAL A N 1
ATOM 5067 C CA . VAL A 1 646 ? 81.440 -22.246 -55.735 1.00 32.19 646 VAL A CA 1
ATOM 5068 C C . VAL A 1 646 ? 82.102 -20.937 -56.223 1.00 32.19 646 VAL A C 1
ATOM 5070 O O . VAL A 1 646 ? 82.280 -20.738 -57.409 1.00 32.19 646 VAL A O 1
ATOM 5073 N N . GLY A 1 647 ? 82.591 -20.000 -55.403 1.00 28.81 647 GLY A N 1
ATOM 5074 C CA . GLY A 1 647 ? 82.719 -19.852 -53.953 1.00 28.81 647 GLY A CA 1
ATOM 5075 C C . GLY A 1 647 ? 83.678 -18.686 -53.621 1.00 28.81 647 GLY A C 1
ATOM 5076 O O . GLY A 1 647 ? 84.323 -18.147 -54.514 1.00 28.81 647 GLY A O 1
ATOM 5077 N N . GLN A 1 648 ? 83.817 -18.394 -52.317 1.00 31.34 648 GLN A N 1
ATOM 5078 C CA . GLN A 1 648 ? 84.786 -17.476 -51.663 1.00 31.34 648 GLN A CA 1
ATOM 5079 C C . GLN A 1 648 ? 84.562 -15.960 -51.880 1.00 31.34 648 GLN A C 1
ATOM 5081 O O . GLN A 1 648 ? 84.291 -15.527 -52.985 1.00 31.34 648 GLN A O 1
ATOM 5086 N N . LYS A 1 649 ? 84.684 -15.052 -50.897 1.00 31.52 649 LYS A N 1
ATOM 5087 C CA . LYS A 1 649 ? 85.172 -15.044 -49.499 1.00 31.52 649 LYS A CA 1
ATOM 5088 C C . LYS A 1 649 ? 84.583 -13.784 -48.813 1.00 31.52 649 LYS A C 1
ATOM 5090 O O . LYS A 1 649 ? 84.341 -12.797 -49.495 1.00 31.52 649 LYS A O 1
ATOM 5095 N N . GLY A 1 650 ? 84.365 -13.828 -47.490 1.00 27.70 650 GLY A N 1
ATOM 5096 C CA . GLY A 1 650 ? 83.906 -12.699 -46.641 1.00 27.70 650 GLY A CA 1
ATOM 5097 C C . GLY A 1 650 ? 84.972 -11.602 -46.397 1.00 27.70 650 GLY A C 1
ATOM 5098 O O . GLY A 1 650 ? 85.930 -11.572 -47.169 1.00 27.70 650 GLY A O 1
ATOM 5099 N N . PRO A 1 651 ? 84.905 -10.767 -45.320 1.00 46.62 651 PRO A N 1
ATOM 5100 C CA . PRO A 1 651 ? 84.108 -10.933 -44.089 1.00 46.62 651 PRO A CA 1
ATOM 5101 C C . PRO A 1 651 ? 83.468 -9.658 -43.457 1.00 46.62 651 PRO A C 1
ATOM 5103 O O . PRO A 1 651 ? 83.740 -8.527 -43.842 1.00 46.62 651 PRO A O 1
ATOM 5106 N N . SER A 1 652 ? 82.756 -9.915 -42.345 1.00 31.72 652 SER A N 1
ATOM 5107 C CA . SER A 1 652 ? 82.467 -9.044 -41.179 1.00 31.72 652 SER A CA 1
ATOM 5108 C C . SER A 1 652 ? 81.398 -7.959 -41.362 1.00 31.72 652 SER A C 1
ATOM 5110 O O . SER A 1 652 ? 81.356 -7.308 -42.391 1.00 31.72 652 SER A O 1
ATOM 5112 N N . SER A 1 653 ? 80.487 -7.699 -40.427 1.00 32.56 653 SER A N 1
ATOM 5113 C CA . SER A 1 653 ? 80.293 -8.073 -39.013 1.00 32.56 653 SER A CA 1
ATOM 5114 C C . SER A 1 653 ? 78.772 -8.006 -38.745 1.00 32.56 653 SER A C 1
ATOM 5116 O O . SER A 1 653 ? 78.076 -7.224 -39.380 1.00 32.56 653 SER A O 1
ATOM 5118 N N . GLY A 1 654 ? 78.168 -8.954 -38.015 1.00 30.66 654 GLY A N 1
ATOM 5119 C CA . GLY A 1 654 ? 77.891 -8.839 -36.570 1.00 30.66 654 GLY A CA 1
ATOM 5120 C C . GLY A 1 654 ? 76.785 -7.800 -36.308 1.00 30.66 654 GLY A C 1
ATOM 5121 O O . GLY A 1 654 ? 76.945 -6.654 -36.684 1.00 30.66 654 GLY A O 1
ATOM 5122 N N . VAL A 1 655 ? 75.648 -8.060 -35.667 1.00 34.62 655 VAL A N 1
ATOM 5123 C CA . VAL A 1 655 ? 75.276 -8.964 -34.567 1.00 34.62 655 VAL A CA 1
ATOM 5124 C C . VAL A 1 655 ? 73.734 -9.005 -34.604 1.00 34.62 655 VAL A C 1
ATOM 5126 O O . VAL A 1 655 ? 73.116 -7.971 -34.822 1.00 34.62 655 VAL A O 1
ATOM 5129 N N . GLY A 1 656 ? 73.087 -10.175 -34.639 1.00 29.98 656 GLY A N 1
ATOM 5130 C CA . GLY A 1 656 ? 72.565 -10.881 -33.456 1.00 29.98 656 GLY A CA 1
ATOM 5131 C C . GLY A 1 656 ? 71.183 -10.319 -33.082 1.00 29.98 656 GLY A C 1
ATOM 5132 O O . GLY A 1 656 ? 71.057 -9.133 -32.836 1.00 29.98 656 GLY A O 1
ATOM 5133 N N . GLY A 1 657 ? 70.082 -11.057 -33.043 1.00 29.77 657 GLY A N 1
ATOM 5134 C CA . GLY A 1 657 ? 69.848 -12.488 -32.885 1.00 29.77 657 GLY A CA 1
ATOM 5135 C C . GLY A 1 657 ? 68.573 -12.625 -32.039 1.00 29.77 657 GLY A C 1
ATOM 5136 O O . GLY A 1 657 ? 68.307 -11.765 -31.201 1.00 29.77 657 GLY A O 1
ATOM 5137 N N . GLY A 1 658 ? 67.770 -13.667 -32.254 1.00 30.70 658 GLY A N 1
ATOM 5138 C CA . GLY A 1 658 ? 66.598 -13.922 -31.411 1.00 30.70 658 GLY A CA 1
ATOM 5139 C C . GLY A 1 658 ? 65.484 -14.690 -32.102 1.00 30.70 658 GLY A C 1
ATOM 5140 O O . GLY A 1 658 ? 64.370 -14.196 -32.209 1.00 30.70 658 GLY A O 1
ATOM 5141 N N . GLU A 1 659 ? 65.795 -15.895 -32.574 1.00 31.23 659 GLU A N 1
ATOM 5142 C CA . GLU A 1 659 ? 64.819 -16.901 -32.987 1.00 31.23 659 GLU A CA 1
ATOM 5143 C C . GLU A 1 659 ? 63.836 -17.241 -31.854 1.00 31.23 659 GLU A C 1
ATOM 5145 O O . GLU A 1 659 ? 64.232 -17.394 -30.694 1.00 31.23 659 GLU A O 1
ATOM 5150 N N . ARG A 1 660 ? 62.585 -17.543 -32.219 1.00 33.69 660 ARG A N 1
ATOM 5151 C CA . ARG A 1 660 ? 62.057 -18.895 -31.991 1.00 33.69 660 ARG A CA 1
ATOM 5152 C C . ARG A 1 660 ? 60.805 -19.179 -32.820 1.00 33.69 660 ARG A C 1
ATOM 5154 O O . ARG A 1 660 ? 59.778 -18.524 -32.705 1.00 33.69 660 ARG A O 1
ATOM 5161 N N . THR A 1 661 ? 60.943 -20.206 -33.643 1.00 33.62 661 THR A N 1
ATOM 5162 C CA . THR A 1 661 ? 59.903 -21.014 -34.277 1.00 33.62 661 THR A CA 1
ATOM 5163 C C . THR A 1 661 ? 59.109 -21.807 -33.232 1.00 33.62 661 THR A C 1
ATOM 5165 O O . THR A 1 661 ? 59.680 -22.189 -32.217 1.00 33.62 661 THR A O 1
ATOM 5168 N N . TYR A 1 662 ? 57.832 -22.120 -33.492 1.00 27.69 662 TYR A N 1
ATOM 5169 C CA . TYR A 1 662 ? 57.282 -23.481 -33.356 1.00 27.69 662 TYR A CA 1
ATOM 5170 C C . TYR A 1 662 ? 55.914 -23.631 -34.057 1.00 27.69 662 TYR A C 1
ATOM 5172 O O . TYR A 1 662 ? 55.190 -22.671 -34.293 1.00 27.69 662 TYR A O 1
ATOM 5180 N N . ARG A 1 663 ? 55.669 -24.887 -34.439 1.00 33.31 663 ARG A N 1
ATOM 5181 C CA . ARG A 1 663 ? 54.702 -25.496 -35.372 1.00 33.31 663 ARG A CA 1
ATOM 5182 C C . ARG A 1 663 ? 53.190 -25.376 -35.057 1.00 33.31 663 ARG A C 1
ATOM 5184 O O . ARG A 1 663 ? 52.828 -25.076 -33.926 1.00 33.31 663 ARG A O 1
ATOM 5191 N N . PRO A 1 664 ? 52.327 -25.738 -36.039 1.00 46.00 664 PRO A N 1
ATOM 5192 C CA . PRO A 1 664 ? 50.867 -25.709 -35.951 1.00 46.00 664 PRO A CA 1
ATOM 5193 C C . PRO A 1 664 ? 50.271 -27.016 -35.392 1.00 46.00 664 PRO A C 1
ATOM 5195 O O . PRO A 1 664 ? 50.857 -28.091 -35.540 1.00 46.00 664 PRO A O 1
ATOM 5198 N N . GLY A 1 665 ? 49.074 -26.920 -34.806 1.00 30.16 665 GLY A N 1
ATOM 5199 C CA . GLY A 1 665 ? 48.264 -28.045 -34.335 1.00 30.16 665 GLY A CA 1
ATOM 5200 C C . GLY A 1 665 ? 46.802 -27.890 -34.758 1.00 30.16 665 GLY A C 1
ATOM 5201 O O . GLY A 1 665 ? 46.162 -26.886 -34.472 1.00 30.16 665 GLY A O 1
ATOM 5202 N N . SER A 1 666 ? 46.335 -28.895 -35.487 1.00 37.41 666 SER A N 1
ATOM 5203 C CA . SER A 1 666 ? 44.986 -29.166 -35.994 1.00 37.41 666 SER A CA 1
ATOM 5204 C C . SER A 1 666 ? 43.972 -29.596 -34.913 1.00 37.41 666 SER A C 1
ATOM 5206 O O . SER A 1 666 ? 44.370 -29.838 -33.777 1.00 37.41 666 SER A O 1
ATOM 5208 N N . VAL A 1 667 ? 42.715 -29.816 -35.357 1.00 31.86 667 VAL A N 1
ATOM 5209 C CA . VAL A 1 667 ? 41.539 -30.505 -34.742 1.00 31.86 667 VAL A CA 1
ATOM 5210 C C . VAL A 1 667 ? 40.417 -29.500 -34.406 1.00 31.86 667 VAL A C 1
ATOM 5212 O O . VAL A 1 667 ? 40.691 -28.469 -33.815 1.00 31.86 667 VAL A O 1
ATOM 5215 N N . GLY A 1 668 ? 39.137 -29.683 -34.741 1.00 29.84 668 GLY A N 1
ATOM 5216 C CA . GLY A 1 668 ? 38.396 -30.792 -35.343 1.00 29.84 668 GLY A CA 1
ATOM 5217 C C . GLY A 1 668 ? 36.902 -30.431 -35.439 1.00 29.84 668 GLY A C 1
ATOM 5218 O O . GLY A 1 668 ? 36.453 -29.425 -34.895 1.00 29.84 668 GLY A O 1
ATOM 5219 N N . GLU A 1 669 ? 36.166 -31.254 -36.179 1.00 34.97 669 GLU A N 1
ATOM 5220 C CA . GLU A 1 669 ? 34.745 -31.154 -36.526 1.00 34.97 669 GLU A CA 1
ATOM 5221 C C . GLU A 1 669 ? 33.781 -31.162 -35.327 1.00 34.97 669 GLU A C 1
ATOM 5223 O O . GLU A 1 669 ? 34.007 -31.863 -34.342 1.00 34.97 669 GLU A O 1
ATOM 5228 N N . SER A 1 670 ? 32.620 -30.506 -35.472 1.00 30.33 670 SER A N 1
ATOM 5229 C CA . SER A 1 670 ? 31.306 -31.097 -35.135 1.00 30.33 670 SER A CA 1
ATOM 5230 C C . SER A 1 670 ? 30.151 -30.235 -35.671 1.00 30.33 670 SER A C 1
ATOM 5232 O O . SER A 1 670 ? 29.879 -29.144 -35.182 1.00 30.33 670 SER A O 1
ATOM 5234 N N . LEU A 1 671 ? 29.447 -30.751 -36.683 1.00 33.34 671 LEU A N 1
ATOM 5235 C CA . LEU A 1 671 ? 28.145 -30.267 -37.152 1.00 33.34 671 LEU A CA 1
ATOM 5236 C C . LEU A 1 671 ? 27.049 -31.146 -36.536 1.00 33.34 671 LEU A C 1
ATOM 5238 O O . LEU A 1 671 ? 27.045 -32.358 -36.751 1.00 33.34 671 LEU A O 1
ATOM 5242 N N . GLN A 1 672 ? 26.087 -30.543 -35.833 1.00 33.31 672 GLN A N 1
ATOM 5243 C CA . GLN A 1 672 ? 24.815 -31.183 -35.490 1.00 33.31 672 GLN A CA 1
ATOM 5244 C C . GLN A 1 672 ? 23.657 -30.466 -36.189 1.00 33.31 672 GLN A C 1
ATOM 5246 O O . GLN A 1 672 ? 23.497 -29.252 -36.108 1.00 33.31 672 GLN A O 1
ATOM 5251 N N . LYS A 1 673 ? 22.876 -31.274 -36.913 1.00 37.78 673 LYS A N 1
ATOM 5252 C CA . LYS A 1 673 ? 21.605 -30.954 -37.565 1.00 37.78 673 LYS A CA 1
ATOM 5253 C C . LYS A 1 673 ? 20.475 -31.045 -36.540 1.00 37.78 673 LYS A C 1
ATOM 5255 O O . LYS A 1 673 ? 20.377 -32.070 -35.873 1.00 37.78 673 LYS A O 1
ATOM 5260 N N . GLU A 1 674 ? 19.541 -30.099 -36.552 1.00 34.00 674 GLU A N 1
ATOM 5261 C CA . GLU A 1 674 ? 18.178 -30.336 -36.063 1.00 34.00 674 GLU A CA 1
ATOM 5262 C C . GLU A 1 674 ? 17.142 -29.872 -37.088 1.00 34.00 674 GLU A C 1
ATOM 5264 O O . GLU A 1 674 ? 17.251 -28.811 -37.700 1.00 34.00 674 GLU A O 1
ATOM 5269 N N . GLY A 1 675 ? 16.174 -30.759 -37.330 1.00 31.41 675 GLY A N 1
ATOM 5270 C CA . GLY A 1 675 ? 15.149 -30.650 -38.355 1.00 31.41 675 GLY A CA 1
ATOM 5271 C C . GLY A 1 675 ? 13.844 -30.044 -37.847 1.00 31.41 675 GLY A C 1
ATOM 5272 O O . GLY A 1 675 ? 13.412 -30.269 -36.719 1.00 31.41 675 GLY A O 1
ATOM 5273 N N . TYR A 1 676 ? 13.173 -29.329 -38.747 1.00 30.22 676 TYR A N 1
ATOM 5274 C CA . TYR A 1 676 ? 11.825 -28.806 -38.568 1.00 30.22 676 TYR A CA 1
ATOM 5275 C C . TYR A 1 676 ? 10.776 -29.927 -38.646 1.00 30.22 676 TYR A C 1
ATOM 5277 O O . TYR A 1 676 ? 10.700 -30.660 -39.632 1.00 30.22 676 TYR A O 1
ATOM 5285 N N . LYS A 1 677 ? 9.910 -30.019 -37.628 1.00 33.91 677 LYS A N 1
ATOM 5286 C CA . LYS A 1 677 ? 8.639 -30.760 -37.681 1.00 33.91 677 LYS A CA 1
ATOM 5287 C C . LYS A 1 677 ? 7.471 -29.783 -37.800 1.00 33.91 677 LYS A C 1
ATOM 5289 O O . LYS A 1 677 ? 7.242 -28.961 -36.919 1.00 33.91 677 LYS A O 1
ATOM 5294 N N . ILE A 1 678 ? 6.705 -29.951 -38.872 1.00 35.44 678 ILE A N 1
ATOM 5295 C CA . ILE A 1 678 ? 5.391 -29.350 -39.114 1.00 35.44 678 ILE A CA 1
ATOM 5296 C C . ILE A 1 678 ? 4.351 -30.075 -38.244 1.00 35.44 678 ILE A C 1
ATOM 5298 O O . ILE A 1 678 ? 4.316 -31.307 -38.223 1.00 35.44 678 ILE A O 1
ATOM 5302 N N . ARG A 1 679 ? 3.464 -29.332 -37.569 1.00 32.16 679 ARG A N 1
ATOM 5303 C CA . ARG A 1 679 ? 2.180 -29.854 -37.070 1.00 32.16 679 ARG A CA 1
ATOM 5304 C C . ARG A 1 679 ? 1.028 -28.910 -37.415 1.00 32.16 679 ARG A C 1
ATOM 5306 O O . ARG A 1 679 ? 1.156 -27.694 -37.348 1.00 32.16 679 ARG A O 1
ATOM 5313 N N . GLN A 1 680 ? -0.067 -29.541 -37.824 1.00 34.69 680 GLN A N 1
ATOM 5314 C CA . GLN A 1 680 ? -1.322 -28.997 -38.335 1.00 34.69 680 GLN A CA 1
ATOM 5315 C C . GLN A 1 680 ? -2.289 -28.590 -37.205 1.00 34.69 680 GLN A C 1
ATOM 5317 O O . GLN A 1 680 ? -2.400 -29.349 -36.249 1.00 34.69 680 GLN A O 1
ATOM 5322 N N . GLY A 1 681 ? -3.046 -27.497 -37.418 1.00 32.53 681 GLY A N 1
ATOM 5323 C CA . GLY A 1 681 ? -4.437 -27.231 -36.966 1.00 32.53 681 GLY A CA 1
ATOM 5324 C C . GLY A 1 681 ? -4.763 -27.187 -35.456 1.00 32.53 681 GLY A C 1
ATOM 5325 O O . GLY A 1 681 ? -4.037 -27.779 -34.670 1.00 32.53 681 GLY A O 1
ATOM 5326 N N . PRO A 1 682 ? -5.878 -26.544 -35.021 1.00 41.31 682 PRO A N 1
ATOM 5327 C CA . PRO A 1 682 ? -7.148 -26.475 -35.752 1.00 41.31 682 PRO A CA 1
ATOM 5328 C C . PRO A 1 682 ? -7.848 -25.095 -35.819 1.00 41.31 682 PRO A C 1
ATOM 5330 O O . PRO A 1 682 ? -7.490 -24.118 -35.172 1.00 41.31 682 PRO A O 1
ATOM 5333 N N . LYS A 1 683 ? -8.894 -25.091 -36.654 1.00 41.69 683 LYS A N 1
ATOM 5334 C CA . LYS A 1 683 ? -9.890 -24.052 -36.952 1.00 41.69 683 LYS A CA 1
ATOM 5335 C C . LYS A 1 683 ? -10.707 -23.596 -35.731 1.00 41.69 683 LYS A C 1
ATOM 5337 O O . LYS A 1 683 ? -11.260 -24.443 -35.042 1.00 41.69 683 LYS A O 1
ATOM 5342 N N . LEU A 1 684 ? -10.944 -22.288 -35.627 1.00 33.81 684 LEU A N 1
ATOM 5343 C CA . LEU A 1 684 ? -12.137 -21.617 -35.075 1.00 33.81 684 LEU A CA 1
ATOM 5344 C C . LEU A 1 684 ? -12.244 -20.313 -35.896 1.00 33.81 684 LEU A C 1
ATOM 5346 O O . LEU A 1 684 ? -11.245 -19.626 -36.049 1.00 33.81 684 LEU A O 1
ATOM 5350 N N . GLY A 1 685 ? -13.305 -19.950 -36.609 1.00 33.59 685 GLY A N 1
ATOM 5351 C CA . GLY A 1 685 ? -14.728 -20.003 -36.301 1.00 33.59 685 GLY A CA 1
ATOM 5352 C C . GLY A 1 685 ? -15.238 -18.578 -36.538 1.00 33.59 685 GLY A C 1
ATOM 5353 O O . GLY A 1 685 ? -15.006 -17.701 -35.715 1.00 33.59 685 GLY A O 1
ATOM 5354 N N . GLN A 1 686 ? -15.834 -18.320 -37.707 1.00 37.12 686 GLN A N 1
ATOM 5355 C CA . GLN A 1 686 ? -16.502 -17.052 -38.009 1.00 37.12 686 GLN A CA 1
ATOM 5356 C C . GLN A 1 686 ? -17.666 -16.853 -37.032 1.00 37.12 686 GLN A C 1
ATOM 5358 O O . GLN A 1 686 ? -18.509 -17.735 -36.889 1.00 37.12 686 GLN A O 1
ATOM 5363 N N . GLY A 1 687 ? -17.723 -15.687 -36.394 1.00 34.06 687 GLY A N 1
ATOM 5364 C CA . GLY A 1 687 ? -18.825 -15.275 -35.534 1.00 34.06 687 GLY A CA 1
ATOM 5365 C C . GLY A 1 687 ? -18.972 -13.764 -35.586 1.00 34.06 687 GLY A C 1
ATOM 5366 O O . GLY A 1 687 ? -18.330 -13.041 -34.834 1.00 34.06 687 GLY A O 1
ATOM 5367 N N . VAL A 1 688 ? -19.791 -13.297 -36.526 1.00 38.53 688 VAL A N 1
ATOM 5368 C CA . VAL A 1 688 ? -20.277 -11.919 -36.601 1.00 38.53 688 VAL A CA 1
ATOM 5369 C C . VAL A 1 688 ? -21.296 -11.738 -35.475 1.00 38.53 688 VAL A C 1
ATOM 5371 O O . VAL A 1 688 ? -22.283 -12.466 -35.424 1.00 38.53 688 VAL A O 1
ATOM 5374 N N . GLY A 1 689 ? -21.058 -10.786 -34.577 1.00 33.03 689 GLY A N 1
ATOM 5375 C CA . GLY A 1 689 ? -21.955 -10.464 -33.469 1.00 33.03 689 GLY A CA 1
ATOM 5376 C C . GLY A 1 689 ? -22.006 -8.961 -33.248 1.00 33.03 689 GLY A C 1
ATOM 5377 O O . GLY A 1 689 ? -21.202 -8.405 -32.509 1.00 33.03 689 GLY A O 1
ATOM 5378 N N . VAL A 1 690 ? -22.945 -8.312 -33.931 1.00 42.47 690 VAL A N 1
ATOM 5379 C CA . VAL A 1 690 ? -23.366 -6.931 -33.682 1.00 42.47 690 VAL A CA 1
ATOM 5380 C C . VAL A 1 690 ? -24.215 -6.934 -32.412 1.00 42.47 690 VAL A C 1
ATOM 5382 O O . VAL A 1 690 ? -25.177 -7.691 -32.322 1.00 42.47 690 VAL A O 1
ATOM 5385 N N . GLY A 1 691 ? -23.881 -6.089 -31.442 1.00 31.75 691 GLY A N 1
ATOM 5386 C CA . GLY A 1 691 ? -24.652 -5.954 -30.209 1.00 31.75 691 GLY A CA 1
ATOM 5387 C C . GLY A 1 691 ? -24.270 -4.686 -29.466 1.00 31.75 691 GLY A C 1
ATOM 5388 O O . GLY A 1 691 ? -23.442 -4.720 -28.565 1.00 31.75 691 GLY A O 1
ATOM 5389 N N . GLY A 1 692 ? -24.855 -3.560 -29.873 1.00 38.31 692 GLY A N 1
ATOM 5390 C CA . GLY A 1 692 ? -24.889 -2.364 -29.042 1.00 38.31 692 GLY A CA 1
ATOM 5391 C C . GLY A 1 692 ? -25.996 -2.482 -28.002 1.00 38.31 692 GLY A C 1
ATOM 5392 O O . GLY A 1 692 ? -27.101 -2.883 -28.353 1.00 38.31 692 GLY A O 1
ATOM 5393 N N . VAL A 1 693 ? -25.721 -2.075 -26.764 1.00 37.78 693 VAL A N 1
ATOM 5394 C CA . VAL A 1 693 ? -26.730 -1.595 -25.813 1.00 37.78 693 VAL A CA 1
ATOM 5395 C C . VAL A 1 693 ? -26.083 -0.534 -24.916 1.00 37.78 693 VAL A C 1
ATOM 5397 O O . VAL A 1 693 ? -25.053 -0.800 -24.310 1.00 37.78 693 VAL A O 1
ATOM 5400 N N . LYS A 1 694 ? -26.729 0.640 -24.947 1.00 44.66 694 LYS A N 1
ATOM 5401 C CA . LYS A 1 694 ? -26.845 1.760 -23.990 1.00 44.66 694 LYS A CA 1
ATOM 5402 C C . LYS A 1 694 ? -25.767 2.007 -22.941 1.00 44.66 694 LYS A C 1
ATOM 5404 O O . LYS A 1 694 ? -25.598 1.158 -22.044 1.00 44.66 694 LYS A O 1
#

Foldseek 3Di:
DVPVVVVVVVVVVVVVVVVVVVVVVVVVVVVVVVVVVVVVVVVVVVVVVVVVVVVVVVVVVVVVVVVVVVVVVVVVVVVVCVVVVNPPPVVVVVVVVVVVVVVVVVVVVVVVVVVVVVVVVVVVVVVVVVVVVVVVVVVVVVVVVVVVVVVVVVVVVVVVVVVVVVVVVVVVVVVVVVVLVVLVVVLVVLVVVLVVLVVVLVVLVVLLVVLVVVLVVLVVLLVVLVVLLVVLVVLLVVLVVVLVVLVVVLVVQDDDHDPVVNVVSVVSSVVSVVSSVVSVVSSVVSVVVSVVSVVVSVVSVVVNVVSVVVSVVSVVVSVVSVVVSVVSVVVVVVVVVVVVVVVVVVVVVVVVVVVVVVVVVVVVVVVVVVVVVVVVVVVVVVVVVVVVVVVVVVVVVVVVVVVVVVVVVVCVVVCVVVVVVVVVVVQVVVLVVVLVVLVVVLVVLVVLLVVLVVLLVVLVVVLVVLVPDPHRPVVVNVVSVVVNVVSVVVNVVSVVVSVVSVVVSVCSVVVDDPVLVVVLVVLVVVLVVLVVVLVVLVVVLVVLVVVLVVLVVVLVVLVVVLLPADADPPPRGHDDPVNVVSVVVSVVSVVVSVVSVVVSVVSVVVSVVSVVVSVVSVVVSVVSVVVRPPDDDDDDDDDDDDDDDDDDDDDDDDDDDDDDDDDDDDDDDDDDDDDDDDDDDDDDDDDDDDDDDD

Sequence (694 aa):
MAEDGGEMFTGTMKSVARDIFALIKTIVEERRRRERELQAQKMAERKEQTAREREAEIRKEEREFMKAENDKMRAEMRDILKAHGMETSDKNVELAQDVADKMLENETQIESNLSEIEAGQLTIDENLKAIEGNKTTIASNKLTIEGNTTTIEGNKKTIKENEDKVQENEAKIKENETAITENNTKIEETEKAIEDNLTEARKIEETISANDERMGKIQSEITTNQKQIEGNDAKIKGNEDAIGKLDKQIKELGDNPDPNKLKGLEAQKAELEKANTALRQENTSLKEKNGALALEKDGLGKKNDELAGKSIDLGEKHTALTQEKEGLVQKRDDLTQANVELGKANTKLKEDNTGLTEKNTELAKQNTKLTQENIGLTEKNKQLTGINTGLTEDAAKLREANAKLEADNVMLKNGRGLEQLKQDESIKNNLAKQIEQVESSIGRHQKYIDQCNKDLKKIGEEQDKILASDKPDMAKWEKLQASKEEVLNEKILTEKSLSQREGQLKDLKQGKSLEQLEKVDALESRIAQAKEQMAGQDKVIKGYQTNQKTLEDQQKKLNKELDELPKNKSTNKPEGPEAERLKKEIAELEQQQKANQEKLKALEQQKQDMGKGVAKLEKEVDGVYQGLESAPQQSQSQGPSQGPGVGQKGPSSGVGGGERTYRPGSVGESLQKEGYKIRQGPKLGQGVGVGGVK

=== Feature glossary ===
A reading guide for the features in this record.

Start from the sequence.

  · This is the polypeptide sequence — one letter per residue, N-terminus first. Length ranges from a few dozen residues for small domains to over a thousand for large multi-domain proteins.

Fold it, and you get atomic coordinates and the backbone conformation that goes with them.

  · Structure coordinates are given as an mmCIF _atom_site loop: one row per atom with element, residue name, chain id, sequence number, and x/y/z position in Å. Only the four main-chain atoms per residue are included here; side chains are omitted to keep the record compact.

  · Backbone dihedral angles. Every residue except chain termini has a φ (preceding-C → N → Cα → C) and a ψ (N → Cα → C → next-N). They are reported in degrees following the IUPAC sign convention. Secondary structure is essentially a statement about which (φ, ψ) basin each residue occupies.

  · The SS8 string is DSSP's per-residue secondary-structure call. α-helix (H) means an i→i+4 H-bond ladder; β-strand (E) means the residue participates in a β-sheet; 3₁₀ (G) and π (I) are tighter and wider helices; T/S are turns/bends; '-' is loop.

  · SS3 is a coarse helix/strand/coil call (letters a/b/c) made by the P-SEA algorithm from inter-Cα distances and dihedrals. It is less detailed than DSSP but needs only Cα positions.

Summarize the fold with a handful of shape descriptors and a per-residue structural alphabet.

  · Radius of gyration (Rg) is the root-mean-square distance of Cα atoms from their centroid — a single number for overall size and compactness. A globular domain of N residues has Rg ≈ 2.2·N^0.38 Å; an extended or disordered chain has a much larger Rg. The Cα contact count is the number of residue pairs whose Cα atoms are within 8 Å and are more than four positions apart in sequence — a standard proxy for tertiary packing density. The bounding box is the smallest axis-aligned box enclosing all Cα atoms.

  · The Foldseek 3Di string encodes local tertiary geometry as a 20-letter alphabet — one character per residue — derived from the relative positions of nearby Cα atoms. Unlike the amino-acid sequence, 3Di is a direct function of the 3D structure, so two proteins with the same fold have similar 3Di strings even at low sequence identity.

  · Solvent-accessible surface area (SASA) is the area in Å² traced out by the centre of a 1.4 Å probe sphere (a water molecule) rolled over the protein's van der Waals surface (Shrake–Rupley / Lee–Richards construction). Buried residues have near-zero SASA; fully exposed residues can exceed 200 Å². The total SASA scales roughly with the number of surface residues.

Ask how reliable the model is.

  · pLDDT (predicted Local Distance Difference Test) is AlphaFold's per-residue confidence score, ranging from 0 to 100. Values above 90 indicate high confidence (typically well-packed cores); 70–90 is confident; 50–70 low confidence; below 50 usually means the region is disordered or the prediction is unreliable there. AlphaFold stores pLDDT in the mmCIF B-factor column.

  · B-factor (Debye–Waller factor) reflects atomic displacement in the crystal lattice. It is an experimental observable (units Å²), not a prediction; low values mean the atom is pinned down, high values mean it moves or is heterogeneous across the crystal.

  · Predicted Aligned Error (PAE) is an AlphaFold confidence matrix: entry (i, j) is the expected error in the position of residue j, in ångströms, when the prediction is superimposed on the true structure at residue i. Low PAE within a block of residues means that block is internally rigid and well-predicted; high PAE between two blocks means their relative placement is uncertain even if each block individually is confident.

Place it in context: what it resembles, what it is annotated as, and how it looks.

  · Nearest PDB neighbors are the top structural matches found by Foldseek when searching this structure against the entire Protein Data Bank. Each hit reports a TM-score (0 to 1; >0.5 almost always implies the same fold) and an E-value. These are *structural* homologs — they may share no detectable sequence similarity.

  · Functional annotations link the protein to curated databases. InterPro entries identify conserved domains and families by matching the sequence against member-database signatures (Pfam, PROSITE, CDD, …). Gene Ontology (GO) terms describe molecular function, biological process, and cellular component in a controlled vocabulary. CATH places the structure in a hierarchical fold classification (Class/Architecture/Topology/Homologous-superfamily). The organism is the source species.

  · Three diagnostic plots accompany the record. The Cα contact map visualizes the tertiary structure as a 2D adjacency matrix (8 Å cutoff, sequence-local contacts suppressed). The Ramachandran plot shows the distribution of backbone (φ, ψ) torsions, with points in the α and β basins reflecting secondary structure content. The PAE plot shows AlphaFold's inter-residue confidence as a color matrix.

  · Six rendered views show the 3D structure from the faces of a cube — i.e. along ±x, ±y, ±z. Rendering representation is drawn randomly per protein from cartoon (secondary-structure ribbons), sticks (backbone bonds), or molecular surface; coloring is either N→C rainbow (blue at the N-terminus through red at the C-terminus) or one color per chain.